Protein AF-A0A7C9UXH8-F1 (afdb_monomer_lite)

Sequence (625 aa):
MRMGLMAAALTMLAAPGMAAPLCDGRYDGAAQMVDAAIGKYGTLYSGGNHWHSLDNVAATLDLLRLWRGKDDVGFRMAERPVTVDMPLFGPLSYAEVVGEALDTVEADTPAPEALAQTALVLDLATALGDTPDWWRQDTPRPDSNSAALVALAAQRPLLDWLQVVLAASDAPWAMGWHLPDLQEGDRTEAFDRLRADALDRARAGHGLEWAVAAQILGRPGAAEDAELRAQAAEWRDKVQDCSASPAEYAAFAVASTASAAERVDPALLPTRTALWVNRNIAMTMVAKGEPGGLAALGHADHRFAPWLAVARTYAASSLTEIEELHRNRPVNNKSLRALNVLPAAGLQRLALSDAFRGNDRVALLRAAFTRQMALGNTKDAKRLLNALRRVDPQAYIPALEHRLPEEVAMALAAARLPGLTTLVSSTNPEDFEYDTGISLYENRYRLELPAEFASGAAVQGDLETWLLLPQRWYRFRAMHGMTWDALDRLNGRGRYSWRVTIAPTPALFAEDSPFGLARLADFAELKRLRGDNGVVRRISETLLPWAEAESSNAVKRLFLHPDLTAEALYRVVRLARHADPEMDDVTPLARRAFVLLHRRFPHSEWTRRARTWRGPLETDCGCRN

Structure (mmCIF, N/CA/C/O backbone):
data_AF-A0A7C9UXH8-F1
#
_entry.id   AF-A0A7C9UXH8-F1
#
loop_
_atom_site.group_PDB
_atom_site.id
_atom_site.type_symbol
_atom_site.label_atom_id
_atom_site.label_alt_id
_atom_site.label_comp_id
_atom_site.label_asym_id
_atom_site.label_entity_id
_atom_site.label_seq_id
_atom_site.pdbx_PDB_ins_code
_atom_site.Cartn_x
_atom_site.Cartn_y
_atom_site.Cartn_z
_atom_site.occupancy
_atom_site.B_iso_or_equiv
_atom_site.auth_seq_id
_atom_site.auth_comp_id
_atom_site.auth_asym_id
_atom_site.auth_atom_id
_atom_site.pdbx_PDB_model_num
ATOM 1 N N . MET A 1 1 ? -49.161 -11.342 -36.536 1.00 34.81 1 MET A N 1
ATOM 2 C CA . MET A 1 1 ? -48.124 -12.313 -36.124 1.00 34.81 1 MET A CA 1
ATOM 3 C C . MET A 1 1 ? -47.187 -11.612 -35.157 1.00 34.81 1 MET A C 1
ATOM 5 O O . MET A 1 1 ? -46.756 -10.508 -35.451 1.00 34.81 1 MET A O 1
ATOM 9 N N . ARG A 1 2 ? -47.016 -12.196 -33.968 1.00 31.72 2 ARG A N 1
ATOM 10 C CA . ARG A 1 2 ? -46.199 -11.706 -32.846 1.00 31.72 2 ARG A CA 1
ATOM 11 C C . ARG A 1 2 ? -44.714 -12.080 -33.023 1.00 31.72 2 ARG A C 1
ATOM 13 O O . ARG A 1 2 ? -44.431 -13.020 -33.754 1.00 31.72 2 ARG A O 1
ATOM 20 N N . MET A 1 3 ? -43.879 -11.432 -32.193 1.00 27.03 3 MET A N 1
ATOM 21 C CA . MET A 1 3 ? -42.480 -11.720 -31.790 1.00 27.03 3 MET A CA 1
ATOM 22 C C . MET A 1 3 ? -41.382 -11.101 -32.683 1.00 27.03 3 MET A C 1
ATOM 24 O O . MET A 1 3 ? -41.373 -11.335 -33.879 1.00 27.03 3 MET A O 1
ATOM 28 N N . GLY A 1 4 ? -40.426 -10.309 -32.176 1.00 24.97 4 GLY A N 1
ATOM 29 C CA . GLY A 1 4 ? -40.125 -9.951 -30.785 1.00 24.97 4 GLY A CA 1
ATOM 30 C C . GLY A 1 4 ? -39.176 -8.746 -30.658 1.00 24.97 4 GLY A C 1
ATOM 31 O O . GLY A 1 4 ? -38.196 -8.628 -31.387 1.00 24.97 4 GLY A O 1
ATOM 32 N N . LEU A 1 5 ? -39.512 -7.865 -29.708 1.00 28.88 5 LEU A N 1
ATOM 33 C CA . LEU A 1 5 ? -38.616 -6.927 -29.026 1.00 28.88 5 LEU A CA 1
ATOM 34 C C . LEU A 1 5 ? -37.777 -7.693 -27.991 1.00 28.88 5 LEU A C 1
ATOM 36 O O . LEU A 1 5 ? -38.348 -8.520 -27.286 1.00 28.88 5 LEU A O 1
ATOM 40 N N . MET A 1 6 ? -36.503 -7.325 -27.818 1.00 27.81 6 MET A N 1
ATOM 41 C CA . MET A 1 6 ? -35.892 -6.926 -26.530 1.00 27.81 6 MET A CA 1
ATOM 42 C C . MET A 1 6 ? -34.361 -6.950 -26.627 1.00 27.81 6 MET A C 1
ATOM 44 O O . MET A 1 6 ? -33.777 -8.022 -26.705 1.00 27.81 6 MET A O 1
ATOM 48 N N . ALA A 1 7 ? -33.729 -5.773 -26.569 1.00 25.11 7 ALA A N 1
ATOM 49 C CA . ALA A 1 7 ? -32.411 -5.546 -25.954 1.00 25.11 7 ALA A CA 1
ATOM 50 C C . ALA A 1 7 ? -32.066 -4.047 -26.035 1.00 25.11 7 ALA A C 1
ATOM 52 O O . ALA A 1 7 ? -31.223 -3.624 -26.819 1.00 25.11 7 ALA A O 1
ATOM 53 N N . ALA A 1 8 ? -32.770 -3.224 -25.261 1.00 31.67 8 ALA A N 1
ATOM 54 C CA . ALA A 1 8 ? -32.397 -1.829 -25.036 1.00 31.67 8 ALA A CA 1
ATOM 55 C C . ALA A 1 8 ? -32.945 -1.374 -23.677 1.00 31.67 8 ALA A C 1
ATOM 57 O O . ALA A 1 8 ? -33.981 -0.722 -23.610 1.00 31.67 8 ALA A O 1
ATOM 58 N N . ALA A 1 9 ? -32.290 -1.779 -22.588 1.00 29.14 9 ALA A N 1
ATOM 59 C CA . ALA A 1 9 ? -32.428 -1.153 -21.273 1.00 29.14 9 ALA A CA 1
ATOM 60 C C . ALA A 1 9 ? -31.276 -1.605 -20.359 1.00 29.14 9 ALA A C 1
ATOM 62 O O . ALA A 1 9 ? -30.913 -2.776 -20.394 1.00 29.14 9 ALA A O 1
ATOM 63 N N . LEU A 1 10 ? -30.781 -0.677 -19.529 1.00 27.66 10 LEU A N 1
ATOM 64 C CA . LEU A 1 10 ? -29.727 -0.781 -18.499 1.00 27.66 10 LEU A CA 1
ATOM 65 C C . LEU A 1 10 ? -28.319 -0.281 -18.860 1.00 27.66 10 LEU A C 1
ATOM 67 O O . LEU A 1 10 ? -27.308 -0.921 -18.598 1.00 27.66 10 LEU A O 1
ATOM 71 N N . THR A 1 11 ? -28.242 0.971 -19.301 1.00 29.84 11 THR A N 1
ATOM 72 C CA . THR A 1 11 ? -27.206 1.896 -18.816 1.00 29.84 11 THR A CA 1
ATOM 73 C C . THR A 1 11 ? -27.778 2.673 -17.629 1.00 29.84 11 THR A C 1
ATOM 75 O O . THR A 1 11 ? -28.340 3.755 -17.788 1.00 29.84 11 THR A O 1
ATOM 78 N N . MET A 1 12 ? -27.680 2.109 -16.421 1.00 27.02 12 MET A N 1
ATOM 79 C CA . MET A 1 12 ? -27.828 2.909 -15.204 1.00 27.02 12 MET A CA 1
ATOM 80 C C . MET A 1 12 ? -26.581 3.782 -15.062 1.00 27.02 12 MET A C 1
ATOM 82 O O . MET A 1 12 ? -25.491 3.305 -14.755 1.00 27.02 12 MET A O 1
ATOM 86 N N . LEU A 1 13 ? -26.759 5.075 -15.323 1.00 32.00 13 LEU A N 1
ATOM 87 C CA . LEU A 1 13 ? -25.875 6.130 -14.852 1.00 32.00 13 LEU A CA 1
ATOM 88 C C . LEU A 1 13 ? -25.867 6.072 -13.320 1.00 32.00 13 LEU A C 1
ATOM 90 O O . LEU A 1 13 ? -26.836 6.469 -12.676 1.00 32.00 13 LEU A O 1
ATOM 94 N N . ALA A 1 14 ? -24.787 5.549 -12.743 1.00 31.42 14 ALA A N 1
ATOM 95 C CA . ALA A 1 14 ? -24.506 5.672 -11.323 1.00 31.42 14 ALA A CA 1
ATOM 96 C C . ALA A 1 14 ? -24.202 7.146 -11.021 1.00 31.42 14 ALA A C 1
ATOM 98 O O . ALA A 1 14 ? -23.063 7.601 -11.113 1.00 31.42 14 ALA A O 1
ATOM 99 N N . ALA A 1 15 ? -25.239 7.914 -10.693 1.00 28.20 15 ALA A N 1
ATOM 100 C CA . ALA A 1 15 ? -25.051 9.057 -9.816 1.00 28.20 15 ALA A CA 1
ATOM 101 C C . ALA A 1 15 ? -24.457 8.532 -8.493 1.00 28.20 15 ALA A C 1
ATOM 103 O O . ALA A 1 15 ? -24.815 7.420 -8.090 1.00 28.20 15 ALA A O 1
ATOM 104 N N . PRO A 1 16 ? -23.591 9.283 -7.790 1.00 34.34 16 PRO A N 1
ATOM 105 C CA . PRO A 1 16 ? -23.330 9.010 -6.386 1.00 34.34 16 PRO A CA 1
ATOM 106 C C . PRO A 1 16 ? -24.635 9.308 -5.643 1.00 34.34 16 PRO A C 1
ATOM 108 O O . PRO A 1 16 ? -24.874 10.419 -5.178 1.00 34.34 16 PRO A O 1
ATOM 111 N N . GLY A 1 17 ? -25.544 8.333 -5.633 1.00 32.84 17 GLY A N 1
ATOM 112 C CA . GLY A 1 17 ? -26.685 8.351 -4.746 1.00 32.84 17 GLY A CA 1
ATOM 113 C C . GLY A 1 17 ? -26.107 8.395 -3.348 1.00 32.84 17 GLY A C 1
ATOM 114 O O . GLY A 1 17 ? -25.370 7.487 -2.968 1.00 32.84 17 GLY A O 1
ATOM 115 N N . MET A 1 18 ? -26.385 9.474 -2.617 1.00 38.84 18 MET A N 1
ATOM 116 C CA . MET A 1 18 ? -26.268 9.453 -1.168 1.00 38.84 18 MET A CA 1
ATOM 117 C C . MET A 1 18 ? -27.065 8.229 -0.726 1.00 38.84 18 MET A C 1
ATOM 119 O O . MET A 1 18 ? -28.288 8.209 -0.881 1.00 38.84 18 MET A O 1
ATOM 123 N N . ALA A 1 19 ? -26.365 7.163 -0.337 1.00 52.44 19 ALA A N 1
ATOM 124 C CA . ALA A 1 19 ? -27.012 5.976 0.186 1.00 52.44 19 ALA A CA 1
ATOM 125 C C . ALA A 1 19 ? -27.920 6.447 1.324 1.00 52.44 19 ALA A C 1
ATOM 127 O O . ALA A 1 19 ? -27.503 7.289 2.125 1.00 52.44 19 ALA A O 1
ATOM 128 N N . ALA A 1 20 ? -29.172 5.985 1.340 1.00 57.56 20 ALA A N 1
ATOM 129 C CA . ALA A 1 20 ? -30.063 6.298 2.446 1.00 57.56 20 ALA A CA 1
ATOM 130 C C . ALA A 1 20 ? -29.340 5.936 3.756 1.00 57.56 20 ALA A C 1
ATOM 132 O O . ALA A 1 20 ? -28.704 4.876 3.804 1.00 57.56 20 ALA A O 1
ATOM 133 N N . PRO A 1 21 ? -29.364 6.813 4.773 1.00 75.44 21 PRO A N 1
ATOM 134 C CA . PRO A 1 21 ? -28.667 6.545 6.019 1.00 75.44 21 PRO A CA 1
ATOM 135 C C . PRO A 1 21 ? -29.193 5.239 6.622 1.00 75.44 21 PRO A C 1
ATOM 137 O O . PRO A 1 21 ? -30.401 4.986 6.631 1.00 75.44 21 PRO A O 1
ATOM 140 N N . LEU A 1 22 ? -28.274 4.387 7.082 1.00 84.25 22 LEU A N 1
ATOM 141 C CA . LEU A 1 22 ? -28.599 3.075 7.635 1.00 84.25 22 LEU A CA 1
ATOM 142 C C . LEU A 1 22 ? -29.581 3.236 8.803 1.00 84.25 22 LEU A C 1
ATOM 144 O O . LEU A 1 22 ? -29.329 4.020 9.720 1.00 84.25 22 LEU A O 1
ATOM 148 N N . CYS A 1 23 ? -30.692 2.493 8.766 1.00 90.31 23 CYS A N 1
ATOM 149 C CA . CYS A 1 23 ? -31.728 2.523 9.803 1.00 90.31 23 CYS A CA 1
ATOM 150 C C . CYS A 1 23 ? -32.199 3.950 10.152 1.00 90.31 23 CYS A C 1
ATOM 152 O O . CYS A 1 23 ? -32.268 4.318 11.327 1.00 90.31 23 CYS A O 1
ATOM 154 N N . ASP A 1 24 ? -32.471 4.761 9.123 1.00 89.50 24 ASP A N 1
ATOM 155 C CA . ASP A 1 24 ? -32.935 6.152 9.227 1.00 89.50 24 ASP A CA 1
ATOM 156 C C . ASP A 1 24 ? -31.982 7.076 10.012 1.00 89.50 24 ASP A C 1
ATOM 158 O O . ASP A 1 24 ? -32.409 8.032 10.659 1.00 89.50 24 ASP A O 1
ATOM 162 N N . GLY A 1 25 ? -30.675 6.790 9.981 1.00 90.94 25 GLY A N 1
ATOM 163 C CA . GLY A 1 25 ? -29.642 7.604 10.637 1.00 90.94 25 GLY A CA 1
ATOM 164 C C . GLY A 1 25 ? -29.511 7.368 12.141 1.00 90.94 25 GLY A C 1
ATOM 165 O O . GLY A 1 25 ? -28.759 8.068 12.820 1.00 90.94 25 GLY A O 1
ATOM 166 N N . ARG A 1 26 ? -30.192 6.349 12.690 1.00 94.38 26 ARG A N 1
ATOM 167 C CA . ARG A 1 26 ? -30.123 5.988 14.120 1.00 94.38 26 ARG A CA 1
ATOM 168 C C . ARG A 1 26 ? -28.687 5.821 14.632 1.00 94.38 26 ARG A C 1
ATOM 170 O O . ARG A 1 26 ? -28.427 6.044 15.814 1.00 94.38 26 ARG A O 1
ATOM 177 N N . TYR A 1 27 ? -27.774 5.401 13.763 1.00 95.81 27 TYR A N 1
ATOM 178 C CA . TYR A 1 27 ? -26.408 5.037 14.123 1.00 95.81 27 TYR A CA 1
ATOM 179 C C . TYR A 1 27 ? -25.361 6.104 13.797 1.00 95.81 27 TYR A C 1
ATOM 181 O O . TYR A 1 27 ? -24.182 5.877 14.060 1.00 95.81 27 TYR A O 1
ATOM 189 N N . ASP A 1 28 ? -25.753 7.273 13.284 1.00 94.50 28 ASP A N 1
ATOM 190 C CA . ASP A 1 28 ? -24.812 8.263 12.743 1.00 94.50 28 ASP A CA 1
ATOM 191 C C . ASP A 1 28 ? -23.784 8.748 13.778 1.00 94.50 28 ASP A C 1
ATOM 193 O O . ASP A 1 28 ? -22.591 8.822 13.480 1.00 94.50 28 ASP A O 1
ATOM 197 N N . GLY A 1 29 ? -24.216 9.020 15.015 1.00 94.44 29 GLY A N 1
ATOM 198 C CA . GLY A 1 29 ? -23.313 9.442 16.094 1.00 94.44 29 GLY A CA 1
ATOM 199 C C . GLY A 1 29 ? -22.279 8.369 16.450 1.00 94.44 29 GLY A C 1
ATOM 200 O O . GLY A 1 29 ? -21.080 8.644 16.495 1.00 94.44 29 GLY A O 1
ATOM 201 N N . ALA A 1 30 ? -22.727 7.122 16.613 1.00 96.50 30 ALA A N 1
ATOM 202 C CA . ALA A 1 30 ? -21.844 5.988 16.875 1.00 96.50 30 ALA A CA 1
ATOM 203 C C . ALA A 1 30 ? -20.903 5.716 15.687 1.00 96.50 30 ALA A C 1
ATOM 205 O O . ALA A 1 30 ? -19.716 5.465 15.882 1.00 96.50 30 ALA A O 1
ATOM 206 N N . ALA A 1 31 ? -21.394 5.837 14.450 1.00 95.50 31 ALA A N 1
ATOM 207 C CA . ALA A 1 31 ? -20.588 5.671 13.245 1.00 95.50 31 ALA A CA 1
ATOM 208 C C . ALA A 1 31 ? -19.442 6.688 13.174 1.00 95.50 31 ALA A C 1
ATOM 210 O O . ALA A 1 31 ? -18.318 6.315 12.842 1.00 95.50 31 ALA A O 1
ATOM 211 N N . GLN A 1 32 ? -19.700 7.948 13.540 1.00 94.75 32 GLN A N 1
ATOM 212 C CA . GLN A 1 32 ? -18.669 8.986 13.609 1.00 94.75 32 GLN A CA 1
ATOM 213 C C . GLN A 1 32 ? -17.609 8.684 14.673 1.00 94.75 32 GLN A C 1
ATOM 215 O O . GLN A 1 32 ? -16.424 8.881 14.411 1.00 94.75 32 GLN A O 1
ATOM 220 N N . MET A 1 33 ? -18.005 8.187 15.851 1.00 96.12 33 MET A N 1
ATOM 221 C CA . MET A 1 33 ? -17.053 7.784 16.896 1.00 96.12 33 MET A CA 1
ATOM 222 C C . MET A 1 33 ? -16.165 6.625 16.437 1.00 96.12 33 MET A C 1
ATOM 224 O O . MET A 1 33 ? -14.945 6.678 16.598 1.00 96.12 33 MET A O 1
ATOM 228 N N . VAL A 1 34 ? -16.762 5.599 15.822 1.00 95.75 34 VAL A N 1
ATOM 229 C CA . VAL A 1 34 ? -16.029 4.440 15.296 1.00 95.75 34 VAL A CA 1
ATOM 230 C C . VAL A 1 34 ? -15.051 4.869 14.202 1.00 95.75 34 VAL A C 1
ATOM 232 O O . VAL A 1 34 ? -13.870 4.527 14.268 1.00 95.75 34 VAL A O 1
ATOM 235 N N . ASP A 1 35 ? -15.498 5.663 13.227 1.00 92.81 35 ASP A N 1
ATOM 236 C CA . ASP A 1 35 ? -14.625 6.160 12.160 1.00 92.81 35 ASP A CA 1
ATOM 237 C C . ASP A 1 35 ? -13.512 7.076 12.696 1.00 92.81 35 ASP A C 1
ATOM 239 O O . ASP A 1 35 ? -12.412 7.064 12.143 1.00 92.81 35 ASP A O 1
ATOM 243 N N . ALA A 1 36 ? -13.752 7.829 13.775 1.00 92.75 36 ALA A N 1
ATOM 244 C CA . ALA A 1 36 ? -12.724 8.634 14.433 1.00 92.75 36 ALA A CA 1
ATOM 245 C C . ALA A 1 36 ? -11.675 7.769 15.155 1.00 92.75 36 ALA A C 1
ATOM 247 O O . ALA A 1 36 ? -10.485 8.076 15.083 1.00 92.75 36 ALA A O 1
ATOM 248 N N . ALA A 1 37 ? -12.087 6.678 15.808 1.00 92.81 37 ALA A N 1
ATOM 249 C CA . ALA A 1 37 ? -11.169 5.783 16.510 1.00 92.81 37 ALA A CA 1
ATOM 250 C C . ALA A 1 37 ? -10.331 4.933 15.540 1.00 92.81 37 ALA A C 1
ATOM 252 O O . ALA A 1 37 ? -9.104 4.898 15.621 1.00 92.81 37 ALA A O 1
ATOM 253 N N . ILE A 1 38 ? -10.993 4.304 14.567 1.00 88.56 38 ILE A N 1
ATOM 254 C CA . ILE A 1 38 ? -10.383 3.361 13.619 1.00 88.56 38 ILE A CA 1
ATOM 255 C C . ILE A 1 38 ? -9.676 4.093 12.475 1.00 88.56 38 ILE A C 1
ATOM 257 O O . ILE A 1 38 ? -8.711 3.585 11.899 1.00 88.56 38 ILE A O 1
ATOM 261 N N . GLY A 1 39 ? -10.138 5.293 12.120 1.00 83.38 39 GLY A N 1
ATOM 262 C CA . GLY A 1 39 ? -9.767 5.972 10.882 1.00 83.38 39 GLY A CA 1
ATOM 263 C C . GLY A 1 39 ? -8.270 6.202 10.694 1.00 83.38 39 GLY A C 1
ATOM 264 O O . GLY A 1 39 ? -7.829 6.202 9.547 1.00 83.38 39 GLY A O 1
ATOM 265 N N . LYS A 1 40 ? -7.497 6.366 11.777 1.00 82.81 40 LYS A N 1
ATOM 266 C CA . LYS A 1 40 ? -6.049 6.620 11.701 1.00 82.81 40 LYS A CA 1
ATOM 267 C C . LYS A 1 40 ? -5.196 5.354 11.685 1.00 82.81 40 LYS A C 1
ATOM 269 O O . LYS A 1 40 ? -4.277 5.283 10.888 1.00 82.81 40 LYS A O 1
ATOM 274 N N . TYR A 1 41 ? -5.485 4.369 12.533 1.00 83.56 41 TYR A N 1
ATOM 275 C CA . TYR A 1 41 ? -4.600 3.207 12.720 1.00 83.56 41 TYR A CA 1
ATOM 276 C C . TYR A 1 41 ? -5.228 1.863 12.338 1.00 83.56 41 TYR A C 1
ATOM 278 O O . TYR A 1 41 ? -4.555 0.840 12.389 1.00 83.56 41 TYR A O 1
ATOM 286 N N . GLY A 1 42 ? -6.520 1.833 12.003 1.00 83.88 42 GLY A N 1
ATOM 287 C CA . GLY A 1 42 ? -7.255 0.586 11.765 1.00 83.88 42 GLY A CA 1
ATOM 288 C C . GLY A 1 42 ? -7.567 -0.208 13.028 1.00 83.88 42 GLY A C 1
ATOM 289 O O . GLY A 1 42 ? -8.028 -1.339 12.937 1.00 83.88 42 GLY A O 1
ATOM 290 N N . THR A 1 43 ? -7.336 0.373 14.204 1.00 88.69 43 THR A N 1
ATOM 291 C CA . THR A 1 43 ? -7.526 -0.269 15.507 1.00 88.69 43 THR A CA 1
ATOM 292 C C . THR A 1 43 ? -8.416 0.591 16.389 1.00 88.69 43 THR A C 1
ATOM 294 O O . THR A 1 43 ? -8.430 1.806 16.222 1.00 88.69 43 THR A O 1
ATOM 297 N N . LEU A 1 44 ? -9.083 -0.010 17.377 1.00 93.19 44 LEU A N 1
ATOM 298 C CA . LEU A 1 44 ? -9.860 0.734 18.375 1.00 93.19 44 LEU A CA 1
ATOM 299 C C . LEU A 1 44 ? -9.006 1.773 19.126 1.00 93.19 44 LEU A C 1
ATOM 301 O O . LEU A 1 44 ? -9.488 2.864 19.404 1.00 93.19 44 LEU A O 1
ATOM 305 N N . TYR A 1 45 ? -7.741 1.455 19.421 1.00 93.25 45 TYR A N 1
ATOM 306 C CA . TYR A 1 45 ? -6.822 2.394 20.061 1.00 93.25 45 TYR A CA 1
ATOM 307 C C . TYR A 1 45 ? -6.419 3.520 19.097 1.00 93.25 45 TYR A C 1
ATOM 309 O O . TYR A 1 45 ? -5.710 3.276 18.115 1.00 93.25 45 TYR A O 1
ATOM 317 N N . SER A 1 46 ? -6.844 4.750 19.390 1.00 91.50 46 SER A N 1
ATOM 318 C CA . SER A 1 46 ? -6.678 5.920 18.515 1.00 91.50 46 SER A CA 1
ATOM 319 C C . SER A 1 46 ? -5.464 6.804 18.829 1.00 91.50 46 SER A C 1
ATOM 321 O O . SER A 1 46 ? -5.280 7.813 18.152 1.00 91.50 46 SER A O 1
ATOM 323 N N . GLY A 1 47 ? -4.658 6.460 19.841 1.00 88.12 47 GLY A N 1
ATOM 324 C CA . GLY A 1 47 ? -3.484 7.231 20.273 1.00 88.12 47 GLY A CA 1
ATOM 325 C C . GLY A 1 47 ? -2.139 6.624 19.861 1.00 88.12 47 GLY A C 1
ATOM 326 O O . GLY A 1 47 ? -2.084 5.540 19.271 1.00 88.12 47 GLY A O 1
ATOM 327 N N . GLY A 1 48 ? -1.042 7.302 20.211 1.00 80.12 48 GLY A N 1
ATOM 328 C CA . GLY A 1 48 ? 0.272 6.669 20.319 1.00 80.12 48 GLY A CA 1
ATOM 329 C C . GLY A 1 48 ? 1.349 6.978 19.276 1.00 80.12 48 GLY A C 1
ATOM 330 O O . GLY A 1 48 ? 2.466 6.492 19.460 1.00 80.12 48 GLY A O 1
ATOM 331 N N . ASN A 1 49 ? 1.097 7.732 18.198 1.00 74.62 49 ASN A N 1
ATOM 332 C CA . ASN A 1 49 ? 2.220 8.290 17.430 1.00 74.62 49 ASN A CA 1
ATOM 333 C C . ASN A 1 49 ? 2.662 9.582 18.127 1.00 74.62 49 ASN A C 1
ATOM 335 O O . ASN A 1 49 ? 1.910 10.549 18.151 1.00 74.62 49 ASN A O 1
ATOM 339 N N . HIS A 1 50 ? 3.859 9.561 18.722 1.00 75.38 50 HIS A N 1
ATOM 340 C CA . HIS A 1 50 ? 4.492 10.706 19.395 1.00 75.38 50 HIS A CA 1
ATOM 341 C C . HIS A 1 50 ? 5.812 11.121 18.732 1.00 75.38 50 HIS A C 1
ATOM 343 O O . HIS A 1 50 ? 6.562 11.929 19.275 1.00 75.38 50 HIS A O 1
ATOM 349 N N . TRP A 1 51 ? 6.120 10.548 17.565 1.00 65.19 51 TRP A N 1
ATOM 350 C CA . TRP A 1 51 ? 7.384 10.769 16.867 1.00 65.19 51 TRP A CA 1
ATOM 351 C C . TRP A 1 51 ? 7.390 12.091 16.077 1.00 65.19 51 TRP A C 1
ATOM 353 O O . TRP A 1 51 ? 8.410 12.778 16.025 1.00 65.19 51 TRP A O 1
ATOM 363 N N . HIS A 1 52 ? 6.246 12.487 15.505 1.00 60.59 52 HIS A N 1
ATOM 364 C CA . HIS A 1 52 ? 6.100 13.725 14.716 1.00 60.59 52 HIS A CA 1
ATOM 365 C C . HIS A 1 52 ? 5.000 14.678 15.213 1.00 60.59 52 HIS A C 1
ATOM 367 O O . HIS A 1 52 ? 5.053 15.877 14.945 1.00 60.59 52 HIS A O 1
ATOM 373 N N . SER A 1 53 ? 4.015 14.167 15.947 1.00 69.06 53 SER A N 1
ATOM 374 C CA . SER A 1 53 ? 2.904 14.922 16.535 1.00 69.06 53 SER A CA 1
ATOM 375 C C . SER A 1 53 ? 2.512 14.275 17.857 1.00 69.06 53 SER A C 1
ATOM 377 O O . SER A 1 53 ? 2.702 13.080 17.988 1.00 69.06 53 SER A O 1
ATOM 379 N N . LEU A 1 54 ? 1.948 15.004 18.822 1.00 76.75 54 LEU A N 1
ATOM 380 C CA . LEU A 1 54 ? 1.403 14.384 20.039 1.00 76.75 54 LEU A CA 1
ATOM 381 C C . LEU A 1 54 ? -0.021 13.877 19.788 1.00 76.75 54 LEU A C 1
ATOM 383 O O . LEU A 1 54 ? -0.952 14.675 19.834 1.00 76.75 54 LEU A O 1
ATOM 387 N N . ASP A 1 55 ? -0.198 12.589 19.491 1.00 84.88 55 ASP A N 1
ATOM 388 C CA . ASP A 1 55 ? -1.534 11.980 19.411 1.00 84.88 55 ASP A CA 1
ATOM 389 C C . ASP A 1 55 ? -2.188 11.720 20.776 1.00 84.88 55 ASP A C 1
ATOM 391 O O . ASP A 1 55 ? -1.616 12.056 21.811 1.00 84.88 55 ASP A O 1
ATOM 395 N N . ASN A 1 56 ? -3.444 11.254 20.764 1.00 90.38 56 ASN A N 1
ATOM 396 C CA . ASN A 1 56 ? -4.223 10.991 21.973 1.00 90.38 56 ASN A CA 1
ATOM 397 C C . ASN A 1 56 ? -5.302 9.907 21.762 1.00 90.38 56 ASN A C 1
ATOM 399 O O . ASN A 1 56 ? -5.653 9.557 20.634 1.00 90.38 56 ASN A O 1
ATOM 403 N N . VAL A 1 57 ? -5.878 9.402 22.856 1.00 94.38 57 VAL A N 1
ATOM 404 C CA . VAL A 1 57 ? -6.899 8.331 22.835 1.00 94.38 57 VAL A CA 1
ATOM 405 C C . VAL A 1 57 ? -8.347 8.844 22.791 1.00 94.38 57 VAL A C 1
ATOM 407 O O . VAL A 1 57 ? -9.275 8.103 23.096 1.00 94.38 57 VAL A O 1
ATOM 410 N N . ALA A 1 58 ? -8.581 10.100 22.408 1.00 95.19 58 ALA A N 1
ATOM 411 C CA . ALA A 1 58 ? -9.870 10.778 22.580 1.00 95.19 58 ALA A CA 1
ATOM 412 C C . ALA A 1 58 ? -11.087 10.013 22.019 1.00 95.19 58 ALA A C 1
ATOM 414 O O . ALA A 1 58 ? -12.053 9.767 22.737 1.00 95.19 58 ALA A O 1
ATOM 415 N N . ALA A 1 59 ? -11.026 9.566 20.761 1.00 95.19 59 ALA A N 1
ATOM 416 C CA . ALA A 1 59 ? -12.117 8.805 20.145 1.00 95.19 59 ALA A CA 1
ATOM 417 C C . ALA A 1 59 ? -12.302 7.407 20.770 1.00 95.19 59 ALA A C 1
ATOM 419 O O . ALA A 1 59 ? -13.414 6.886 20.808 1.00 95.19 59 ALA A O 1
ATOM 420 N N . THR A 1 60 ? -11.225 6.822 21.308 1.00 97.25 60 THR A N 1
ATOM 421 C CA . THR A 1 60 ? -11.289 5.565 22.076 1.00 97.25 60 THR A CA 1
ATOM 422 C C . THR A 1 60 ? -12.105 5.761 23.360 1.00 97.25 60 THR A C 1
ATOM 424 O O . THR A 1 60 ? -12.895 4.893 23.731 1.00 97.25 60 THR A O 1
ATOM 427 N N . LEU A 1 61 ? -11.948 6.913 24.023 1.00 97.56 61 LEU A N 1
ATOM 428 C CA . LEU A 1 61 ? -12.666 7.252 25.256 1.00 97.56 61 LEU A CA 1
ATOM 429 C C . LEU A 1 61 ? -14.155 7.536 25.007 1.00 97.56 61 LEU A C 1
ATOM 431 O O . LEU A 1 61 ? -14.984 7.092 25.799 1.00 97.56 61 LEU A O 1
ATOM 435 N N . ASP A 1 62 ? -14.506 8.208 23.904 1.00 97.31 62 ASP A N 1
ATOM 436 C CA . ASP A 1 62 ? -15.913 8.408 23.512 1.00 97.31 62 ASP A CA 1
ATOM 437 C C . ASP A 1 62 ? -16.634 7.057 23.316 1.00 97.31 62 ASP A C 1
ATOM 439 O O . ASP A 1 62 ? -17.739 6.862 23.825 1.00 97.31 62 ASP A O 1
ATOM 443 N N . LEU A 1 63 ? -15.988 6.085 22.655 1.00 97.69 63 LEU A N 1
ATOM 444 C CA . LEU A 1 63 ? -16.543 4.735 22.478 1.00 97.69 63 LEU A CA 1
ATOM 445 C C . LEU A 1 63 ? -16.683 3.973 23.799 1.00 97.69 63 LEU A C 1
ATOM 447 O O . LEU A 1 63 ? -17.709 3.335 24.035 1.00 97.69 63 LEU A O 1
ATOM 451 N N . LEU A 1 64 ? -15.688 4.069 24.685 1.00 97.62 64 LEU A N 1
ATOM 452 C CA . LEU A 1 64 ? -15.778 3.479 26.020 1.00 97.62 64 LEU A CA 1
ATOM 453 C C . LEU A 1 64 ? -16.980 4.033 26.796 1.00 97.62 64 LEU A C 1
ATOM 455 O O . LEU A 1 64 ? -17.731 3.271 27.407 1.00 97.62 64 LEU A O 1
ATOM 459 N N . ARG A 1 65 ? -17.176 5.357 26.772 1.00 96.94 65 ARG A N 1
ATOM 460 C CA . ARG A 1 65 ? -18.322 6.005 27.422 1.00 96.94 65 ARG A CA 1
ATOM 461 C C . ARG A 1 65 ? -19.642 5.521 26.835 1.00 96.94 65 ARG A C 1
ATOM 463 O O . ARG A 1 65 ? -20.527 5.153 27.606 1.00 96.94 65 ARG A O 1
ATOM 470 N N . LEU A 1 66 ? -19.739 5.435 25.507 1.00 97.38 66 LEU A N 1
ATOM 471 C CA . LEU A 1 66 ? -20.916 4.908 24.818 1.00 97.38 66 LEU A CA 1
ATOM 472 C C . LEU A 1 66 ? -21.260 3.482 25.282 1.00 97.38 66 LEU A C 1
ATOM 474 O O . LEU A 1 66 ? -22.414 3.201 25.601 1.00 97.38 66 LEU A O 1
ATOM 478 N N . TRP A 1 67 ? -20.273 2.586 25.375 1.00 97.50 67 TRP A N 1
ATOM 479 C CA . TRP A 1 67 ? -20.485 1.206 25.838 1.00 97.50 67 TRP A CA 1
ATOM 480 C C . TRP A 1 67 ? -20.857 1.093 27.316 1.00 97.50 67 TRP A C 1
ATOM 482 O O . TRP A 1 67 ? -21.552 0.153 27.700 1.00 97.50 67 TRP A O 1
ATOM 492 N N . ARG A 1 68 ? -20.471 2.083 28.123 1.00 95.69 68 ARG A N 1
ATOM 493 C CA . ARG A 1 68 ? -20.880 2.222 29.527 1.00 95.69 68 ARG A CA 1
ATOM 494 C C . ARG A 1 68 ? -22.202 2.974 29.712 1.00 95.69 68 ARG A C 1
ATOM 496 O O . ARG A 1 68 ? -22.578 3.256 30.847 1.00 95.69 68 ARG A O 1
ATOM 503 N N . GLY A 1 69 ? -22.900 3.313 28.625 1.00 94.94 69 GLY A N 1
ATOM 504 C CA . GLY A 1 69 ? -24.180 4.024 28.668 1.00 94.94 69 GLY A CA 1
ATOM 505 C C . GLY A 1 69 ? -24.071 5.486 29.112 1.00 94.94 69 GLY A C 1
ATOM 506 O O . GLY A 1 69 ? -25.046 6.035 29.618 1.00 94.94 69 GLY A O 1
ATOM 507 N N . LYS A 1 70 ? -22.894 6.103 28.960 1.00 95.19 70 LYS A N 1
ATOM 508 C CA . LYS A 1 70 ? -22.657 7.523 29.250 1.00 95.19 70 LYS A CA 1
ATOM 509 C C . LYS A 1 70 ? -22.810 8.375 27.992 1.00 95.19 70 LYS A C 1
ATOM 511 O O . LYS A 1 70 ? -22.600 7.900 26.877 1.00 95.19 70 LYS A O 1
ATOM 516 N N . ASP A 1 71 ? -23.112 9.653 28.201 1.00 93.12 71 ASP A N 1
ATOM 517 C CA . ASP A 1 71 ? -23.286 10.620 27.119 1.00 93.12 71 ASP A CA 1
ATOM 518 C C . ASP A 1 71 ? -21.983 10.885 26.348 1.00 93.12 71 ASP A C 1
ATOM 520 O O . ASP A 1 71 ? -20.875 10.853 26.910 1.00 93.12 71 ASP A O 1
ATOM 524 N N . ASP A 1 72 ? -22.149 11.202 25.060 1.00 94.31 72 ASP A N 1
ATOM 525 C CA . ASP A 1 72 ? -21.101 11.729 24.188 1.00 94.31 72 ASP A CA 1
ATOM 526 C C . ASP A 1 72 ? -20.725 13.149 24.620 1.00 94.31 72 ASP A C 1
ATOM 528 O O . ASP A 1 72 ? -21.451 14.109 24.366 1.00 94.31 72 ASP A O 1
ATOM 532 N N . VAL A 1 73 ? -19.574 13.276 25.271 1.00 94.06 73 VAL A N 1
ATOM 533 C CA . VAL A 1 73 ? -19.028 14.563 25.728 1.00 94.06 73 VAL A CA 1
ATOM 534 C C . VAL A 1 73 ? -18.058 15.168 24.713 1.00 94.06 73 VAL A C 1
ATOM 536 O O . VAL A 1 73 ? -17.554 16.268 24.926 1.00 94.06 73 VAL A O 1
ATOM 539 N N . GLY A 1 74 ? -17.801 14.468 23.603 1.00 93.81 74 GLY A N 1
ATOM 540 C CA . GLY A 1 74 ? -17.000 14.965 22.498 1.00 93.81 74 GLY A CA 1
ATOM 541 C C . GLY A 1 74 ? -15.502 15.026 22.778 1.00 93.81 74 GLY A C 1
ATOM 542 O O . GLY A 1 74 ? -14.866 15.984 22.333 1.00 93.81 74 GLY A O 1
ATOM 543 N N . PHE A 1 75 ? -14.902 14.019 23.436 1.00 94.94 75 PHE A N 1
ATOM 544 C CA . PHE A 1 75 ? -13.439 13.968 23.596 1.00 94.94 75 PHE A CA 1
ATOM 545 C C . PHE A 1 75 ? -12.739 14.145 22.245 1.00 94.94 75 PHE A C 1
ATOM 547 O O . PHE A 1 75 ? -11.775 14.903 22.140 1.00 94.94 75 PHE A O 1
ATOM 554 N N . ARG A 1 76 ? -13.243 13.488 21.189 1.00 93.19 76 ARG A N 1
ATOM 555 C CA . ARG A 1 76 ? -12.681 13.569 19.827 1.00 93.19 76 ARG A CA 1
ATOM 556 C C . ARG A 1 76 ? -12.713 14.970 19.203 1.00 93.19 76 ARG A C 1
ATOM 558 O O . ARG A 1 76 ? -11.970 15.218 18.259 1.00 93.19 76 ARG A O 1
ATOM 565 N N . MET A 1 77 ? -13.584 15.853 19.694 1.00 91.31 77 MET A N 1
ATOM 566 C CA . MET A 1 77 ? -13.770 17.219 19.191 1.00 91.31 77 MET A CA 1
ATOM 567 C C . MET A 1 77 ? -13.014 18.259 20.024 1.00 91.31 77 MET A C 1
ATOM 569 O O . MET A 1 77 ? -12.970 19.425 19.636 1.00 91.31 77 MET A O 1
ATOM 573 N N . ALA A 1 78 ? -12.440 17.862 21.162 1.00 89.00 78 ALA A N 1
ATOM 574 C CA . ALA A 1 78 ? -11.757 18.776 22.060 1.00 89.00 78 ALA A CA 1
ATOM 575 C C . ALA A 1 78 ? -10.477 19.328 21.410 1.00 89.00 78 ALA A C 1
ATOM 577 O O . ALA A 1 78 ? -9.606 18.578 20.955 1.00 89.00 78 ALA A O 1
ATOM 578 N N . GLU A 1 79 ? -10.358 20.655 21.369 1.00 79.69 79 GLU A N 1
ATOM 579 C CA . GLU A 1 79 ? -9.183 21.320 20.811 1.00 79.69 79 GLU A CA 1
ATOM 580 C C . GLU A 1 79 ? -7.957 21.079 21.693 1.00 79.69 79 GLU A C 1
ATOM 582 O O . GLU A 1 79 ? -8.009 21.172 22.921 1.00 79.69 79 GLU A O 1
ATOM 587 N N . ARG A 1 80 ? -6.822 20.769 21.059 1.00 70.00 80 ARG A N 1
ATOM 588 C CA . ARG A 1 80 ? -5.565 20.581 21.785 1.00 70.00 80 ARG A CA 1
ATOM 589 C C . ARG A 1 80 ? -5.099 21.923 22.363 1.00 70.00 80 ARG A C 1
ATOM 591 O O . ARG A 1 80 ? -5.105 22.915 21.632 1.00 70.00 80 ARG A O 1
ATOM 598 N N . PRO A 1 81 ? -4.615 21.960 23.617 1.00 62.66 81 PRO A N 1
ATOM 599 C CA . PRO A 1 81 ? -3.959 23.146 24.150 1.00 62.66 81 PRO A CA 1
ATOM 600 C C . PRO A 1 81 ? -2.789 23.556 23.244 1.00 62.66 81 PRO A C 1
ATOM 602 O O . PRO A 1 81 ? -1.973 22.719 22.858 1.00 62.66 81 PRO A O 1
ATOM 605 N N . VAL A 1 82 ? -2.694 24.847 22.910 1.00 53.62 82 VAL A N 1
ATOM 606 C CA . VAL A 1 82 ? -1.627 25.407 22.049 1.00 53.62 82 VAL A CA 1
ATOM 607 C C . VAL A 1 82 ? -0.236 25.242 22.686 1.00 53.62 82 VAL A C 1
ATOM 609 O O . VAL A 1 82 ? 0.774 25.202 21.986 1.00 53.62 82 VAL A O 1
ATOM 612 N N . THR A 1 83 ? -0.183 25.093 24.010 1.00 55.91 83 THR A N 1
ATOM 613 C CA . THR A 1 83 ? 1.027 24.862 24.802 1.00 55.91 83 THR A CA 1
ATOM 614 C C . THR A 1 83 ? 0.867 23.583 25.617 1.00 55.91 83 THR A C 1
ATOM 616 O O . THR A 1 83 ? 0.086 23.548 26.566 1.00 55.91 83 THR A O 1
ATOM 619 N N . VAL A 1 84 ? 1.608 22.537 25.253 1.00 55.53 84 VAL A N 1
ATOM 620 C CA . VAL A 1 84 ? 1.799 21.358 26.106 1.00 55.53 84 VAL A CA 1
ATOM 621 C C . VAL A 1 84 ? 3.168 21.512 26.758 1.00 55.53 84 VAL A C 1
ATOM 623 O O . VAL A 1 84 ? 4.188 21.284 26.108 1.00 55.53 84 VAL A O 1
ATOM 626 N N . ASP A 1 85 ? 3.205 21.932 28.021 1.00 50.75 85 ASP A N 1
ATOM 627 C CA . ASP A 1 85 ? 4.447 21.913 28.793 1.00 50.75 85 ASP A CA 1
ATOM 628 C C . ASP A 1 85 ? 4.823 20.446 29.074 1.00 50.75 85 ASP A C 1
ATOM 630 O O . ASP A 1 85 ? 4.135 19.725 29.795 1.00 50.75 85 ASP A O 1
ATOM 634 N N . MET A 1 86 ? 5.907 19.977 28.451 1.00 52.94 86 MET A N 1
ATOM 635 C CA . MET A 1 86 ? 6.521 18.671 28.723 1.00 52.94 86 MET A CA 1
ATOM 636 C C . MET A 1 86 ? 7.604 18.863 29.798 1.00 52.94 86 MET A C 1
ATOM 638 O O . MET A 1 86 ? 8.471 19.718 29.600 1.00 52.94 86 MET A O 1
ATOM 642 N N . PRO A 1 87 ? 7.616 18.094 30.907 1.00 53.66 87 PRO A N 1
ATOM 643 C CA . PRO A 1 87 ? 7.113 16.726 31.037 1.00 53.66 87 PRO A CA 1
ATOM 644 C C . PRO A 1 87 ? 5.829 16.602 31.882 1.00 53.66 87 PRO A C 1
ATOM 646 O O . PRO A 1 87 ? 5.770 17.069 33.015 1.00 53.66 87 PRO A O 1
ATOM 649 N N . LEU A 1 88 ? 4.836 15.876 31.355 1.00 60.28 88 LEU A N 1
ATOM 650 C CA . LEU A 1 88 ? 3.525 15.650 31.992 1.00 60.28 88 LEU A CA 1
ATOM 651 C C . LEU A 1 88 ? 3.569 14.792 33.268 1.00 60.28 88 LEU A C 1
ATOM 653 O O . LEU A 1 88 ? 2.648 14.843 34.080 1.00 60.28 88 LEU A O 1
ATOM 657 N N . PHE A 1 89 ? 4.638 14.018 33.463 1.00 68.75 89 PHE A N 1
ATOM 658 C CA . PHE A 1 89 ? 4.803 13.145 34.621 1.00 68.75 89 PHE A CA 1
ATOM 659 C C . PHE A 1 89 ? 6.144 13.429 35.295 1.00 68.75 89 PHE A C 1
ATOM 661 O O . PHE A 1 89 ? 7.204 13.067 34.780 1.00 68.75 89 PHE A O 1
ATOM 668 N N . GLY A 1 90 ? 6.105 14.075 36.460 1.00 63.81 90 GLY A N 1
ATOM 669 C CA . GLY A 1 90 ? 7.233 14.047 37.38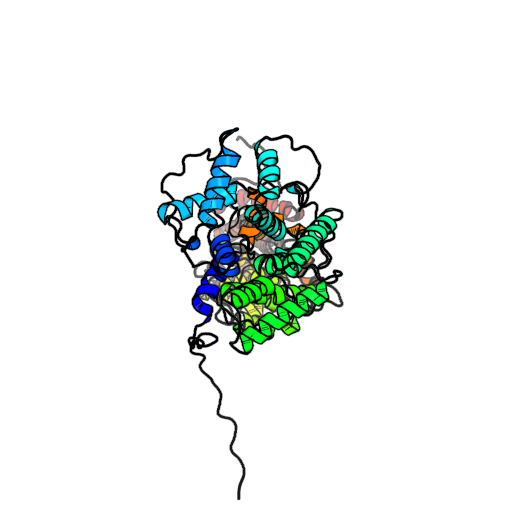3 1.00 63.81 90 GLY A CA 1
ATOM 670 C C . GLY A 1 90 ? 7.352 12.658 38.033 1.00 63.81 90 GLY A C 1
ATOM 671 O O . GLY A 1 90 ? 6.377 11.905 38.033 1.00 63.81 90 GLY A O 1
ATOM 672 N N . PRO A 1 91 ? 8.497 12.313 38.654 1.00 57.78 91 PRO A N 1
ATOM 673 C CA . PRO A 1 91 ? 8.727 10.988 39.251 1.00 57.78 91 PRO A CA 1
ATOM 674 C C . PRO A 1 91 ? 7.698 10.552 40.310 1.00 57.78 91 PRO A C 1
ATOM 676 O O . PRO A 1 91 ? 7.633 9.373 40.641 1.00 57.78 91 PRO A O 1
ATOM 679 N N . LEU A 1 92 ? 6.924 11.495 40.863 1.00 66.38 92 LEU A N 1
ATOM 680 C CA . LEU A 1 92 ? 5.970 11.265 41.953 1.00 66.38 92 LEU A CA 1
ATOM 681 C C . LEU A 1 92 ? 4.517 11.631 41.607 1.00 66.38 92 LEU A C 1
ATOM 683 O O . LEU A 1 92 ? 3.630 11.298 42.382 1.00 66.38 92 LEU A O 1
ATOM 687 N N . SER A 1 93 ? 4.254 12.293 40.473 1.00 82.62 93 SER A N 1
ATOM 688 C CA . SER A 1 93 ? 2.913 12.811 40.144 1.00 82.62 93 SER A CA 1
ATOM 689 C C . SER A 1 93 ? 2.111 11.904 39.211 1.00 82.62 93 SER A C 1
ATOM 691 O O . SER A 1 93 ? 0.937 12.167 38.974 1.00 82.62 93 SER A O 1
ATOM 693 N N . TYR A 1 94 ? 2.715 10.835 38.676 1.00 86.38 94 TYR A N 1
ATOM 694 C CA . TYR A 1 94 ? 2.062 9.963 37.695 1.00 86.38 94 TYR A CA 1
ATOM 695 C C . TYR A 1 94 ? 0.719 9.426 38.204 1.00 86.38 94 TYR A C 1
ATOM 697 O O . TYR A 1 94 ? -0.291 9.554 37.520 1.00 86.38 94 TYR A O 1
ATOM 705 N N . ALA A 1 95 ? 0.691 8.854 39.413 1.00 87.69 95 ALA A N 1
ATOM 706 C CA . ALA A 1 95 ? -0.514 8.203 39.919 1.00 87.69 95 ALA A CA 1
ATOM 707 C C . ALA A 1 95 ? -1.674 9.187 40.149 1.00 87.69 95 ALA A C 1
ATOM 709 O O . ALA A 1 95 ? -2.823 8.859 39.871 1.00 87.69 95 ALA A O 1
ATOM 710 N N . GLU A 1 96 ? -1.353 10.390 40.624 1.00 90.06 96 GLU A N 1
ATOM 711 C CA . GLU A 1 96 ? -2.305 11.478 40.856 1.00 90.06 96 GLU A CA 1
ATOM 712 C C . GLU A 1 96 ? -2.873 11.996 39.531 1.00 90.06 96 GLU A C 1
ATOM 714 O O . GLU A 1 96 ? -4.077 11.920 39.310 1.00 90.06 96 GLU A O 1
ATOM 719 N N . VAL A 1 97 ? -2.003 12.401 38.601 1.00 90.69 97 VAL A N 1
ATOM 720 C CA . VAL A 1 97 ? -2.398 12.969 37.300 1.00 90.69 97 VAL A CA 1
ATOM 721 C C . VAL A 1 97 ? -3.202 11.968 36.467 1.00 90.69 97 VAL A C 1
ATOM 723 O O . VAL A 1 97 ? -4.199 12.323 35.840 1.00 90.69 97 VAL A O 1
ATOM 726 N N . VAL A 1 98 ? -2.792 10.695 36.459 1.00 92.00 98 VAL A N 1
ATOM 727 C CA . VAL A 1 98 ? -3.547 9.642 35.770 1.00 92.00 98 VAL A CA 1
ATOM 728 C C . VAL A 1 98 ? -4.864 9.369 36.493 1.00 92.00 98 VAL A C 1
ATOM 730 O O . VAL A 1 98 ? -5.885 9.232 35.827 1.00 92.00 98 VAL A O 1
ATOM 733 N N . GLY A 1 99 ? -4.878 9.341 37.828 1.00 93.19 99 GLY A N 1
ATOM 734 C CA . GLY A 1 99 ? -6.098 9.193 38.625 1.00 93.19 99 GLY A CA 1
ATOM 735 C C . GLY A 1 99 ? -7.153 10.255 38.302 1.00 93.19 99 GLY A C 1
ATOM 736 O O . GLY A 1 99 ? -8.285 9.901 37.980 1.00 93.19 99 GLY A O 1
ATOM 737 N N . GLU A 1 100 ? -6.765 11.532 38.284 1.00 92.88 100 GLU A N 1
ATOM 738 C CA . GLU A 1 100 ? -7.643 12.657 37.927 1.00 92.88 100 GLU A CA 1
ATOM 739 C C . GLU A 1 100 ? -8.172 12.555 36.489 1.00 92.88 100 GLU A C 1
ATOM 741 O O . GLU A 1 100 ? -9.345 12.827 36.210 1.00 92.88 100 GLU A O 1
ATOM 746 N N . ALA A 1 101 ? -7.319 12.126 35.555 1.00 94.44 101 ALA A N 1
ATOM 747 C CA . ALA A 1 101 ? -7.724 11.902 34.174 1.00 94.44 101 ALA A CA 1
ATOM 748 C C . ALA A 1 101 ? -8.768 10.776 34.069 1.00 94.44 101 ALA A C 1
ATOM 750 O O . ALA A 1 101 ? -9.759 10.928 33.356 1.00 94.44 101 ALA A O 1
ATOM 751 N N . LEU A 1 102 ? -8.591 9.674 34.806 1.00 96.44 102 LEU A N 1
ATOM 752 C CA . LEU A 1 102 ? -9.572 8.586 34.872 1.00 96.44 102 LEU A CA 1
ATOM 753 C C . LEU A 1 102 ? -10.902 9.065 35.470 1.00 96.44 102 LEU A C 1
ATOM 755 O O . LEU A 1 102 ? -11.957 8.782 34.902 1.00 96.44 102 LEU A O 1
ATOM 759 N N . ASP A 1 103 ? -10.856 9.841 36.555 1.00 96.38 103 ASP A N 1
ATOM 760 C CA . ASP A 1 103 ? -12.046 10.414 37.197 1.00 96.38 103 ASP A CA 1
ATOM 761 C C . ASP A 1 103 ? -12.804 11.344 36.239 1.00 96.38 103 ASP A C 1
ATOM 763 O O . ASP A 1 103 ? -14.033 11.310 36.171 1.00 96.38 103 ASP A O 1
ATOM 767 N N . THR A 1 104 ? -12.077 12.110 35.421 1.00 95.81 104 THR A N 1
ATOM 768 C CA . THR A 1 104 ? -12.665 12.959 34.376 1.00 95.81 104 THR A CA 1
ATOM 769 C C . THR A 1 104 ? -13.402 12.130 33.323 1.00 95.81 104 THR A C 1
ATOM 771 O O . THR A 1 104 ? -14.518 12.476 32.941 1.00 95.81 104 THR A O 1
ATOM 774 N N . VAL A 1 105 ? -12.836 11.008 32.860 1.00 96.31 105 VAL A N 1
ATOM 775 C CA . VAL A 1 105 ? -13.535 10.133 31.898 1.00 96.31 105 VAL A CA 1
ATOM 776 C C . VAL A 1 105 ? -14.774 9.485 32.518 1.00 96.31 105 VAL A C 1
ATOM 778 O O . VAL A 1 105 ? -15.755 9.248 31.810 1.00 96.31 105 VAL A O 1
ATOM 781 N N . GLU A 1 106 ? -14.757 9.200 33.820 1.00 95.06 106 GLU A N 1
ATOM 782 C CA . GLU A 1 106 ? -15.867 8.555 34.529 1.00 95.06 106 GLU A CA 1
ATOM 783 C C . GLU A 1 106 ? -16.955 9.536 34.996 1.00 95.06 106 GLU A C 1
ATOM 785 O O . GLU A 1 106 ? -18.090 9.107 35.215 1.00 95.06 106 GLU A O 1
ATOM 790 N N . ALA A 1 107 ? -16.672 10.838 35.070 1.00 96.00 107 ALA A N 1
ATOM 791 C CA . ALA A 1 107 ? -17.656 11.865 35.405 1.00 96.00 107 ALA A CA 1
ATOM 792 C C . ALA A 1 107 ? -18.842 11.865 34.424 1.00 96.00 107 ALA A C 1
ATOM 794 O O . ALA A 1 107 ? -18.676 11.659 33.220 1.00 96.00 107 ALA A O 1
ATOM 795 N N . ASP A 1 108 ? -20.058 12.113 34.913 1.00 94.31 108 ASP A N 1
ATOM 796 C CA . ASP A 1 108 ? -21.234 12.199 34.034 1.00 94.31 108 ASP A CA 1
ATOM 797 C C . ASP A 1 108 ? -21.134 13.419 33.111 1.00 94.31 108 ASP A C 1
ATOM 799 O O . ASP A 1 108 ? -21.304 13.292 31.899 1.00 94.31 108 ASP A O 1
ATOM 803 N N . THR A 1 109 ? -20.722 14.561 33.668 1.00 93.12 109 THR A N 1
ATOM 804 C CA . THR A 1 109 ? -20.523 15.833 32.959 1.00 93.12 109 THR A CA 1
ATOM 805 C C . THR A 1 109 ? -19.103 16.374 33.194 1.00 93.12 109 THR A C 1
ATOM 807 O O . THR A 1 109 ? -18.917 17.254 34.041 1.00 93.12 109 THR A O 1
ATOM 810 N N . PRO A 1 110 ? -18.078 15.838 32.509 1.00 93.94 110 PRO A N 1
ATOM 811 C CA . PRO A 1 110 ? -16.717 16.356 32.599 1.00 93.94 110 PRO A CA 1
ATOM 812 C C . PRO A 1 110 ? -16.618 17.788 32.065 1.00 93.94 110 PRO A C 1
ATOM 814 O O . PRO A 1 110 ? -17.354 18.182 31.159 1.00 93.94 110 PRO A O 1
ATOM 817 N N . ALA A 1 111 ? -15.679 18.557 32.615 1.00 91.31 111 ALA A N 1
ATOM 818 C CA . ALA A 1 111 ? -15.398 19.912 32.157 1.00 91.31 111 ALA A CA 1
ATOM 819 C C . ALA A 1 111 ? -14.835 19.885 30.716 1.00 91.31 111 ALA A C 1
ATOM 821 O O . ALA A 1 111 ? -13.834 19.196 30.485 1.00 91.31 111 ALA A O 1
ATOM 822 N N . PRO A 1 112 ? -15.431 20.607 29.744 1.00 90.38 112 PRO A N 1
ATOM 823 C CA . PRO A 1 112 ? -14.994 20.584 28.344 1.00 90.38 112 PRO A CA 1
ATOM 824 C C . PRO A 1 112 ? -13.509 20.920 28.143 1.00 90.38 112 PRO A C 1
ATOM 826 O O . PRO A 1 112 ? -12.837 20.312 27.311 1.00 90.38 112 PRO A O 1
ATOM 829 N N . GLU A 1 113 ? -12.977 21.849 28.935 1.00 88.06 113 GLU A N 1
ATOM 830 C CA . GLU A 1 113 ? -11.577 22.276 28.907 1.00 88.06 113 GLU A CA 1
ATOM 831 C C . GLU A 1 113 ? -10.587 21.186 29.350 1.00 88.06 113 GLU A C 1
ATOM 833 O O . GLU A 1 113 ? -9.417 21.232 28.972 1.00 88.06 113 GLU A O 1
ATOM 838 N N . ALA A 1 114 ? -11.041 20.186 30.113 1.00 90.19 114 ALA A N 1
ATOM 839 C CA . ALA A 1 114 ? -10.197 19.092 30.589 1.00 90.19 114 ALA A CA 1
ATOM 840 C C . ALA A 1 114 ? -10.060 17.958 29.558 1.00 90.19 114 ALA A C 1
ATOM 842 O O . ALA A 1 114 ? -9.073 17.225 29.577 1.00 90.19 114 ALA A O 1
ATOM 843 N N . LEU A 1 115 ? -11.008 17.823 28.622 1.00 93.00 115 LEU A N 1
ATOM 844 C CA . LEU A 1 115 ? -11.138 16.647 27.751 1.00 93.00 115 LEU A CA 1
ATOM 845 C C . LEU A 1 115 ? -9.883 16.358 26.915 1.00 93.00 115 LEU A C 1
ATOM 847 O O . LEU A 1 115 ? -9.396 15.224 26.891 1.00 93.00 115 LEU A O 1
ATOM 851 N N . ALA A 1 116 ? -9.335 17.376 26.243 1.00 90.00 116 ALA A N 1
ATOM 852 C CA . ALA A 1 116 ? -8.164 17.209 25.381 1.00 90.00 116 ALA A CA 1
ATOM 853 C C . ALA A 1 116 ? -6.920 16.790 26.179 1.00 90.00 116 ALA A C 1
ATOM 855 O O . ALA A 1 116 ? -6.167 15.913 25.746 1.00 90.00 116 ALA A O 1
ATOM 856 N N . GLN A 1 117 ? -6.731 17.391 27.357 1.00 88.94 117 GLN A N 1
ATOM 857 C CA . GLN A 1 117 ? -5.622 17.080 28.250 1.00 88.94 117 GLN A CA 1
ATOM 858 C C . GLN A 1 117 ? -5.770 15.676 28.843 1.00 88.94 117 GLN A C 1
ATOM 860 O O . GLN A 1 117 ? -4.813 14.908 28.819 1.00 88.94 117 GLN A O 1
ATOM 865 N N . THR A 1 118 ? -6.967 15.301 29.296 1.00 92.69 118 THR A N 1
ATOM 866 C CA . THR A 1 118 ? -7.284 13.952 29.781 1.00 92.69 118 THR A CA 1
ATOM 867 C C . THR A 1 118 ? -6.975 12.889 28.727 1.00 92.69 118 THR A C 1
ATOM 869 O O . THR A 1 118 ? -6.296 11.907 29.024 1.00 92.69 118 THR A O 1
ATOM 872 N N . ALA A 1 119 ? -7.408 13.093 27.479 1.00 93.62 119 ALA A N 1
ATOM 873 C CA . ALA A 1 119 ? -7.130 12.154 26.395 1.00 93.62 119 ALA A CA 1
ATOM 874 C C . ALA A 1 119 ? -5.627 12.008 26.107 1.00 93.62 119 ALA A C 1
ATOM 876 O O . ALA A 1 119 ? -5.167 10.911 25.792 1.00 93.62 119 ALA A O 1
ATOM 877 N N . LEU A 1 120 ? -4.860 13.098 26.199 1.00 90.12 120 LEU A N 1
ATOM 878 C CA . LEU A 1 120 ? -3.407 13.078 26.016 1.00 90.12 120 LEU A CA 1
ATOM 879 C C . LEU A 1 120 ? -2.698 12.381 27.187 1.00 90.12 120 LEU A C 1
ATOM 881 O O . LEU A 1 120 ? -1.834 11.535 26.964 1.00 90.12 120 LEU A O 1
ATOM 885 N N . VAL A 1 121 ? -3.086 12.704 28.425 1.00 91.06 121 VAL A N 1
ATOM 886 C CA . VAL A 1 121 ? -2.545 12.087 29.644 1.00 91.06 121 VAL A CA 1
ATOM 887 C C . VAL A 1 121 ? -2.738 10.579 29.604 1.00 91.06 121 VAL A C 1
ATOM 889 O O . VAL A 1 121 ? -1.780 9.853 29.839 1.00 91.06 121 VAL A O 1
ATOM 892 N N . LEU A 1 122 ? -3.933 10.090 29.262 1.00 93.56 122 LEU A N 1
ATOM 893 C CA . LEU A 1 122 ? -4.205 8.651 29.238 1.00 93.56 122 LEU A CA 1
ATOM 894 C C . LEU A 1 122 ? -3.465 7.914 28.109 1.00 93.56 122 LEU A C 1
ATOM 896 O O . LEU A 1 122 ? -3.019 6.787 28.319 1.00 93.56 122 LEU A O 1
ATOM 900 N N . ASP A 1 123 ? -3.262 8.543 26.946 1.00 91.88 123 ASP A N 1
ATOM 901 C CA . ASP A 1 123 ? -2.441 7.967 25.865 1.00 91.88 123 ASP A CA 1
ATOM 902 C C . ASP A 1 123 ? -0.986 7.782 26.319 1.00 91.88 123 ASP A C 1
ATOM 904 O O . ASP A 1 123 ? -0.414 6.693 26.196 1.00 91.88 123 ASP A O 1
ATOM 908 N N . LEU A 1 124 ? -0.412 8.828 26.924 1.00 87.62 124 LEU A N 1
ATOM 909 C CA . LEU A 1 124 ? 0.965 8.833 27.421 1.00 87.62 124 LEU A CA 1
ATOM 910 C C . LEU A 1 124 ? 1.153 8.012 28.700 1.00 87.62 124 LEU A C 1
ATOM 912 O O . LEU A 1 124 ? 2.266 7.570 28.981 1.00 87.62 124 LEU A O 1
ATOM 916 N N . ALA A 1 125 ? 0.087 7.815 29.475 1.00 87.88 125 ALA A N 1
ATOM 917 C CA . ALA A 1 125 ? 0.109 6.977 30.661 1.00 87.88 125 ALA A CA 1
ATOM 918 C C . ALA A 1 125 ? 0.321 5.512 30.280 1.00 87.88 125 ALA A C 1
ATOM 920 O O . ALA A 1 125 ? 1.100 4.831 30.935 1.00 87.88 125 ALA A O 1
ATOM 921 N N . THR A 1 126 ? -0.336 5.030 29.225 1.00 89.06 126 THR A N 1
ATOM 922 C CA . THR A 1 126 ? -0.236 3.627 28.791 1.00 89.06 126 THR A CA 1
ATOM 923 C C . THR A 1 126 ? 1.062 3.309 28.045 1.00 89.06 126 THR A C 1
ATOM 925 O O . THR A 1 126 ? 1.602 4.139 27.307 1.00 89.06 126 THR A O 1
ATOM 928 N N . ALA A 1 127 ? 1.551 2.072 28.184 1.00 86.81 127 ALA A N 1
ATOM 929 C CA . ALA A 1 127 ? 2.828 1.650 27.606 1.00 86.81 127 ALA A CA 1
ATOM 930 C C . ALA A 1 127 ? 2.801 0.217 27.057 1.00 86.81 127 ALA A C 1
ATOM 932 O O . ALA A 1 127 ? 2.125 -0.670 27.576 1.00 86.81 127 ALA A O 1
ATOM 933 N N . LEU A 1 128 ? 3.581 -0.029 26.004 1.00 84.62 128 LEU A N 1
ATOM 934 C CA . LEU A 1 128 ? 3.839 -1.375 25.498 1.00 84.62 128 LEU A CA 1
ATOM 935 C C . LEU A 1 128 ? 5.082 -1.937 26.205 1.00 84.62 128 LEU A C 1
ATOM 937 O O . LEU A 1 128 ? 6.138 -1.314 26.162 1.00 84.62 128 LEU A O 1
ATOM 941 N N . GLY A 1 129 ? 4.963 -3.102 26.843 1.00 81.38 129 GLY A N 1
ATOM 942 C CA . GLY A 1 129 ? 6.063 -3.805 27.524 1.00 81.38 129 GLY A CA 1
ATOM 943 C C . GLY A 1 129 ? 6.354 -5.158 26.880 1.00 81.38 129 GLY A C 1
ATOM 944 O O . GLY A 1 129 ? 5.609 -5.586 26.010 1.00 81.38 129 GLY A O 1
ATOM 945 N N . ASP A 1 130 ? 7.437 -5.840 27.252 1.00 80.12 130 ASP A N 1
ATOM 946 C CA . ASP A 1 130 ? 8.004 -6.987 26.506 1.00 80.12 130 ASP A CA 1
ATOM 947 C C . ASP A 1 130 ? 7.006 -8.084 26.098 1.00 80.12 130 ASP A C 1
ATOM 949 O O . ASP A 1 130 ? 7.114 -8.629 25.000 1.00 80.12 130 ASP A O 1
ATOM 953 N N . THR A 1 131 ? 5.984 -8.342 26.917 1.00 85.31 131 THR A N 1
ATOM 954 C CA . THR A 1 131 ? 4.836 -9.181 26.552 1.00 85.31 131 THR A CA 1
ATOM 955 C C . THR A 1 131 ? 3.551 -8.352 26.426 1.00 85.31 131 THR A C 1
ATOM 957 O O . THR A 1 131 ? 3.414 -7.309 27.072 1.00 85.31 131 THR A O 1
ATOM 960 N N . PRO A 1 132 ? 2.567 -8.809 25.629 1.00 87.38 132 PRO A N 1
ATOM 961 C CA . PRO A 1 132 ? 1.267 -8.150 25.511 1.00 87.38 132 PRO A CA 1
ATOM 962 C C . PRO A 1 132 ? 0.536 -7.909 26.829 1.00 87.38 132 PRO A C 1
ATOM 964 O O . PRO A 1 132 ? -0.230 -6.967 26.897 1.00 87.38 132 PRO A O 1
ATOM 967 N N . ASP A 1 133 ? 0.766 -8.729 27.853 1.00 91.38 133 ASP A N 1
ATOM 968 C CA . ASP A 1 133 ? 0.090 -8.698 29.155 1.00 91.38 133 ASP A CA 1
ATOM 969 C C . ASP A 1 133 ? 1.015 -8.265 30.305 1.00 91.38 133 ASP A C 1
ATOM 971 O O . ASP A 1 133 ? 0.759 -8.570 31.469 1.00 91.38 133 ASP A O 1
ATOM 975 N N . TRP A 1 134 ? 2.121 -7.583 29.993 1.00 89.88 134 TRP A N 1
ATOM 976 C CA . TRP A 1 134 ? 3.217 -7.324 30.931 1.00 89.88 134 TRP A CA 1
ATOM 977 C C . TRP A 1 134 ? 2.769 -6.710 32.271 1.00 89.88 134 TRP A C 1
ATOM 979 O O . TRP A 1 134 ? 3.305 -7.066 33.320 1.00 89.88 134 TRP A O 1
ATOM 989 N N . TRP A 1 135 ? 1.779 -5.814 32.284 1.00 92.38 135 TRP A N 1
ATOM 990 C CA . TRP A 1 135 ? 1.340 -5.139 33.514 1.00 92.38 135 TRP A CA 1
ATOM 991 C C . TRP A 1 135 ? 0.582 -6.065 34.476 1.00 92.38 135 TRP A C 1
ATOM 993 O O . TRP A 1 135 ? 0.338 -5.690 35.618 1.00 92.38 135 TRP A O 1
ATOM 1003 N N . ARG A 1 136 ? 0.224 -7.272 34.022 1.00 90.69 136 ARG A N 1
ATOM 1004 C CA . ARG A 1 136 ? -0.476 -8.303 34.800 1.00 90.69 136 ARG A CA 1
ATOM 1005 C C . ARG A 1 136 ? 0.459 -9.380 35.348 1.00 90.69 136 ARG A C 1
ATOM 1007 O O . ARG A 1 136 ? -0.001 -10.323 35.979 1.00 90.69 136 ARG A O 1
ATOM 1014 N N . GLN A 1 137 ? 1.756 -9.274 35.076 1.00 85.19 137 GLN A N 1
ATOM 1015 C CA . GLN A 1 137 ? 2.750 -10.241 35.530 1.00 85.19 137 GLN A CA 1
ATOM 1016 C C . GLN A 1 137 ? 3.360 -9.813 36.865 1.00 85.19 137 GLN A C 1
ATOM 1018 O O . GLN A 1 137 ? 3.701 -8.643 37.041 1.00 85.19 137 GLN A O 1
ATOM 1023 N N . ASP A 1 138 ? 3.639 -10.781 37.741 1.00 75.19 138 ASP A N 1
ATOM 1024 C CA . ASP A 1 138 ? 4.248 -10.578 39.070 1.00 75.19 138 ASP A CA 1
ATOM 1025 C C . ASP A 1 138 ? 5.751 -10.216 39.031 1.00 75.19 138 ASP A C 1
ATOM 1027 O O . ASP A 1 138 ? 6.502 -10.449 39.979 1.00 75.19 138 ASP A O 1
ATOM 1031 N N . THR A 1 139 ? 6.234 -9.656 37.920 1.00 77.62 139 THR A N 1
ATOM 1032 C CA . THR A 1 139 ? 7.650 -9.305 37.757 1.00 77.62 139 THR A CA 1
ATOM 1033 C C . THR A 1 139 ? 7.912 -7.876 38.244 1.00 77.62 139 THR A C 1
ATOM 1035 O O . THR A 1 139 ? 7.250 -6.949 37.766 1.00 77.62 139 THR A O 1
ATOM 1038 N N . PRO A 1 140 ? 8.899 -7.655 39.139 1.00 72.44 140 PRO A N 1
ATOM 1039 C CA . PRO A 1 140 ? 9.275 -6.317 39.592 1.00 72.44 140 PRO A CA 1
ATOM 1040 C C . PRO A 1 140 ? 9.625 -5.395 38.419 1.00 72.44 140 PRO A C 1
ATOM 1042 O O . PRO A 1 140 ? 10.411 -5.766 37.543 1.00 72.44 140 PRO A O 1
ATOM 1045 N N . ARG A 1 141 ? 9.057 -4.182 38.403 1.00 79.62 141 ARG A N 1
ATOM 1046 C CA . ARG A 1 141 ? 9.301 -3.192 37.347 1.00 79.62 141 ARG A CA 1
ATOM 1047 C C . ARG A 1 141 ? 10.426 -2.231 37.747 1.00 79.62 141 ARG A C 1
ATOM 1049 O O . ARG A 1 141 ? 10.437 -1.766 38.886 1.00 79.62 141 ARG A O 1
ATOM 1056 N N . PRO A 1 142 ? 11.382 -1.952 36.843 1.00 70.25 142 PRO A N 1
ATOM 1057 C CA . PRO A 1 142 ? 12.580 -1.188 37.180 1.00 70.25 142 PRO A CA 1
ATOM 1058 C C . PRO A 1 142 ? 12.341 0.325 37.281 1.00 70.25 142 PRO A C 1
ATOM 1060 O O . PRO A 1 142 ? 13.117 1.003 37.951 1.00 70.25 142 PRO A O 1
ATOM 1063 N N . ASP A 1 143 ? 11.299 0.864 36.640 1.00 82.00 143 ASP A N 1
ATOM 1064 C CA . ASP A 1 143 ? 10.967 2.291 36.669 1.00 82.00 143 ASP A CA 1
ATOM 1065 C C . ASP A 1 143 ? 9.677 2.588 37.460 1.00 82.00 143 ASP A C 1
ATOM 1067 O O . ASP A 1 143 ? 8.743 1.781 37.511 1.00 82.00 143 ASP A O 1
ATOM 1071 N N . SER A 1 144 ? 9.633 3.766 38.096 1.00 78.19 144 SER A N 1
ATOM 1072 C CA . SER A 1 144 ? 8.545 4.177 38.996 1.00 78.19 144 SER A CA 1
ATOM 1073 C C . SER A 1 144 ? 7.201 4.365 38.288 1.00 78.19 144 SER A C 1
ATOM 1075 O O . SER A 1 144 ? 6.162 4.133 38.903 1.00 78.19 144 SER A O 1
ATOM 1077 N N . ASN A 1 145 ? 7.201 4.742 37.007 1.00 84.38 145 ASN A N 1
ATOM 1078 C CA . ASN A 1 145 ? 5.970 4.971 36.249 1.00 84.38 145 ASN A CA 1
ATOM 1079 C C . ASN A 1 145 ? 5.312 3.646 35.856 1.00 84.38 145 ASN A C 1
ATOM 1081 O O . ASN A 1 145 ? 4.108 3.495 36.039 1.00 84.38 145 ASN A O 1
ATOM 1085 N N . SER A 1 146 ? 6.086 2.655 35.411 1.00 86.25 146 SER A N 1
ATOM 1086 C CA . SER A 1 146 ? 5.585 1.300 35.159 1.00 86.25 146 SER A CA 1
ATOM 1087 C C . SER A 1 146 ? 5.017 0.665 36.427 1.00 86.25 146 SER A C 1
ATOM 1089 O O . SER A 1 146 ? 3.963 0.037 36.378 1.00 86.25 146 SER A O 1
ATOM 1091 N N . ALA A 1 147 ? 5.675 0.848 37.578 1.00 87.94 147 ALA A N 1
ATOM 1092 C CA . ALA A 1 147 ? 5.151 0.367 38.856 1.00 87.94 147 ALA A CA 1
ATOM 1093 C C . ALA A 1 147 ? 3.823 1.055 39.233 1.00 87.94 147 ALA A C 1
ATOM 1095 O O . ALA A 1 147 ? 2.880 0.386 39.658 1.00 87.94 147 ALA A O 1
ATOM 1096 N N . ALA A 1 148 ? 3.728 2.374 39.035 1.00 88.56 148 ALA A N 1
ATOM 1097 C CA . ALA A 1 148 ? 2.504 3.133 39.280 1.00 88.56 148 ALA A CA 1
ATOM 1098 C C . ALA A 1 148 ? 1.364 2.734 38.326 1.00 88.56 148 ALA A C 1
ATOM 1100 O O . ALA A 1 148 ? 0.230 2.583 38.778 1.00 88.56 148 ALA A O 1
ATOM 1101 N N . LEU A 1 149 ? 1.657 2.499 37.041 1.00 90.38 149 LEU A N 1
ATOM 1102 C CA . LEU A 1 149 ? 0.694 1.988 36.063 1.00 90.38 149 LEU A CA 1
ATOM 1103 C C . LEU A 1 149 ? 0.120 0.647 36.507 1.00 90.38 149 LEU A C 1
ATOM 1105 O O . LEU A 1 149 ? -1.096 0.499 36.534 1.00 90.38 149 LEU A O 1
ATOM 1109 N N . VAL A 1 150 ? 0.975 -0.313 36.876 1.00 92.06 150 VAL A N 1
ATOM 1110 C CA . VAL A 1 150 ? 0.542 -1.645 37.335 1.00 92.06 150 VAL A CA 1
ATOM 1111 C C . VAL A 1 150 ? -0.377 -1.514 38.551 1.00 92.06 150 VAL A C 1
ATOM 1113 O O . VAL A 1 150 ? -1.478 -2.067 38.560 1.00 92.06 150 VAL A O 1
ATOM 1116 N N . ALA A 1 151 ? 0.036 -0.727 39.549 1.00 91.06 151 ALA A N 1
ATOM 1117 C CA . ALA A 1 151 ? -0.750 -0.510 40.758 1.00 91.06 151 ALA A CA 1
ATOM 1118 C C . ALA A 1 151 ? -2.110 0.151 40.471 1.00 91.06 151 ALA A C 1
ATOM 1120 O O . ALA A 1 151 ? -3.120 -0.264 41.041 1.00 91.06 151 ALA A O 1
ATOM 1121 N N . LEU A 1 152 ? -2.148 1.153 39.586 1.00 92.31 152 LEU A N 1
ATOM 1122 C CA . LEU A 1 152 ? -3.383 1.830 39.192 1.00 92.31 152 LEU A CA 1
ATOM 1123 C C . LEU A 1 152 ? -4.289 0.941 38.341 1.00 92.31 152 LEU A C 1
ATOM 1125 O O . LEU A 1 152 ? -5.487 0.900 38.599 1.00 92.31 152 LEU A O 1
ATOM 1129 N N . ALA A 1 153 ? -3.755 0.216 37.357 1.00 93.88 153 ALA A N 1
ATOM 1130 C CA . ALA A 1 153 ? -4.539 -0.655 36.482 1.00 93.88 153 ALA A CA 1
ATOM 1131 C C . ALA A 1 153 ? -5.233 -1.772 37.276 1.00 93.88 153 ALA A C 1
ATOM 1133 O O . ALA A 1 153 ? -6.388 -2.092 37.006 1.00 93.88 153 ALA A O 1
ATOM 1134 N N . ALA A 1 154 ? -4.584 -2.294 38.322 1.00 92.19 154 ALA A N 1
ATOM 1135 C CA . ALA A 1 154 ? -5.196 -3.257 39.237 1.00 92.19 154 ALA A CA 1
ATOM 1136 C C . ALA A 1 154 ? -6.401 -2.685 40.016 1.00 92.19 154 ALA A C 1
ATOM 1138 O O . ALA A 1 154 ? -7.283 -3.436 40.426 1.00 92.19 154 ALA A O 1
ATOM 1139 N N . GLN A 1 155 ? -6.447 -1.366 40.227 1.00 93.69 155 GLN A N 1
ATOM 1140 C CA . GLN A 1 155 ? -7.487 -0.682 41.008 1.00 93.69 155 GLN A CA 1
ATOM 1141 C C . GLN A 1 155 ? -8.546 0.003 40.135 1.00 93.69 155 GLN A C 1
ATOM 1143 O O . GLN A 1 155 ? -9.662 0.246 40.590 1.00 93.69 155 GLN A O 1
ATOM 1148 N N . ARG A 1 156 ? -8.202 0.349 38.891 1.00 94.56 156 ARG A N 1
ATOM 1149 C CA . ARG A 1 156 ? -9.014 1.168 37.986 1.00 94.56 156 ARG A CA 1
ATOM 1150 C C . ARG A 1 156 ? -9.304 0.388 36.696 1.00 94.56 156 ARG A C 1
ATOM 1152 O O . ARG A 1 156 ? -8.478 0.405 35.781 1.00 94.56 156 ARG A O 1
ATOM 1159 N N . PRO A 1 157 ? -10.496 -0.234 36.562 1.00 93.31 157 PRO A N 1
ATOM 1160 C CA . PRO A 1 157 ? -10.848 -1.055 35.399 1.00 93.31 157 PRO A CA 1
ATOM 1161 C C . PRO A 1 157 ? -10.743 -0.335 34.052 1.00 93.31 157 PRO A C 1
ATOM 1163 O O . PRO A 1 157 ? -10.489 -0.976 33.039 1.00 93.31 157 PRO A O 1
ATOM 1166 N N . LEU A 1 158 ? -10.932 0.990 34.027 1.00 95.50 158 LEU A N 1
ATOM 1167 C CA . LEU A 1 158 ? -10.766 1.796 32.818 1.00 95.50 158 LEU A CA 1
ATOM 1168 C C . LEU A 1 158 ? -9.330 1.757 32.287 1.00 95.50 158 LEU A C 1
ATOM 1170 O O . LEU A 1 158 ? -9.131 1.593 31.085 1.00 95.50 158 LEU A O 1
ATOM 1174 N N . LEU A 1 159 ? -8.337 1.907 33.169 1.00 96.25 159 LEU A N 1
ATOM 1175 C CA . LEU A 1 159 ? -6.930 1.910 32.770 1.00 96.25 159 LEU A CA 1
ATOM 1176 C C . LEU A 1 159 ? -6.492 0.517 32.313 1.00 96.25 159 LEU A C 1
ATOM 1178 O O . LEU A 1 159 ? -5.807 0.403 31.301 1.00 96.25 159 LEU A O 1
ATOM 1182 N N . ASP A 1 160 ? -6.935 -0.532 33.014 1.00 96.00 160 ASP A N 1
ATOM 1183 C CA . ASP A 1 160 ? -6.712 -1.920 32.592 1.00 96.00 160 ASP A CA 1
ATOM 1184 C C . ASP A 1 160 ? -7.311 -2.169 31.201 1.00 96.00 160 ASP A C 1
ATOM 1186 O O . ASP A 1 160 ? -6.611 -2.631 30.305 1.00 96.00 160 ASP A O 1
ATOM 1190 N N . TRP A 1 161 ? -8.565 -1.767 30.971 1.00 97.00 161 TRP A N 1
ATOM 1191 C CA . TRP A 1 161 ? -9.205 -1.883 29.659 1.00 97.00 161 TRP A CA 1
ATOM 1192 C C . TRP A 1 161 ? -8.447 -1.118 28.565 1.00 97.00 161 TRP A C 1
ATOM 1194 O O . TRP A 1 161 ? -8.191 -1.664 27.492 1.00 97.00 161 TRP A O 1
ATOM 1204 N N . LEU A 1 162 ? -8.028 0.123 28.829 1.00 96.69 162 LEU A N 1
ATOM 1205 C CA . LEU A 1 162 ? -7.280 0.924 27.856 1.00 96.69 162 LEU A CA 1
ATOM 1206 C C . LEU A 1 162 ? -5.937 0.268 27.501 1.00 96.69 162 LEU A C 1
ATOM 1208 O O . LEU A 1 162 ? -5.531 0.263 26.338 1.00 96.69 162 LEU A O 1
ATOM 1212 N N . GLN A 1 163 ? -5.276 -0.330 28.489 1.00 94.94 163 GLN A N 1
ATOM 1213 C CA . GLN A 1 163 ? -4.023 -1.052 28.323 1.00 94.94 163 GLN A CA 1
ATOM 1214 C C . GLN A 1 163 ? -4.216 -2.375 27.547 1.00 94.94 163 GLN A C 1
ATOM 1216 O O . GLN A 1 163 ? -3.375 -2.717 26.711 1.00 94.94 163 GLN A O 1
ATOM 1221 N N . VAL A 1 164 ? -5.353 -3.062 27.728 1.00 95.94 164 VAL A N 1
ATOM 1222 C CA . VAL A 1 164 ? -5.774 -4.212 26.903 1.00 95.94 164 VAL A CA 1
ATOM 1223 C C . VAL A 1 164 ? -5.999 -3.801 25.447 1.00 95.94 164 VAL A C 1
ATOM 1225 O O . VAL A 1 164 ? -5.495 -4.454 24.535 1.00 95.94 164 VAL A O 1
ATOM 1228 N N . VAL A 1 165 ? -6.717 -2.704 25.206 1.00 95.31 165 VAL A N 1
ATOM 1229 C CA . VAL A 1 165 ? -6.999 -2.207 23.850 1.00 95.31 165 VAL A CA 1
ATOM 1230 C C . VAL A 1 165 ? -5.723 -1.722 23.152 1.00 95.31 165 V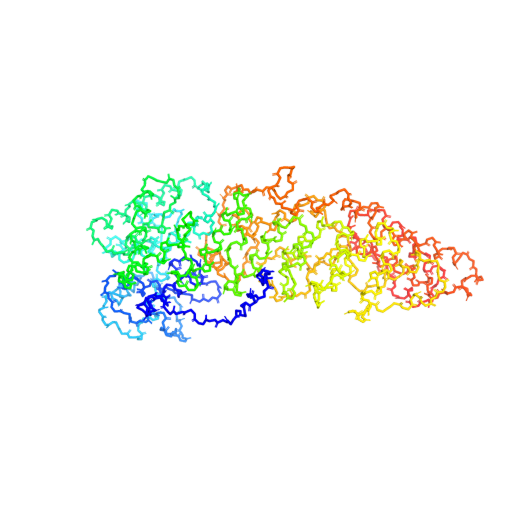AL A C 1
ATOM 1232 O O . VAL A 1 165 ? -5.542 -1.981 21.959 1.00 95.31 165 VAL A O 1
ATOM 1235 N N . LEU A 1 166 ? -4.800 -1.087 23.885 1.00 93.00 166 LEU A N 1
ATOM 1236 C CA . LEU A 1 166 ? -3.460 -0.771 23.384 1.00 93.00 166 LEU A CA 1
ATOM 1237 C C . LEU A 1 166 ? -2.711 -2.048 22.983 1.00 93.00 166 LEU A C 1
ATOM 1239 O O . LEU A 1 166 ? -2.165 -2.103 21.881 1.00 93.00 166 LEU A O 1
ATOM 1243 N N . ALA A 1 167 ? -2.708 -3.076 23.836 1.00 90.75 167 ALA A N 1
ATOM 1244 C CA . ALA A 1 167 ? -2.062 -4.350 23.532 1.00 90.75 167 ALA A CA 1
ATOM 1245 C C . ALA A 1 167 ? -2.675 -5.011 22.287 1.00 90.75 167 ALA A C 1
ATOM 1247 O O . ALA A 1 167 ? -1.939 -5.414 21.391 1.00 90.75 167 ALA A O 1
ATOM 1248 N N . ALA A 1 168 ? -4.005 -5.045 22.165 1.00 89.69 168 ALA A N 1
ATOM 1249 C CA . ALA A 1 168 ? -4.688 -5.560 20.976 1.00 89.69 168 ALA A CA 1
ATOM 1250 C C . ALA A 1 168 ? -4.268 -4.818 19.693 1.00 89.69 168 ALA A C 1
ATOM 1252 O O . ALA A 1 168 ? -4.141 -5.421 18.631 1.00 89.69 168 ALA A O 1
ATOM 1253 N N . SER A 1 169 ? -3.987 -3.515 19.791 1.00 87.50 169 SER A N 1
ATOM 1254 C CA . SER A 1 169 ? -3.512 -2.698 18.669 1.00 87.50 169 SER A CA 1
ATOM 1255 C C . SER A 1 169 ? -2.060 -2.984 18.233 1.00 87.50 169 SER A C 1
ATOM 1257 O O . SER A 1 169 ? -1.655 -2.554 17.151 1.00 87.50 169 SER A O 1
ATOM 1259 N N . ASP A 1 170 ? -1.296 -3.698 19.069 1.00 83.00 170 ASP A N 1
ATOM 1260 C CA . ASP A 1 170 ? 0.070 -4.204 18.837 1.00 83.00 170 ASP A CA 1
ATOM 1261 C C . ASP A 1 170 ? 0.063 -5.656 18.318 1.00 83.00 170 ASP A C 1
ATOM 1263 O O . ASP A 1 170 ? 1.117 -6.217 18.015 1.00 83.00 170 ASP A O 1
ATOM 1267 N N . ALA A 1 171 ? -1.114 -6.289 18.221 1.00 80.69 171 ALA A N 1
ATOM 1268 C CA . ALA A 1 171 ? -1.220 -7.667 17.770 1.00 80.69 171 ALA A CA 1
ATOM 1269 C C . ALA A 1 171 ? -0.876 -7.794 16.274 1.00 80.69 171 ALA A C 1
ATOM 1271 O O . ALA A 1 171 ? -1.335 -6.985 15.461 1.00 80.69 171 ALA A O 1
ATOM 1272 N N . PRO A 1 172 ? -0.137 -8.836 15.851 1.00 74.44 172 PRO A N 1
ATOM 1273 C CA . PRO A 1 172 ? 0.229 -8.998 14.446 1.00 74.44 172 PRO A CA 1
ATOM 1274 C C . PRO A 1 172 ? -0.984 -9.119 13.521 1.00 74.44 172 PRO A C 1
ATOM 1276 O O . PRO A 1 172 ? -0.981 -8.557 12.425 1.00 74.44 172 PRO A O 1
ATOM 1279 N N . TRP A 1 173 ? -2.052 -9.784 13.973 1.00 74.38 173 TRP A N 1
ATOM 1280 C CA . TRP A 1 173 ? -3.299 -9.880 13.213 1.00 74.38 173 TRP A CA 1
ATOM 1281 C C . TRP A 1 173 ? -4.025 -8.539 13.099 1.00 74.38 173 TRP A C 1
ATOM 1283 O O . TRP A 1 173 ? -4.681 -8.331 12.090 1.00 74.38 173 TRP A O 1
ATOM 1293 N N . ALA A 1 174 ? -3.848 -7.584 14.021 1.00 77.12 174 ALA A N 1
ATOM 1294 C CA . ALA A 1 174 ? -4.434 -6.246 13.882 1.00 77.12 174 ALA A CA 1
ATOM 1295 C C . ALA A 1 174 ? -3.907 -5.499 12.639 1.00 77.12 174 ALA A C 1
ATOM 1297 O O . ALA A 1 174 ? -4.628 -4.701 12.045 1.00 77.12 174 ALA A O 1
ATOM 1298 N N . MET A 1 175 ? -2.677 -5.799 12.202 1.00 72.88 175 MET A N 1
ATOM 1299 C CA . MET A 1 175 ? -2.083 -5.260 10.968 1.00 72.88 175 MET A CA 1
ATOM 1300 C C . MET A 1 175 ? -2.151 -6.237 9.786 1.00 72.88 175 MET A C 1
ATOM 1302 O O . MET A 1 175 ? -2.237 -5.816 8.634 1.00 72.88 175 MET A O 1
ATOM 1306 N N . GLY A 1 176 ? -2.108 -7.539 10.064 1.00 71.88 176 GLY A N 1
ATOM 1307 C CA . GLY A 1 176 ? -1.991 -8.622 9.092 1.00 71.88 176 GLY A CA 1
ATOM 1308 C C . GLY A 1 176 ? -3.075 -9.680 9.267 1.00 71.88 176 GLY A C 1
ATOM 1309 O O . GLY A 1 176 ? -2.765 -10.856 9.386 1.00 71.88 176 GLY A O 1
ATOM 1310 N N . TRP A 1 177 ? -4.348 -9.278 9.269 1.00 71.38 177 TRP A N 1
ATOM 1311 C CA . TRP A 1 177 ? -5.515 -10.156 9.487 1.00 71.38 177 TRP A CA 1
ATOM 1312 C C . TRP A 1 177 ? -5.558 -11.417 8.610 1.00 71.38 177 TRP A C 1
ATOM 1314 O O . TRP A 1 177 ? -6.097 -12.452 8.987 1.00 71.38 177 TRP A O 1
ATOM 1324 N N . HIS A 1 178 ? -4.979 -11.322 7.419 1.00 75.38 178 HIS A N 1
ATOM 1325 C CA . HIS A 1 178 ? -4.887 -12.394 6.435 1.00 75.38 178 HIS A CA 1
ATOM 1326 C C . HIS A 1 178 ? -3.727 -13.372 6.702 1.00 75.38 178 HIS A C 1
ATOM 1328 O O . HIS A 1 178 ? -3.478 -14.256 5.883 1.00 75.38 178 HIS A O 1
ATOM 1334 N N . LEU A 1 179 ? -3.016 -13.211 7.822 1.00 71.38 179 LEU A N 1
ATOM 1335 C CA . LEU A 1 179 ? -1.854 -13.996 8.236 1.00 71.38 179 LEU A CA 1
ATOM 1336 C C . LEU A 1 179 ? -2.189 -14.768 9.527 1.00 71.38 179 LEU A C 1
ATOM 1338 O O . LEU A 1 179 ? -1.686 -14.427 10.598 1.00 71.38 179 LEU A O 1
ATOM 1342 N N . PRO A 1 180 ? -3.059 -15.794 9.453 1.00 54.53 180 PRO A N 1
ATOM 1343 C CA . PRO A 1 180 ? -3.565 -16.500 10.634 1.00 54.53 180 PRO A CA 1
ATOM 1344 C C . PRO A 1 180 ? -2.467 -17.231 11.426 1.00 54.53 180 PRO A C 1
ATOM 1346 O O . PRO A 1 180 ? -2.621 -17.440 12.625 1.00 54.53 180 PRO A O 1
ATOM 1349 N N . ASP A 1 181 ? -1.345 -17.555 10.776 1.00 55.41 181 ASP A N 1
ATOM 1350 C CA . ASP A 1 181 ? -0.245 -18.347 11.337 1.00 55.41 181 ASP A CA 1
ATOM 1351 C C . ASP A 1 181 ? 0.981 -17.508 11.725 1.00 55.41 181 ASP A C 1
ATOM 1353 O O . ASP A 1 181 ? 2.108 -18.012 11.709 1.00 55.41 181 ASP A O 1
ATOM 1357 N N . LEU A 1 182 ? 0.811 -16.224 12.066 1.00 61.50 182 LEU A N 1
ATOM 1358 C CA . LEU A 1 182 ? 1.893 -15.456 12.694 1.00 61.50 182 LEU A CA 1
ATOM 1359 C C . LEU A 1 182 ? 2.169 -16.026 14.092 1.00 61.50 182 LEU A C 1
ATOM 1361 O O . LEU A 1 182 ? 1.695 -15.518 15.103 1.00 61.50 182 LEU A O 1
ATOM 1365 N N . GLN A 1 183 ? 2.922 -17.126 14.141 1.00 51.41 183 GLN A N 1
ATOM 1366 C CA . GLN A 1 183 ? 3.369 -17.742 15.378 1.00 51.41 183 GLN A CA 1
ATOM 1367 C C . GLN A 1 183 ? 4.408 -16.831 16.030 1.00 51.41 183 GLN A C 1
ATOM 1369 O O . GLN A 1 183 ? 5.556 -16.757 15.586 1.00 51.41 183 GLN A O 1
ATOM 1374 N N . GLU A 1 184 ? 3.999 -16.149 17.098 1.00 58.00 184 GLU A N 1
ATOM 1375 C CA . GLU A 1 184 ? 4.877 -15.331 17.941 1.00 58.00 184 GLU A CA 1
ATOM 1376 C C . GLU A 1 184 ? 5.222 -16.015 19.278 1.00 58.00 184 GLU A C 1
ATOM 1378 O O . GLU A 1 184 ? 5.385 -15.335 20.291 1.00 58.00 184 GLU A O 1
ATOM 1383 N N . GLY A 1 185 ? 5.309 -17.352 19.321 1.00 58.16 185 GLY A N 1
ATOM 1384 C CA . GLY A 1 185 ? 5.659 -18.088 20.549 1.00 58.16 185 GLY A CA 1
ATOM 1385 C C . GLY A 1 185 ? 4.878 -17.590 21.779 1.00 58.16 185 GLY A C 1
ATOM 1386 O O . GLY A 1 185 ? 3.660 -17.404 21.695 1.00 58.16 185 GLY A O 1
ATOM 1387 N N . ASP A 1 186 ? 5.594 -17.282 22.869 1.00 55.62 186 ASP A N 1
ATOM 1388 C CA . ASP A 1 186 ? 5.088 -16.787 24.165 1.00 55.62 186 ASP A CA 1
ATOM 1389 C C . ASP A 1 186 ? 4.142 -15.565 24.084 1.00 55.62 186 ASP A C 1
ATOM 1391 O O . ASP A 1 186 ? 3.312 -15.360 24.975 1.00 55.62 186 ASP A O 1
ATOM 1395 N N . ARG A 1 187 ? 4.210 -14.739 23.025 1.00 72.56 187 ARG A N 1
ATOM 1396 C CA . ARG A 1 187 ? 3.300 -13.582 22.871 1.00 72.56 187 ARG A CA 1
ATOM 1397 C C . ARG A 1 187 ? 1.876 -14.008 22.534 1.00 72.56 187 ARG A C 1
ATOM 1399 O O . ARG A 1 187 ? 0.934 -13.349 22.966 1.00 72.56 187 ARG A O 1
ATOM 1406 N N . THR A 1 188 ? 1.709 -15.109 21.801 1.00 75.69 188 THR A N 1
ATOM 1407 C CA . THR A 1 188 ? 0.378 -15.616 21.426 1.00 75.69 188 THR A CA 1
ATOM 1408 C C . THR A 1 188 ? -0.403 -16.026 22.673 1.00 75.69 188 THR A C 1
ATOM 1410 O O . THR A 1 188 ? -1.561 -15.647 22.827 1.00 75.69 188 THR A O 1
ATOM 1413 N N . GLU A 1 189 ? 0.259 -16.710 23.610 1.00 83.50 189 GLU A N 1
ATOM 1414 C CA . GLU A 1 189 ? -0.349 -17.107 24.883 1.00 83.50 189 GLU A CA 1
ATOM 1415 C C . GLU A 1 189 ? -0.746 -15.899 25.738 1.00 83.50 189 GLU A C 1
ATOM 1417 O O . GLU A 1 189 ? -1.802 -15.903 26.365 1.00 83.50 189 GLU A O 1
ATOM 1422 N N . ALA A 1 190 ? 0.075 -14.843 25.755 1.00 86.94 190 ALA A N 1
ATOM 1423 C CA . ALA A 1 190 ? -0.256 -13.601 26.449 1.00 86.94 190 ALA A CA 1
ATOM 1424 C C . ALA A 1 190 ? -1.521 -12.942 25.880 1.00 86.94 190 ALA A C 1
ATOM 1426 O O . ALA A 1 190 ? -2.394 -12.531 26.642 1.00 86.94 190 ALA A O 1
ATOM 1427 N N . PHE A 1 191 ? -1.662 -12.887 24.553 1.00 87.44 191 PHE A N 1
ATOM 1428 C CA . PHE A 1 191 ? -2.889 -12.394 23.926 1.00 87.44 191 PHE A CA 1
ATOM 1429 C C . PHE A 1 191 ? -4.105 -13.272 24.239 1.00 87.44 191 PHE A C 1
ATOM 1431 O O . PHE A 1 191 ? -5.177 -12.735 24.514 1.00 87.44 191 PHE A O 1
ATOM 1438 N N . ASP A 1 192 ? -3.955 -14.600 24.256 1.00 86.50 192 ASP A N 1
ATOM 1439 C CA . ASP A 1 192 ? -5.046 -15.501 24.647 1.00 86.50 192 ASP A CA 1
ATOM 1440 C C . ASP A 1 192 ? -5.468 -15.300 26.106 1.00 86.50 192 ASP A C 1
ATOM 1442 O O . ASP A 1 192 ? -6.664 -15.287 26.387 1.00 86.50 192 ASP A O 1
ATOM 1446 N N . ARG A 1 193 ? -4.518 -15.080 27.029 1.00 90.50 193 ARG A N 1
ATOM 1447 C CA . ARG A 1 193 ? -4.828 -14.738 28.428 1.00 90.50 193 ARG A CA 1
ATOM 1448 C C . ARG A 1 193 ? -5.618 -13.437 28.531 1.00 90.50 193 ARG A C 1
ATOM 1450 O O . ARG A 1 193 ? -6.603 -13.386 29.264 1.00 90.50 193 ARG A O 1
ATOM 1457 N N . LEU A 1 194 ? -5.215 -12.400 27.792 1.00 93.00 194 LEU A N 1
ATOM 1458 C CA . LEU A 1 194 ? -5.967 -11.142 27.740 1.00 93.00 194 LEU A CA 1
ATOM 1459 C C . LEU A 1 194 ? -7.373 -11.350 27.169 1.00 93.00 194 LEU A C 1
ATOM 1461 O O . LEU A 1 194 ? -8.329 -10.788 27.699 1.00 93.00 194 LEU A O 1
ATOM 1465 N N . ARG A 1 195 ? -7.513 -12.171 26.119 1.00 92.25 195 ARG A N 1
ATOM 1466 C CA . ARG A 1 195 ? -8.815 -12.481 25.515 1.00 92.25 195 ARG A CA 1
ATOM 1467 C C . ARG A 1 195 ? -9.724 -13.207 26.500 1.00 92.25 195 ARG A C 1
ATOM 1469 O O . ARG A 1 195 ? -10.882 -12.823 26.633 1.00 92.25 195 ARG A O 1
ATOM 1476 N N . ALA A 1 196 ? -9.209 -14.236 27.169 1.00 91.81 196 ALA A N 1
ATOM 1477 C CA . ALA A 1 196 ? -9.961 -15.019 28.143 1.00 91.81 196 ALA A CA 1
ATOM 1478 C C . ALA A 1 196 ? -10.456 -14.140 29.301 1.00 91.81 196 ALA A C 1
ATOM 1480 O O . ALA A 1 196 ? -11.646 -14.151 29.596 1.00 91.81 196 ALA A O 1
ATOM 1481 N N . ASP A 1 197 ? -9.589 -13.298 29.876 1.00 93.62 197 ASP A N 1
ATOM 1482 C CA . ASP A 1 197 ? -9.990 -12.352 30.928 1.00 93.62 197 ASP A CA 1
ATOM 1483 C C . ASP A 1 197 ? -11.038 -11.340 30.436 1.00 93.62 197 ASP A C 1
ATOM 1485 O O . ASP A 1 197 ? -12.025 -11.090 31.127 1.00 93.62 197 ASP A O 1
ATOM 1489 N N . ALA A 1 198 ? -10.874 -10.785 29.231 1.00 95.31 198 ALA A N 1
ATOM 1490 C CA . ALA A 1 198 ? -11.861 -9.871 28.663 1.00 95.31 198 ALA A CA 1
ATOM 1491 C C . ALA A 1 198 ? -13.226 -10.555 28.466 1.00 95.31 198 ALA A C 1
ATOM 1493 O O . ALA A 1 198 ? -14.267 -9.971 28.778 1.00 95.31 198 ALA A O 1
ATOM 1494 N N . LEU A 1 199 ? -13.231 -11.808 28.005 1.00 93.31 199 LEU A N 1
ATOM 1495 C CA . LEU A 1 199 ? -14.450 -12.588 27.829 1.00 93.31 199 LEU A CA 1
ATOM 1496 C C . LEU A 1 199 ? -15.102 -12.946 29.170 1.00 93.31 199 LEU A C 1
ATOM 1498 O O . LEU A 1 199 ? -16.316 -12.809 29.314 1.00 93.31 199 LEU A O 1
ATOM 1502 N N . ASP A 1 200 ? -14.320 -13.344 30.171 1.00 94.44 200 ASP A N 1
ATOM 1503 C CA . ASP A 1 200 ? -14.830 -13.638 31.512 1.00 94.44 200 ASP A CA 1
ATOM 1504 C C . ASP A 1 200 ? -15.452 -12.397 32.156 1.00 94.44 200 ASP A C 1
ATOM 1506 O O . ASP A 1 200 ? -16.529 -12.474 32.753 1.00 94.44 200 ASP A O 1
ATOM 1510 N N . ARG A 1 201 ? -14.851 -11.221 31.949 1.00 94.75 201 ARG A N 1
ATOM 1511 C CA . ARG A 1 201 ? -15.431 -9.948 32.391 1.00 94.75 201 ARG A CA 1
ATOM 1512 C C . ARG A 1 201 ? -16.730 -9.616 31.666 1.00 94.75 201 ARG A C 1
ATOM 1514 O O . ARG A 1 201 ? -17.690 -9.186 32.306 1.00 94.75 201 ARG A O 1
ATOM 1521 N N . ALA A 1 202 ? -16.785 -9.846 30.355 1.00 92.69 202 ALA A N 1
ATOM 1522 C CA . ALA A 1 202 ? -18.006 -9.667 29.575 1.00 92.69 202 ALA A CA 1
ATOM 1523 C C . ALA A 1 202 ? -19.136 -10.579 30.088 1.00 92.69 202 ALA A C 1
ATOM 1525 O O . ALA A 1 202 ? -20.251 -10.110 30.318 1.00 92.69 202 ALA A O 1
ATOM 1526 N N . ARG A 1 203 ? -18.837 -11.857 30.357 1.00 93.06 203 ARG A N 1
ATOM 1527 C CA . ARG A 1 203 ? -19.788 -12.838 30.916 1.00 93.06 203 ARG A CA 1
ATOM 1528 C C . ARG A 1 203 ? -20.253 -12.477 32.324 1.00 93.06 203 ARG A C 1
ATOM 1530 O O . ARG A 1 203 ? -21.417 -12.687 32.654 1.00 93.06 203 ARG A O 1
ATOM 1537 N N . ALA A 1 204 ? -19.370 -11.908 33.141 1.00 93.00 204 ALA A N 1
ATOM 1538 C CA . ALA A 1 204 ? -19.705 -11.400 34.469 1.00 93.00 204 ALA A CA 1
ATOM 1539 C C . ALA A 1 204 ? -20.528 -10.094 34.437 1.00 93.00 204 ALA A C 1
ATOM 1541 O O . ALA A 1 204 ? -20.905 -9.581 35.489 1.00 93.00 204 ALA A O 1
ATOM 1542 N N . GLY A 1 205 ? -20.841 -9.563 33.249 1.00 87.31 205 GLY A N 1
ATOM 1543 C CA . GLY A 1 205 ? -21.687 -8.384 33.086 1.00 87.31 205 GLY A CA 1
ATOM 1544 C C . GLY A 1 205 ? -20.954 -7.061 33.300 1.00 87.31 205 GLY A C 1
ATOM 1545 O O . GLY A 1 205 ? -21.602 -6.050 33.557 1.00 87.31 205 GLY A O 1
ATOM 1546 N N . HIS A 1 206 ? -19.623 -7.027 33.166 1.00 83.94 206 HIS A N 1
ATOM 1547 C CA . HIS A 1 206 ? -18.827 -5.800 33.320 1.00 83.94 206 HIS A CA 1
ATOM 1548 C C . HIS A 1 206 ? -18.934 -4.813 32.143 1.00 83.94 206 HIS A C 1
ATOM 1550 O O . HIS A 1 206 ? -18.123 -3.897 32.057 1.00 83.94 206 HIS A O 1
ATOM 1556 N N . GLY A 1 207 ? -19.928 -4.972 31.267 1.00 88.25 207 GLY A N 1
ATOM 1557 C CA . GLY A 1 207 ? -20.233 -4.038 30.184 1.00 88.25 207 GLY A CA 1
ATOM 1558 C C . GLY A 1 207 ? -19.794 -4.506 28.796 1.00 88.25 207 GLY A C 1
ATOM 1559 O O . GLY A 1 207 ? -19.062 -5.486 28.624 1.00 88.25 207 GLY A O 1
ATOM 1560 N N . LEU A 1 208 ? -20.302 -3.801 27.782 1.00 95.12 208 LEU A N 1
ATOM 1561 C CA . LEU A 1 208 ? -20.094 -4.118 26.368 1.00 95.12 208 LEU A CA 1
ATOM 1562 C C . LEU A 1 208 ? -18.641 -3.863 25.930 1.00 95.12 208 LEU A C 1
ATOM 1564 O O . LEU A 1 208 ? -18.156 -4.507 25.003 1.00 95.12 208 LEU A O 1
ATOM 1568 N N . GLU A 1 209 ? -17.911 -2.990 26.629 1.00 96.44 209 GLU A N 1
ATOM 1569 C CA . GLU A 1 209 ? -16.519 -2.666 26.321 1.00 96.44 209 GLU A CA 1
ATOM 1570 C C . GLU A 1 209 ? -15.584 -3.878 26.449 1.00 96.44 209 GLU A C 1
ATOM 1572 O O . GLU A 1 209 ? -14.629 -4.009 25.680 1.00 96.44 209 GLU A O 1
ATOM 1577 N N . TRP A 1 210 ? -15.863 -4.792 27.383 1.00 96.75 210 TRP A N 1
ATOM 1578 C CA . TRP A 1 210 ? -15.064 -6.003 27.582 1.00 96.75 210 TRP A CA 1
ATOM 1579 C C . TRP A 1 210 ? -15.385 -7.071 26.541 1.00 96.75 210 TRP A C 1
ATOM 1581 O O . TRP A 1 210 ? -14.475 -7.753 26.071 1.00 96.75 210 TRP A O 1
ATOM 1591 N N . ALA A 1 211 ? -16.645 -7.151 26.101 1.00 94.75 211 ALA A N 1
ATOM 1592 C CA . ALA A 1 211 ? -17.014 -7.979 24.958 1.00 94.75 211 ALA A CA 1
ATOM 1593 C C . ALA A 1 211 ? -16.268 -7.512 23.700 1.00 94.75 211 ALA A C 1
ATOM 1595 O O . ALA A 1 211 ? -15.650 -8.319 23.012 1.00 94.75 211 ALA A O 1
ATOM 1596 N N . VAL A 1 212 ? -16.228 -6.201 23.442 1.00 95.56 212 VAL A N 1
ATOM 1597 C CA . VAL A 1 212 ? -15.470 -5.640 22.313 1.00 95.56 212 VAL A CA 1
ATOM 1598 C C . VAL A 1 212 ? -13.966 -5.892 22.451 1.00 95.56 212 VAL A C 1
ATOM 1600 O O . VAL A 1 212 ? -13.330 -6.273 21.470 1.00 95.56 212 VAL A O 1
ATOM 1603 N N . ALA A 1 213 ? -13.392 -5.739 23.650 1.00 95.44 213 ALA A N 1
ATOM 1604 C CA . ALA A 1 213 ? -11.984 -6.059 23.896 1.00 95.44 213 ALA A CA 1
ATOM 1605 C C . ALA A 1 213 ? -11.664 -7.531 23.570 1.00 95.44 213 ALA A C 1
ATOM 1607 O O . ALA A 1 213 ? -10.658 -7.811 22.916 1.00 95.44 213 ALA A O 1
ATOM 1608 N N . ALA A 1 214 ? -12.541 -8.464 23.953 1.00 93.31 214 ALA A N 1
ATOM 1609 C CA . ALA A 1 214 ? -12.393 -9.879 23.617 1.00 93.31 214 ALA A CA 1
ATOM 1610 C C . ALA A 1 214 ? -12.459 -10.127 22.097 1.00 93.31 214 ALA A C 1
ATOM 1612 O O . ALA A 1 214 ? -11.670 -10.915 21.576 1.00 93.31 214 ALA A O 1
ATOM 1613 N N . GLN A 1 215 ? -13.339 -9.418 21.379 1.00 90.94 215 GLN A N 1
ATOM 1614 C CA . GLN A 1 215 ? -13.473 -9.514 19.919 1.00 90.94 215 GLN A CA 1
ATOM 1615 C C . GLN A 1 215 ? -12.211 -9.039 19.188 1.00 90.94 215 GLN A C 1
ATOM 1617 O O . GLN A 1 215 ? -11.707 -9.742 18.317 1.00 90.94 215 GLN A O 1
ATOM 1622 N N . ILE A 1 216 ? -11.643 -7.887 19.563 1.00 90.00 216 ILE A N 1
ATOM 1623 C CA . ILE A 1 216 ? -10.438 -7.352 18.894 1.00 90.00 216 ILE A CA 1
ATOM 1624 C C . ILE A 1 216 ? -9.158 -8.143 19.215 1.00 90.00 216 ILE A C 1
ATOM 1626 O O . ILE A 1 216 ? -8.186 -8.087 18.463 1.00 90.00 216 ILE A O 1
ATOM 1630 N N . LEU A 1 217 ? -9.162 -8.904 20.313 1.00 88.50 217 LEU A N 1
ATOM 1631 C CA . LEU A 1 217 ? -8.138 -9.900 20.645 1.00 88.50 217 LEU A CA 1
ATOM 1632 C C . LEU A 1 217 ? -8.406 -11.271 20.001 1.00 88.50 217 LEU A C 1
ATOM 1634 O O . LEU A 1 217 ? -7.608 -12.199 20.160 1.00 88.50 217 LEU A O 1
ATOM 1638 N N . GLY A 1 218 ? -9.532 -11.422 19.301 1.00 78.75 218 GLY A N 1
ATOM 1639 C CA . GLY A 1 218 ? -9.915 -12.640 18.607 1.00 78.75 218 GLY A CA 1
ATOM 1640 C C . GLY A 1 218 ? -8.902 -13.016 17.528 1.00 78.75 218 GLY A C 1
ATOM 1641 O O . GLY A 1 218 ? -8.490 -12.183 16.722 1.00 78.75 218 GLY A O 1
ATOM 1642 N N . ARG A 1 219 ? -8.518 -14.297 17.505 1.00 75.12 219 ARG A N 1
ATOM 1643 C CA . ARG A 1 219 ? -7.729 -14.898 16.425 1.00 75.12 219 ARG A CA 1
ATOM 1644 C C . ARG A 1 219 ? -8.468 -16.127 15.890 1.00 75.12 219 ARG A C 1
ATOM 1646 O O . ARG A 1 219 ? -8.977 -16.905 16.704 1.00 75.12 219 ARG A O 1
ATOM 1653 N N . PRO A 1 220 ? -8.506 -16.343 14.563 1.00 66.06 220 PRO A N 1
ATOM 1654 C CA . PRO A 1 220 ? -9.135 -17.528 13.994 1.00 66.06 220 PRO A CA 1
ATOM 1655 C C . PRO A 1 220 ? -8.574 -18.827 14.593 1.00 66.06 220 PRO A C 1
ATOM 1657 O O . PRO A 1 220 ? -7.362 -18.977 14.743 1.00 66.06 220 PRO A O 1
ATOM 1660 N N . GLY A 1 221 ? -9.456 -19.779 14.913 1.00 66.12 221 GLY A N 1
ATOM 1661 C CA . GLY A 1 221 ? -9.071 -21.121 15.374 1.00 66.12 221 GLY A CA 1
ATOM 1662 C C . GLY A 1 221 ? -8.743 -21.256 16.866 1.00 66.12 221 GLY A C 1
ATOM 1663 O O . GLY A 1 221 ? -8.348 -22.340 17.294 1.00 66.12 221 GLY A O 1
ATOM 1664 N N . ALA A 1 222 ? -8.906 -20.202 17.668 1.00 71.25 222 ALA A N 1
ATOM 1665 C CA . ALA A 1 222 ? -8.774 -20.303 19.119 1.00 71.25 222 ALA A CA 1
ATOM 1666 C C . ALA A 1 222 ? -10.021 -20.917 19.793 1.00 71.25 222 ALA A C 1
ATOM 1668 O O . ALA A 1 222 ? -11.088 -20.998 19.185 1.00 71.25 222 ALA A O 1
ATOM 1669 N N . ALA A 1 223 ? -9.897 -21.359 21.051 1.00 72.00 223 ALA A N 1
ATOM 1670 C CA . ALA A 1 223 ? -10.939 -22.130 21.742 1.00 72.00 223 ALA A CA 1
ATOM 1671 C C . ALA A 1 223 ? -12.280 -21.379 21.873 1.00 72.00 223 ALA A C 1
ATOM 1673 O O . ALA A 1 223 ? -13.341 -21.975 21.695 1.00 72.00 223 ALA A O 1
ATOM 1674 N N . GLU A 1 224 ? -12.236 -20.070 22.126 1.00 80.44 224 GLU A N 1
ATOM 1675 C CA . GLU A 1 224 ? -13.418 -19.221 22.332 1.00 80.44 224 GLU A CA 1
ATOM 1676 C C . GLU A 1 224 ? -13.976 -18.608 21.031 1.00 80.44 224 GLU A C 1
ATOM 1678 O O . GLU A 1 224 ? -14.957 -17.866 21.059 1.00 80.44 224 GLU A O 1
ATOM 1683 N N . ASP A 1 225 ? -13.385 -18.920 19.873 1.00 77.69 225 ASP A N 1
ATOM 1684 C CA . ASP A 1 225 ? -13.723 -18.306 18.579 1.00 77.69 225 ASP A CA 1
ATOM 1685 C C . ASP A 1 225 ? -15.198 -18.506 18.182 1.00 77.69 225 ASP A C 1
ATOM 1687 O O . ASP A 1 225 ? -15.830 -17.615 17.618 1.00 77.69 225 ASP A O 1
ATOM 1691 N N . ALA A 1 226 ? -15.788 -19.658 18.516 1.00 83.06 226 ALA A N 1
ATOM 1692 C CA . ALA A 1 226 ? -17.193 -19.932 18.216 1.00 83.06 226 ALA A CA 1
ATOM 1693 C C . ALA A 1 226 ? -18.162 -19.020 18.990 1.00 83.06 226 ALA A C 1
ATOM 1695 O O . ALA A 1 226 ? -19.172 -18.595 18.432 1.00 83.06 226 ALA A O 1
ATOM 1696 N N . GLU A 1 227 ? -17.854 -18.714 20.252 1.00 87.06 227 GLU A N 1
ATOM 1697 C CA . GLU A 1 227 ? -18.676 -17.836 21.092 1.00 87.06 227 GLU A CA 1
ATOM 1698 C C . GLU A 1 227 ? -18.576 -16.384 20.632 1.00 87.06 227 GLU A C 1
ATOM 1700 O O . GLU A 1 227 ? -19.598 -15.718 20.468 1.00 87.06 227 GLU A O 1
ATOM 1705 N N . LEU A 1 228 ? -17.361 -15.918 20.332 1.00 86.44 228 LEU A N 1
ATOM 1706 C CA . LEU A 1 228 ? -17.148 -14.573 19.804 1.00 86.44 228 LEU A CA 1
ATOM 1707 C C . LEU A 1 228 ? -17.851 -14.381 18.454 1.00 86.44 228 LEU A C 1
ATOM 1709 O O . LEU A 1 228 ? -18.524 -13.368 18.261 1.00 86.44 228 LEU A O 1
ATOM 1713 N N . ARG A 1 229 ? -17.802 -15.377 17.558 1.00 85.56 229 ARG A N 1
ATOM 1714 C CA . ARG A 1 229 ? -18.560 -15.349 16.295 1.00 85.56 229 ARG A CA 1
ATOM 1715 C C . ARG A 1 229 ? -20.070 -15.316 16.511 1.00 85.56 229 ARG A C 1
ATOM 1717 O O . ARG A 1 229 ? -20.756 -14.557 15.834 1.00 85.56 229 ARG A O 1
ATOM 1724 N N . ALA A 1 230 ? -20.597 -16.093 17.459 1.00 88.31 230 ALA A N 1
ATOM 1725 C CA . ALA A 1 230 ? -22.024 -16.065 17.781 1.00 88.31 230 ALA A CA 1
ATOM 1726 C C . ALA A 1 230 ? -22.465 -14.683 18.295 1.00 88.31 230 ALA A C 1
ATOM 1728 O O . ALA A 1 230 ? -23.487 -14.164 17.852 1.00 88.31 230 ALA A O 1
ATOM 1729 N N . GLN A 1 231 ? -21.666 -14.055 19.162 1.00 90.19 231 GLN A N 1
ATOM 1730 C CA . GLN A 1 231 ? -21.936 -12.708 19.665 1.00 90.19 231 GLN A CA 1
ATOM 1731 C C . GLN A 1 231 ? -21.853 -11.640 18.560 1.00 90.19 231 GLN A C 1
ATOM 1733 O O . GLN A 1 231 ? -22.722 -10.774 18.469 1.00 90.19 231 GLN A O 1
ATOM 1738 N N . ALA A 1 232 ? -20.842 -11.705 17.688 1.00 89.25 232 ALA A N 1
ATOM 1739 C CA . ALA A 1 232 ? -20.718 -10.782 16.560 1.00 89.25 232 ALA A CA 1
ATOM 1740 C C . ALA A 1 232 ? -21.885 -10.932 15.565 1.00 89.25 232 ALA A C 1
ATOM 1742 O O . ALA A 1 232 ? -22.399 -9.931 15.060 1.00 89.25 232 ALA A O 1
ATOM 1743 N N . ALA A 1 233 ? -22.337 -12.168 15.322 1.00 89.81 233 ALA A N 1
ATOM 1744 C CA . ALA A 1 233 ? -23.521 -12.455 14.519 1.00 89.81 233 ALA A CA 1
ATOM 1745 C C . ALA A 1 233 ? -24.795 -11.876 15.152 1.00 89.81 233 ALA A C 1
ATOM 1747 O O . ALA A 1 233 ? -25.575 -11.247 14.447 1.00 89.81 233 ALA A O 1
ATOM 1748 N N . GLU A 1 234 ? -24.972 -11.999 16.470 1.00 93.38 234 GLU A N 1
ATOM 1749 C CA . GLU A 1 234 ? -26.106 -11.388 17.174 1.00 93.38 234 GLU A CA 1
ATOM 1750 C C . GLU A 1 234 ? -26.146 -9.865 16.973 1.00 93.38 234 GLU A C 1
ATOM 1752 O O . GLU A 1 234 ? -27.197 -9.309 16.646 1.00 93.38 234 GLU A O 1
ATOM 1757 N N . TRP A 1 235 ? -25.011 -9.172 17.124 1.00 94.56 235 TRP A N 1
ATOM 1758 C CA . TRP A 1 235 ? -24.977 -7.726 16.893 1.00 94.56 235 TRP A CA 1
ATOM 1759 C C . TRP A 1 235 ? -25.248 -7.366 15.433 1.00 94.56 235 TRP A C 1
ATOM 1761 O O . TRP A 1 235 ? -25.985 -6.417 15.171 1.00 94.56 235 TRP A O 1
ATOM 1771 N N . ARG A 1 236 ? -24.697 -8.127 14.480 1.00 93.31 236 ARG A N 1
ATOM 1772 C CA . ARG A 1 236 ? -24.972 -7.939 13.050 1.00 93.31 236 ARG A CA 1
ATOM 1773 C C . ARG A 1 236 ? -26.464 -8.057 12.756 1.00 93.31 236 ARG A C 1
ATOM 1775 O O . ARG A 1 236 ? -27.015 -7.179 12.097 1.00 93.31 236 ARG A O 1
ATOM 1782 N N . ASP A 1 237 ? -27.102 -9.115 13.243 1.00 94.25 237 ASP A N 1
ATOM 1783 C CA . ASP A 1 237 ? -28.512 -9.396 12.982 1.00 94.25 237 ASP A CA 1
ATOM 1784 C C . ASP A 1 237 ? -29.388 -8.281 13.594 1.00 94.25 237 ASP A C 1
ATOM 1786 O O . ASP A 1 237 ? -30.261 -7.729 12.925 1.00 94.25 237 ASP A O 1
ATOM 1790 N N . LYS A 1 238 ? -29.056 -7.806 14.807 1.00 96.38 238 LYS A N 1
ATOM 1791 C CA . LYS A 1 238 ? -29.702 -6.626 15.410 1.00 96.38 238 LYS A CA 1
ATOM 1792 C C . LYS A 1 238 ? -29.532 -5.347 14.581 1.00 96.38 238 LYS A C 1
ATOM 1794 O O . LYS A 1 238 ? -30.465 -4.546 14.514 1.00 96.38 238 LYS A O 1
ATOM 1799 N N . VAL A 1 239 ? -28.363 -5.113 13.980 1.00 95.25 239 VAL A N 1
ATOM 1800 C CA . VAL A 1 239 ? -28.121 -3.950 13.104 1.00 95.25 239 VAL A CA 1
ATOM 1801 C C . VAL A 1 239 ? -28.933 -4.064 11.813 1.00 95.25 239 VAL A C 1
ATOM 1803 O O . VAL A 1 239 ? -29.541 -3.080 11.398 1.00 95.25 239 VAL A O 1
ATOM 1806 N N . GLN A 1 240 ? -28.993 -5.251 11.206 1.00 93.56 240 GLN A N 1
ATOM 1807 C CA . GLN A 1 240 ? -29.791 -5.513 10.001 1.00 93.56 240 GLN A CA 1
ATOM 1808 C C . GLN A 1 240 ? -31.290 -5.313 10.246 1.00 93.56 240 GLN A C 1
ATOM 1810 O O . GLN A 1 240 ? -31.971 -4.705 9.422 1.00 93.56 240 GLN A O 1
ATOM 1815 N N . ASP A 1 241 ? -31.776 -5.746 11.408 1.00 95.25 241 ASP A N 1
ATOM 1816 C CA . ASP A 1 241 ? -33.167 -5.570 11.831 1.00 95.25 241 ASP A CA 1
ATOM 1817 C C . ASP A 1 241 ? -33.453 -4.165 12.389 1.00 95.25 241 ASP A C 1
ATOM 1819 O O . ASP A 1 241 ? -34.556 -3.895 12.874 1.00 95.25 241 ASP A O 1
ATOM 1823 N N . CYS A 1 242 ? -32.466 -3.260 12.368 1.00 96.19 242 CYS A N 1
ATOM 1824 C CA . CYS A 1 242 ? -32.551 -1.927 12.958 1.00 96.19 242 CYS A CA 1
ATOM 1825 C C . CYS A 1 242 ? -33.059 -1.951 14.413 1.00 96.19 242 CYS A C 1
ATOM 1827 O O . CYS A 1 242 ? -33.800 -1.062 14.840 1.00 96.19 242 CYS A O 1
ATOM 1829 N N . SER A 1 243 ? -32.690 -2.978 15.181 1.00 97.06 243 SER A N 1
ATOM 1830 C CA . SER A 1 243 ? -33.053 -3.167 16.591 1.00 97.06 243 SER A CA 1
ATOM 1831 C C . SER A 1 243 ? -31.877 -2.947 17.544 1.00 97.06 243 SER A C 1
ATOM 1833 O O . SER A 1 243 ? -32.102 -2.734 18.734 1.00 97.06 243 SER A O 1
ATOM 1835 N N . ALA A 1 244 ? -30.642 -2.914 17.028 1.00 97.25 244 ALA A N 1
ATOM 1836 C CA . ALA A 1 244 ? -29.458 -2.584 17.814 1.00 97.25 244 ALA A CA 1
ATOM 1837 C C . ALA A 1 244 ? -29.567 -1.175 18.414 1.00 97.25 244 ALA A C 1
ATOM 1839 O O . ALA A 1 244 ? -30.044 -0.234 17.763 1.00 97.25 244 ALA A O 1
ATOM 1840 N N . SER A 1 245 ? -29.065 -1.023 19.635 1.00 97.12 245 SER A N 1
ATOM 1841 C CA . SER A 1 245 ? -28.711 0.271 20.217 1.00 97.12 245 SER A CA 1
ATOM 1842 C C . SER A 1 245 ? -27.472 0.873 19.526 1.00 97.12 245 SER A C 1
ATOM 1844 O O . SER A 1 245 ? -26.701 0.146 18.893 1.00 97.12 245 SER A O 1
ATOM 1846 N N . PRO A 1 246 ? -27.213 2.189 19.661 1.00 97.50 246 PRO A N 1
ATOM 1847 C CA . PRO A 1 246 ? -25.979 2.795 19.150 1.00 97.50 246 PRO A CA 1
ATOM 1848 C C . PRO A 1 246 ? -24.698 2.145 19.704 1.00 97.50 246 PRO A C 1
ATOM 1850 O O . PRO A 1 246 ? -23.712 2.018 18.981 1.00 97.50 246 PRO A O 1
ATOM 1853 N N . ALA A 1 247 ? -24.724 1.688 20.960 1.00 97.56 247 ALA A N 1
ATOM 1854 C CA . ALA A 1 247 ? -23.610 0.993 21.601 1.00 97.56 247 ALA A CA 1
ATOM 1855 C C . ALA A 1 247 ? -23.353 -0.393 20.977 1.00 97.56 247 ALA A C 1
ATOM 1857 O O . ALA A 1 247 ? -22.206 -0.722 20.668 1.00 97.56 247 ALA A O 1
ATOM 1858 N N . GLU A 1 248 ? -24.408 -1.178 20.727 1.00 97.31 248 GLU A N 1
ATOM 1859 C CA . GLU A 1 248 ? -24.311 -2.474 20.033 1.00 97.31 248 GLU A CA 1
ATOM 1860 C C . GLU A 1 248 ? -23.859 -2.312 18.578 1.00 97.31 248 GLU A C 1
ATOM 1862 O O . GLU A 1 248 ? -23.030 -3.086 18.106 1.00 97.31 248 GLU A O 1
ATOM 1867 N N . TYR A 1 249 ? -24.326 -1.271 17.881 1.00 97.56 249 TYR A N 1
ATOM 1868 C CA . TYR A 1 249 ? -23.825 -0.939 16.546 1.00 97.56 249 TYR A CA 1
ATOM 1869 C C . TYR A 1 249 ? -22.324 -0.613 16.564 1.00 97.56 249 TYR A C 1
ATOM 1871 O O . TYR A 1 249 ? -21.571 -1.127 15.737 1.00 97.56 249 TYR A O 1
ATOM 1879 N N . ALA A 1 250 ? -21.863 0.199 17.522 1.00 97.12 250 ALA A N 1
ATOM 1880 C CA . ALA A 1 250 ? -20.440 0.498 17.668 1.00 97.12 250 ALA A CA 1
ATOM 1881 C C . ALA A 1 250 ? -19.618 -0.766 17.973 1.00 97.12 250 ALA A C 1
ATOM 1883 O O . ALA A 1 250 ? -18.538 -0.943 17.410 1.00 97.12 250 ALA A O 1
ATOM 1884 N N . ALA A 1 251 ? -20.141 -1.665 18.814 1.00 96.00 251 ALA A N 1
ATOM 1885 C CA . ALA A 1 251 ? -19.506 -2.947 19.111 1.00 96.00 251 ALA A CA 1
ATOM 1886 C C . ALA A 1 251 ? -19.391 -3.832 17.860 1.00 96.00 251 ALA A C 1
ATOM 1888 O O . ALA A 1 251 ? -18.304 -4.325 17.566 1.00 96.00 251 ALA A O 1
ATOM 1889 N N . PHE A 1 252 ? -20.467 -3.954 17.074 1.00 94.88 252 PHE A N 1
ATOM 1890 C CA . PHE A 1 252 ? -20.463 -4.648 15.784 1.00 94.88 252 PHE A CA 1
ATOM 1891 C C . PHE A 1 252 ? -19.439 -4.065 14.807 1.00 94.88 252 PHE A C 1
ATOM 1893 O O . PHE A 1 252 ? -18.650 -4.808 14.219 1.00 94.88 252 PHE A O 1
ATOM 1900 N N . ALA A 1 253 ? -19.426 -2.742 14.637 1.00 94.25 253 ALA A N 1
ATOM 1901 C CA . ALA A 1 253 ? -18.542 -2.086 13.684 1.00 94.25 253 ALA A CA 1
ATOM 1902 C C . ALA A 1 253 ? -17.061 -2.256 14.066 1.00 94.25 253 ALA A C 1
ATOM 1904 O O . ALA A 1 253 ? -16.237 -2.569 13.207 1.00 94.25 253 ALA A O 1
ATOM 1905 N N . VAL A 1 254 ? -16.727 -2.123 15.355 1.00 93.31 254 VAL A N 1
ATOM 1906 C CA . VAL A 1 254 ? -15.365 -2.359 15.857 1.00 93.31 254 VAL A CA 1
ATOM 1907 C C . VAL A 1 254 ? -14.984 -3.836 15.744 1.00 93.31 254 VAL A C 1
ATOM 1909 O O . VAL A 1 254 ? -13.909 -4.138 15.240 1.00 93.31 254 VAL A O 1
ATOM 1912 N N . ALA A 1 255 ? -15.855 -4.765 16.140 1.00 89.94 255 ALA A N 1
ATOM 1913 C CA . ALA A 1 255 ? -15.583 -6.199 16.023 1.00 89.94 255 ALA A CA 1
ATOM 1914 C C . ALA A 1 255 ? -15.409 -6.647 14.562 1.00 89.94 255 ALA A C 1
ATOM 1916 O O . ALA A 1 255 ? -14.613 -7.535 14.277 1.00 89.94 255 ALA A O 1
ATOM 1917 N N . SER A 1 256 ? -16.087 -5.993 13.614 1.00 88.12 256 SER A N 1
ATOM 1918 C CA . SER A 1 256 ? -15.974 -6.306 12.185 1.00 88.12 256 SER A CA 1
ATOM 1919 C C . SER A 1 256 ? -14.582 -6.030 11.610 1.00 88.12 256 SER A C 1
ATOM 1921 O O . SER A 1 256 ? -14.166 -6.719 10.679 1.00 88.12 256 SER A O 1
ATOM 1923 N N . THR A 1 257 ? -13.814 -5.077 12.158 1.00 82.38 257 THR A N 1
ATOM 1924 C CA . THR A 1 257 ? -12.406 -4.904 11.737 1.00 82.38 257 THR A CA 1
ATOM 1925 C C . THR A 1 257 ? -11.528 -6.066 12.182 1.00 82.38 257 THR A C 1
ATOM 1927 O O . THR A 1 257 ? -10.521 -6.357 11.534 1.00 82.38 257 THR A O 1
ATOM 1930 N N . ALA A 1 258 ? -11.969 -6.754 13.236 1.00 74.88 258 ALA A N 1
ATOM 1931 C CA . ALA A 1 258 ? -11.390 -7.949 13.805 1.00 74.88 258 ALA A CA 1
ATOM 1932 C C . ALA A 1 258 ? -12.138 -9.240 13.405 1.00 74.88 258 ALA A C 1
ATOM 1934 O O . ALA A 1 258 ? -12.111 -10.213 14.146 1.00 74.88 258 ALA A O 1
ATOM 1935 N N . SER A 1 259 ? -12.816 -9.290 12.253 1.00 65.25 259 SER A N 1
ATOM 1936 C CA . SER A 1 259 ? -13.408 -10.532 11.732 1.00 65.25 259 SER A CA 1
ATOM 1937 C C . SER A 1 259 ? -13.410 -10.532 10.201 1.00 65.25 259 SER A C 1
ATOM 1939 O O . SER A 1 259 ? -14.425 -10.311 9.549 1.00 65.25 259 SER A O 1
ATOM 1941 N N . ALA A 1 260 ? -12.246 -10.751 9.578 1.00 54.91 260 ALA A N 1
ATOM 1942 C CA . ALA A 1 260 ? -12.131 -10.733 8.109 1.00 54.91 260 ALA A CA 1
ATOM 1943 C C . ALA A 1 260 ? -12.595 -12.035 7.419 1.00 54.91 260 ALA A C 1
ATOM 1945 O O . ALA A 1 260 ? -12.641 -12.099 6.189 1.00 54.91 260 ALA A O 1
ATOM 1946 N N . ALA A 1 261 ? -12.896 -13.092 8.184 1.00 48.31 261 ALA A N 1
ATOM 1947 C CA . ALA A 1 261 ? -13.324 -14.383 7.640 1.00 48.31 261 ALA A CA 1
ATOM 1948 C C . ALA A 1 261 ? -14.825 -14.424 7.306 1.00 48.31 261 ALA A C 1
ATOM 1950 O O . ALA A 1 261 ? -15.235 -15.177 6.419 1.00 48.31 261 ALA A O 1
ATOM 1951 N N . GLU A 1 262 ? -15.636 -13.601 7.970 1.00 59.56 262 GLU A N 1
ATOM 1952 C CA . GLU A 1 262 ? -17.054 -13.461 7.664 1.00 59.56 262 GLU A CA 1
ATOM 1953 C C . GLU A 1 262 ? -17.236 -12.325 6.655 1.00 59.56 262 GLU A C 1
ATOM 1955 O O . GLU A 1 262 ? -16.703 -11.230 6.821 1.00 59.56 262 GLU A O 1
ATOM 1960 N N . ARG A 1 263 ? -17.972 -12.576 5.565 1.00 65.00 263 ARG A N 1
ATOM 1961 C CA . ARG A 1 263 ? -18.345 -11.518 4.616 1.00 65.00 263 ARG A CA 1
ATOM 1962 C C . ARG A 1 263 ? -19.364 -10.602 5.292 1.00 65.00 263 ARG A C 1
ATOM 1964 O O . ARG A 1 263 ? -20.564 -10.765 5.096 1.00 65.00 263 ARG A O 1
ATOM 1971 N N . VAL A 1 264 ? -18.880 -9.672 6.109 1.00 78.62 264 VAL A N 1
ATOM 1972 C CA . VAL A 1 264 ? -19.678 -8.556 6.611 1.00 78.62 264 VAL A CA 1
ATOM 1973 C C . VAL A 1 264 ? -20.043 -7.686 5.416 1.00 78.62 264 VAL A C 1
ATOM 1975 O O . VAL A 1 264 ? -19.172 -7.347 4.614 1.00 78.62 264 VAL A O 1
ATOM 1978 N N . ASP A 1 265 ? -21.325 -7.353 5.275 1.00 84.00 265 ASP A N 1
ATOM 1979 C CA . ASP A 1 265 ? -21.768 -6.407 4.257 1.00 84.00 265 ASP A CA 1
ATOM 1980 C C . ASP A 1 265 ? -21.215 -5.011 4.601 1.00 84.00 265 ASP A C 1
ATOM 1982 O O . ASP A 1 265 ? -21.610 -4.441 5.623 1.00 84.00 265 ASP A O 1
ATOM 1986 N N . PRO A 1 266 ? -20.312 -4.432 3.782 1.00 84.31 266 PRO A N 1
ATOM 1987 C CA . PRO A 1 266 ? -19.739 -3.120 4.059 1.00 84.31 266 PRO A CA 1
ATOM 1988 C C . PRO A 1 266 ? -20.783 -2.000 4.113 1.00 84.31 266 PRO A C 1
ATOM 1990 O O . PRO A 1 266 ? -20.490 -0.945 4.669 1.00 84.31 266 PRO A O 1
ATOM 1993 N N . ALA A 1 267 ? -21.987 -2.208 3.565 1.00 85.00 267 ALA A N 1
ATOM 1994 C CA . ALA A 1 267 ? -23.089 -1.252 3.661 1.00 85.00 267 ALA A CA 1
ATOM 1995 C C . ALA A 1 267 ? -23.632 -1.087 5.093 1.00 85.00 267 ALA A C 1
ATOM 1997 O O . ALA A 1 267 ? -24.286 -0.089 5.384 1.00 85.00 267 ALA A O 1
ATOM 1998 N N . LEU A 1 268 ? -23.351 -2.041 5.987 1.00 90.19 268 LEU A N 1
ATOM 1999 C CA . LEU A 1 268 ? -23.731 -1.981 7.402 1.00 90.19 268 LEU A CA 1
ATOM 2000 C C . LEU A 1 268 ? -22.689 -1.268 8.273 1.00 90.19 268 LEU A C 1
ATOM 2002 O O . LEU A 1 268 ? -22.881 -1.161 9.482 1.00 90.19 268 LEU A O 1
ATOM 2006 N N . LEU A 1 269 ? -21.564 -0.841 7.694 1.00 90.56 269 LEU A N 1
ATOM 2007 C CA . LEU A 1 269 ? -20.422 -0.325 8.437 1.00 90.56 269 LEU A CA 1
ATOM 2008 C C . LEU A 1 269 ? -20.222 1.181 8.205 1.00 90.56 269 LEU A C 1
ATOM 2010 O O . LEU A 1 269 ? -20.500 1.689 7.115 1.00 90.56 269 LEU A O 1
ATOM 2014 N N . PRO A 1 270 ? -19.645 1.896 9.190 1.00 91.06 270 PRO A N 1
ATOM 2015 C CA . PRO A 1 270 ? -19.113 3.240 8.990 1.00 91.06 270 PRO A CA 1
ATOM 2016 C C . PRO A 1 270 ? -18.098 3.285 7.837 1.00 91.06 270 PRO A C 1
ATOM 2018 O O . PRO A 1 270 ? -17.466 2.279 7.513 1.00 91.06 270 PRO A O 1
ATOM 2021 N N . THR A 1 271 ? -17.890 4.449 7.221 1.00 87.12 271 THR A N 1
ATOM 2022 C CA . THR A 1 271 ? -17.153 4.536 5.948 1.00 87.12 271 THR A CA 1
ATOM 2023 C C . THR A 1 271 ? -15.694 4.086 6.081 1.00 87.12 271 THR A C 1
ATOM 2025 O O . THR A 1 271 ? -15.195 3.342 5.232 1.00 87.12 271 THR A O 1
ATOM 2028 N N . ARG A 1 272 ? -14.976 4.515 7.131 1.00 85.38 272 ARG A N 1
ATOM 2029 C CA . ARG A 1 272 ? -13.579 4.085 7.347 1.00 85.38 272 ARG A CA 1
ATOM 2030 C C . ARG A 1 272 ? -13.516 2.616 7.732 1.00 85.38 272 ARG A C 1
ATOM 2032 O O . ARG A 1 272 ? -12.618 1.911 7.283 1.00 85.38 272 ARG A O 1
ATOM 2039 N N . THR A 1 273 ? -14.478 2.147 8.511 1.00 87.19 273 THR A N 1
ATOM 2040 C CA . THR A 1 273 ? -14.576 0.737 8.911 1.00 87.19 273 THR A CA 1
ATOM 2041 C C . THR A 1 273 ? -14.816 -0.174 7.702 1.00 87.19 273 THR A C 1
ATOM 2043 O O . THR A 1 273 ? -14.091 -1.147 7.507 1.00 87.19 273 THR A O 1
ATOM 2046 N N . ALA A 1 274 ? -15.754 0.184 6.823 1.00 86.56 274 ALA A N 1
ATOM 2047 C CA . ALA A 1 274 ? -16.030 -0.513 5.568 1.00 86.56 274 ALA A CA 1
ATOM 2048 C C . ALA A 1 274 ? -14.791 -0.584 4.662 1.00 86.56 274 ALA A C 1
ATOM 2050 O O . ALA A 1 274 ? -14.513 -1.621 4.055 1.00 86.56 274 ALA A O 1
ATOM 2051 N N . LEU A 1 275 ? -14.020 0.507 4.584 1.00 84.19 275 LEU A N 1
ATOM 2052 C CA . LEU A 1 275 ? -12.756 0.556 3.851 1.00 84.19 275 LEU A CA 1
ATOM 2053 C C . LEU A 1 275 ? -11.744 -0.462 4.401 1.00 84.19 275 LEU A C 1
ATOM 2055 O O . LEU A 1 275 ? -11.138 -1.206 3.629 1.00 84.19 275 LEU A O 1
ATOM 2059 N N . TRP A 1 276 ? -11.592 -0.521 5.726 1.00 82.75 276 TRP A N 1
ATOM 2060 C CA . TRP A 1 276 ? -10.709 -1.472 6.402 1.00 82.75 276 TRP A CA 1
ATOM 2061 C C . TRP A 1 276 ? -11.130 -2.925 6.195 1.00 82.75 276 TRP A C 1
ATOM 2063 O O . TRP A 1 276 ? -10.298 -3.760 5.841 1.00 82.75 276 TRP A O 1
ATOM 2073 N N . VAL A 1 277 ? -12.421 -3.222 6.337 1.00 84.25 277 VAL A N 1
ATOM 2074 C CA . VAL A 1 277 ? -12.956 -4.572 6.131 1.00 84.25 277 VAL A CA 1
ATOM 2075 C C . VAL A 1 277 ? -12.773 -5.019 4.680 1.00 84.25 277 VAL A C 1
ATOM 2077 O O . VAL A 1 277 ? -12.217 -6.090 4.441 1.00 84.25 277 VAL A O 1
ATOM 2080 N N . ASN A 1 278 ? -13.124 -4.183 3.695 1.00 84.88 278 ASN A N 1
ATOM 2081 C CA . ASN A 1 278 ? -12.918 -4.501 2.275 1.00 84.88 278 ASN A CA 1
ATOM 2082 C C . ASN A 1 278 ? -11.448 -4.764 1.943 1.00 84.88 278 ASN A C 1
ATOM 2084 O O . ASN A 1 278 ? -11.124 -5.678 1.179 1.00 84.88 278 ASN A O 1
ATOM 2088 N N . ARG A 1 279 ? -10.549 -3.980 2.538 1.00 84.38 279 ARG A N 1
ATOM 2089 C CA . ARG A 1 279 ? -9.113 -4.185 2.404 1.00 84.38 279 ARG A CA 1
ATOM 2090 C C . ARG A 1 279 ? -8.673 -5.524 2.989 1.00 84.38 279 ARG A C 1
ATOM 2092 O O . ARG A 1 279 ? -7.971 -6.269 2.310 1.00 84.38 279 ARG A O 1
ATOM 2099 N N . ASN A 1 280 ? -9.107 -5.855 4.202 1.00 82.69 280 ASN A N 1
ATOM 2100 C CA . ASN A 1 280 ? -8.764 -7.118 4.853 1.00 82.69 280 ASN A CA 1
ATOM 2101 C C . ASN A 1 280 ? -9.301 -8.325 4.069 1.00 82.69 280 ASN A C 1
ATOM 2103 O O . ASN A 1 280 ? -8.575 -9.306 3.895 1.00 82.69 280 ASN A O 1
ATOM 2107 N N . ILE A 1 281 ? -10.515 -8.233 3.513 1.00 84.00 281 ILE A N 1
ATOM 2108 C CA . ILE A 1 281 ? -11.082 -9.264 2.632 1.00 84.00 281 ILE A CA 1
ATOM 2109 C C . ILE A 1 281 ? -10.224 -9.425 1.372 1.00 84.00 281 ILE A C 1
ATOM 2111 O O . ILE A 1 281 ? -9.848 -10.545 1.028 1.00 84.00 281 ILE A O 1
ATOM 2115 N N . ALA A 1 282 ? -9.862 -8.325 0.703 1.00 86.75 282 ALA A N 1
ATOM 2116 C CA . ALA A 1 282 ? -9.015 -8.367 -0.487 1.00 86.75 282 ALA A CA 1
ATOM 2117 C C . ALA A 1 282 ? -7.637 -8.987 -0.204 1.00 86.75 282 ALA A C 1
ATOM 2119 O O . ALA A 1 282 ? -7.192 -9.847 -0.963 1.00 86.75 282 ALA A O 1
ATOM 2120 N N . MET A 1 283 ? -6.974 -8.592 0.891 1.00 87.31 283 MET A N 1
ATOM 2121 C CA . MET A 1 283 ? -5.692 -9.189 1.290 1.00 87.31 283 MET A CA 1
ATOM 2122 C C . MET A 1 283 ? -5.844 -10.678 1.593 1.00 87.31 283 MET A C 1
ATOM 2124 O O . MET A 1 283 ? -5.015 -11.466 1.158 1.00 87.31 283 MET A O 1
ATOM 2128 N N . THR A 1 284 ? -6.926 -11.076 2.268 1.00 85.69 284 THR A N 1
ATOM 2129 C CA . THR A 1 284 ? -7.211 -12.485 2.580 1.00 85.69 284 THR A CA 1
ATOM 2130 C C . THR A 1 284 ? -7.414 -13.315 1.318 1.00 85.69 284 THR A C 1
ATOM 2132 O O . THR A 1 284 ? -6.824 -14.386 1.194 1.00 85.69 284 THR A O 1
ATOM 2135 N N . MET A 1 285 ? -8.194 -12.816 0.355 1.00 86.69 285 MET A N 1
ATOM 2136 C CA . MET A 1 285 ? -8.376 -13.467 -0.946 1.00 86.69 285 MET A CA 1
ATOM 2137 C C . MET A 1 285 ? -7.042 -13.650 -1.669 1.00 86.69 285 MET A C 1
ATOM 2139 O O . MET A 1 285 ? -6.736 -14.738 -2.146 1.00 86.69 285 MET A O 1
ATOM 2143 N N . VAL A 1 286 ? -6.224 -12.597 -1.726 1.00 89.75 286 VAL A N 1
ATOM 2144 C CA . VAL A 1 286 ? -4.916 -12.650 -2.386 1.00 89.75 286 VAL A CA 1
ATOM 2145 C C . VAL A 1 286 ? -3.971 -13.605 -1.661 1.00 89.75 286 VAL A C 1
ATOM 2147 O O . VAL A 1 286 ? -3.359 -14.432 -2.324 1.00 89.75 286 VAL A O 1
ATOM 2150 N N . ALA A 1 287 ? -3.886 -13.552 -0.331 1.00 87.69 287 ALA A N 1
ATOM 2151 C CA . ALA A 1 287 ? -3.024 -14.419 0.473 1.00 87.69 287 ALA A CA 1
ATOM 2152 C C . ALA A 1 287 ? -3.385 -15.908 0.341 1.00 87.69 287 ALA A C 1
ATOM 2154 O O . ALA A 1 287 ? -2.493 -16.752 0.321 1.00 87.69 287 ALA A O 1
ATOM 2155 N N . LYS A 1 288 ? -4.676 -16.227 0.179 1.00 86.62 288 LYS A N 1
ATOM 2156 C CA . LYS A 1 288 ? -5.163 -17.591 -0.093 1.00 86.62 288 LYS A CA 1
ATOM 2157 C C . LYS A 1 288 ? -4.984 -18.041 -1.546 1.00 86.62 288 LYS A C 1
ATOM 2159 O O . LYS A 1 288 ? -5.272 -19.190 -1.856 1.00 86.62 288 LYS A O 1
ATOM 2164 N N . GLY A 1 289 ? -4.526 -17.163 -2.442 1.00 88.19 289 GLY A N 1
ATOM 2165 C CA . GLY A 1 289 ? -4.434 -17.482 -3.866 1.00 88.19 289 GLY A CA 1
ATOM 2166 C C . GLY A 1 289 ? -5.798 -17.537 -4.563 1.00 88.19 289 GLY A C 1
ATOM 2167 O O . GLY A 1 289 ? -5.966 -18.259 -5.538 1.00 88.19 289 GLY A O 1
ATOM 2168 N N . GLU A 1 290 ? -6.778 -16.763 -4.097 1.00 89.12 290 GLU A N 1
ATOM 2169 C CA . GLU A 1 290 ? -8.145 -16.720 -4.631 1.00 89.12 290 GLU A CA 1
ATOM 2170 C C . GLU A 1 290 ? -8.491 -15.345 -5.253 1.00 89.12 290 GLU A C 1
ATOM 2172 O O . GLU A 1 290 ? -9.505 -14.727 -4.905 1.00 89.12 290 GLU A O 1
ATOM 2177 N N . PRO A 1 291 ? -7.690 -14.806 -6.198 1.00 85.38 291 PRO A N 1
ATOM 2178 C CA . PRO A 1 291 ? -7.878 -13.438 -6.684 1.00 85.38 291 PRO A CA 1
ATOM 2179 C C . PRO A 1 291 ? -9.172 -13.227 -7.495 1.00 85.38 291 PRO A C 1
ATOM 2181 O O . PRO A 1 291 ? -9.580 -12.085 -7.711 1.00 85.38 291 PRO A O 1
ATOM 2184 N N . GLY A 1 292 ? -9.855 -14.295 -7.927 1.00 83.31 292 GLY A N 1
ATOM 2185 C CA . GLY A 1 292 ? -11.094 -14.212 -8.714 1.00 83.31 292 GLY A CA 1
ATOM 2186 C C . GLY A 1 292 ? -12.249 -13.493 -8.001 1.00 83.31 292 GLY A C 1
ATOM 2187 O O . GLY A 1 292 ? -13.111 -12.909 -8.655 1.00 83.31 292 GLY A O 1
ATOM 2188 N N . GLY A 1 293 ? -12.246 -13.465 -6.664 1.00 83.75 293 GLY A N 1
ATOM 2189 C CA . GLY A 1 293 ? -13.255 -12.758 -5.872 1.00 83.75 293 GLY A CA 1
ATOM 2190 C C . GLY A 1 293 ? -13.087 -11.233 -5.831 1.00 83.75 293 GLY A C 1
ATOM 2191 O O . GLY A 1 293 ? -14.030 -10.527 -5.474 1.00 83.75 293 GLY A O 1
ATOM 2192 N N . LEU A 1 294 ? -11.933 -10.696 -6.250 1.00 86.44 294 LEU A N 1
ATOM 2193 C CA . LEU A 1 294 ? -11.628 -9.261 -6.163 1.00 86.44 294 LEU A CA 1
ATOM 2194 C C . LEU A 1 294 ? -12.564 -8.390 -7.012 1.00 86.44 294 LEU A C 1
ATOM 2196 O O . LEU A 1 294 ? -12.719 -7.198 -6.734 1.00 86.44 294 LEU A O 1
ATOM 2200 N N . ALA A 1 295 ? -13.188 -8.944 -8.055 1.00 80.88 295 ALA A N 1
ATOM 2201 C CA . ALA A 1 295 ? -14.168 -8.229 -8.874 1.00 80.88 295 ALA A CA 1
ATOM 2202 C C . ALA A 1 295 ? -15.434 -7.856 -8.078 1.00 80.88 295 ALA A C 1
ATOM 2204 O O . ALA A 1 295 ? -16.029 -6.812 -8.339 1.00 80.88 295 ALA A O 1
ATOM 2205 N N . ALA A 1 296 ? -15.801 -8.662 -7.074 1.00 79.81 296 ALA A N 1
ATOM 2206 C CA . ALA A 1 296 ? -17.000 -8.460 -6.266 1.00 79.81 296 ALA A CA 1
ATOM 2207 C C . ALA A 1 296 ? -16.864 -7.329 -5.230 1.00 79.81 296 ALA A C 1
ATOM 2209 O O . ALA A 1 296 ? -17.876 -6.790 -4.797 1.00 79.81 296 ALA A O 1
ATOM 2210 N N . LEU A 1 297 ? -15.641 -6.912 -4.873 1.00 77.00 297 LEU A N 1
ATOM 2211 C CA . LEU A 1 297 ? -15.378 -5.898 -3.833 1.00 77.00 297 LEU A CA 1
ATOM 2212 C C . LEU A 1 297 ? -15.708 -4.443 -4.240 1.00 77.00 297 LEU A C 1
ATOM 2214 O O . LEU A 1 297 ? -15.210 -3.495 -3.639 1.00 77.00 297 LEU A O 1
ATOM 2218 N N . GLY A 1 298 ? -16.568 -4.251 -5.246 1.00 62.69 298 GLY A N 1
ATOM 2219 C CA . GLY A 1 298 ? -17.085 -2.944 -5.653 1.00 62.69 298 GLY A CA 1
ATOM 2220 C C . GLY A 1 298 ? -16.012 -1.917 -6.043 1.00 62.69 298 GLY A C 1
ATOM 2221 O O . GLY A 1 298 ? -14.834 -2.229 -6.211 1.00 62.69 298 GLY A O 1
ATOM 2222 N N . HIS A 1 299 ? -16.447 -0.677 -6.274 1.00 55.59 299 HIS A N 1
ATOM 2223 C CA . HIS A 1 299 ? -15.604 0.518 -6.467 1.00 55.59 299 HIS A CA 1
ATOM 2224 C C . HIS A 1 299 ? -16.068 1.658 -5.536 1.00 55.59 299 HIS A C 1
ATOM 2226 O O . HIS A 1 299 ? -15.915 2.828 -5.870 1.00 55.59 299 HIS A O 1
ATOM 2232 N N . ALA A 1 300 ? -16.709 1.335 -4.407 1.00 54.06 300 ALA A N 1
ATOM 2233 C CA . ALA A 1 300 ? -17.529 2.304 -3.675 1.00 54.06 300 ALA A CA 1
ATOM 2234 C C . ALA A 1 300 ? -16.733 3.469 -3.048 1.00 54.06 300 ALA A C 1
ATOM 2236 O O . ALA A 1 300 ? -17.299 4.538 -2.848 1.00 54.06 300 ALA A O 1
ATOM 2237 N N . ASP A 1 301 ? -15.426 3.310 -2.804 1.00 68.69 301 ASP A N 1
ATOM 2238 C CA . ASP A 1 301 ? -14.574 4.366 -2.248 1.00 68.69 301 ASP A CA 1
ATOM 2239 C C . ASP A 1 301 ? -13.367 4.660 -3.158 1.00 68.69 301 ASP A C 1
ATOM 2241 O O . ASP A 1 301 ? -12.547 3.784 -3.455 1.00 68.69 301 ASP A O 1
ATOM 2245 N N . HIS A 1 302 ? -13.235 5.922 -3.574 1.00 72.81 302 HIS A N 1
ATOM 2246 C CA . HIS A 1 302 ? -12.118 6.429 -4.376 1.00 72.81 302 HIS A CA 1
ATOM 2247 C C . HIS A 1 302 ? -10.754 6.272 -3.683 1.00 72.81 302 HIS A C 1
ATOM 2249 O O . HIS A 1 302 ? -9.737 6.210 -4.365 1.00 72.81 302 HIS A O 1
ATOM 2255 N N . ARG A 1 303 ? -10.726 6.160 -2.348 1.00 73.06 303 ARG A N 1
ATOM 2256 C CA . ARG A 1 303 ? -9.522 5.904 -1.542 1.00 73.06 303 ARG A CA 1
ATOM 2257 C C . ARG A 1 303 ? -9.096 4.437 -1.583 1.00 73.06 303 ARG A C 1
ATOM 2259 O O . ARG A 1 303 ? -7.919 4.150 -1.411 1.00 73.06 303 ARG A O 1
ATOM 2266 N N . PHE A 1 304 ? -10.031 3.512 -1.816 1.00 78.44 304 PHE A N 1
ATOM 2267 C CA . PHE A 1 304 ? -9.738 2.077 -1.926 1.00 78.44 304 PHE A CA 1
ATOM 2268 C C . PHE A 1 304 ? -9.358 1.655 -3.341 1.00 78.44 304 PHE A C 1
ATOM 2270 O O . PHE A 1 304 ? -8.575 0.727 -3.539 1.00 78.44 304 PHE A O 1
ATOM 2277 N N . ALA A 1 305 ? -9.964 2.302 -4.338 1.00 81.19 305 ALA A N 1
ATOM 2278 C CA . ALA A 1 305 ? -9.894 1.855 -5.721 1.00 81.19 305 ALA A CA 1
ATOM 2279 C C . ALA A 1 305 ? -8.454 1.737 -6.272 1.00 81.19 305 ALA A C 1
ATOM 2281 O O . ALA A 1 305 ? -8.176 0.708 -6.896 1.00 81.19 305 ALA A O 1
ATOM 2282 N N . PRO A 1 306 ? -7.523 2.688 -6.031 1.00 80.25 306 PRO A N 1
ATOM 2283 C CA . PRO A 1 306 ? -6.131 2.554 -6.470 1.00 80.25 306 PRO A CA 1
ATOM 2284 C C . PRO A 1 306 ? -5.411 1.367 -5.816 1.00 80.25 306 PRO A C 1
ATOM 2286 O O . PRO A 1 306 ? -4.735 0.607 -6.510 1.00 80.25 306 PRO A O 1
ATOM 2289 N N . TRP A 1 307 ? -5.620 1.158 -4.512 1.00 83.00 307 TRP A N 1
ATOM 2290 C CA . TRP A 1 307 ? -5.040 0.040 -3.761 1.00 83.00 307 TRP A CA 1
ATOM 2291 C C . TRP A 1 307 ? -5.541 -1.314 -4.286 1.00 83.00 307 TRP A C 1
ATOM 2293 O O . TRP A 1 307 ? -4.759 -2.237 -4.522 1.00 83.00 307 TRP A O 1
ATOM 2303 N N . LEU A 1 308 ? -6.852 -1.433 -4.535 1.00 86.94 308 LEU A N 1
ATOM 2304 C CA . LEU A 1 308 ? -7.471 -2.648 -5.075 1.00 86.94 308 LEU A CA 1
ATOM 2305 C C . LEU A 1 308 ? -7.039 -2.921 -6.525 1.00 86.94 308 LEU A C 1
ATOM 2307 O O . LEU A 1 308 ? -6.929 -4.081 -6.936 1.00 86.94 308 LEU A O 1
ATOM 2311 N N . ALA A 1 309 ? -6.771 -1.872 -7.308 1.00 88.88 309 ALA A N 1
ATOM 2312 C CA . ALA A 1 309 ? -6.269 -2.005 -8.673 1.00 88.88 309 ALA A CA 1
ATOM 2313 C C . ALA A 1 309 ? -4.894 -2.694 -8.728 1.00 88.88 309 ALA A C 1
ATOM 2315 O O . ALA A 1 309 ? -4.618 -3.400 -9.697 1.00 88.88 309 ALA A O 1
ATOM 2316 N N . VAL A 1 310 ? -4.068 -2.584 -7.681 1.00 90.75 310 VAL A N 1
ATOM 2317 C CA . VAL A 1 310 ? -2.798 -3.327 -7.586 1.00 90.75 310 VAL A CA 1
ATOM 2318 C C . VAL A 1 310 ? -3.052 -4.834 -7.575 1.00 90.75 310 VAL A C 1
ATOM 2320 O O . VAL A 1 310 ? -2.549 -5.549 -8.442 1.00 90.75 310 VAL A O 1
ATOM 2323 N N . ALA A 1 311 ? -3.906 -5.324 -6.673 1.00 91.56 311 ALA A N 1
ATOM 2324 C CA . ALA A 1 311 ? -4.239 -6.747 -6.623 1.00 91.56 311 ALA A CA 1
ATOM 2325 C C . ALA A 1 311 ? -4.924 -7.244 -7.901 1.00 91.56 311 ALA A C 1
ATOM 2327 O O . ALA A 1 311 ? -4.608 -8.329 -8.388 1.00 91.56 311 ALA A O 1
ATOM 2328 N N . ARG A 1 312 ? -5.815 -6.439 -8.493 1.00 93.31 312 ARG A N 1
ATOM 2329 C CA . ARG A 1 312 ? -6.438 -6.777 -9.783 1.00 93.31 312 ARG A CA 1
ATOM 2330 C C . ARG A 1 312 ? -5.426 -6.809 -10.931 1.00 93.31 312 ARG A C 1
ATOM 2332 O O . ARG A 1 312 ? -5.578 -7.629 -11.826 1.00 93.31 312 ARG A O 1
ATOM 2339 N N . THR A 1 313 ? -4.372 -5.992 -10.886 1.00 94.75 313 THR A N 1
ATOM 2340 C CA . THR A 1 313 ? -3.272 -6.054 -11.863 1.00 94.75 313 THR A CA 1
ATOM 2341 C C . THR A 1 313 ? -2.506 -7.373 -11.744 1.00 94.75 313 THR A C 1
ATOM 2343 O O . THR A 1 313 ? -2.202 -7.985 -12.763 1.00 94.75 313 THR A O 1
ATOM 2346 N N . TYR A 1 314 ? -2.245 -7.862 -10.526 1.00 95.12 314 TYR A N 1
ATOM 2347 C CA . TYR A 1 314 ? -1.634 -9.185 -10.323 1.00 95.12 314 TYR A CA 1
ATOM 2348 C C . TYR A 1 314 ? -2.559 -10.331 -10.764 1.00 95.12 314 TYR A C 1
ATOM 2350 O O . TYR A 1 314 ? -2.105 -11.335 -11.313 1.00 95.12 314 TYR A O 1
ATOM 2358 N N . ALA A 1 315 ? -3.867 -10.175 -10.557 1.00 94.75 315 ALA A N 1
ATOM 2359 C CA . ALA A 1 315 ? -4.878 -11.148 -10.957 1.00 94.75 315 ALA A CA 1
ATOM 2360 C C . ALA A 1 315 ? -5.101 -11.224 -12.477 1.00 94.75 315 ALA A C 1
ATOM 2362 O O . ALA A 1 315 ? -5.532 -12.270 -12.965 1.00 94.75 315 ALA A O 1
ATOM 2363 N N . ALA A 1 316 ? -4.829 -10.137 -13.206 1.00 95.44 316 ALA A N 1
ATOM 2364 C CA . ALA A 1 316 ? -5.198 -9.985 -14.608 1.00 95.44 316 ALA A CA 1
ATOM 2365 C C . ALA A 1 316 ? -4.602 -11.090 -15.488 1.00 95.44 316 ALA A C 1
ATOM 2367 O O . ALA A 1 316 ? -3.394 -11.313 -15.514 1.00 95.44 316 ALA A O 1
ATOM 2368 N N . SER A 1 317 ? -5.460 -11.775 -16.236 1.00 94.06 317 SER A N 1
ATOM 2369 C CA . SER A 1 317 ? -5.105 -12.908 -17.091 1.00 94.06 317 SER A CA 1
ATOM 2370 C C . SER A 1 317 ? -4.851 -12.523 -18.547 1.00 94.06 317 SER A C 1
ATOM 2372 O O . SER A 1 317 ? -4.380 -13.343 -19.334 1.00 94.06 317 SER A O 1
ATOM 2374 N N . SER A 1 318 ? -5.147 -11.274 -18.913 1.00 96.44 318 SER A N 1
ATOM 2375 C CA . SER A 1 318 ? -4.971 -10.756 -20.265 1.00 96.44 318 SER A CA 1
ATOM 2376 C C . SER A 1 318 ? -4.565 -9.282 -20.272 1.00 96.44 318 SER A C 1
ATOM 2378 O O . SER A 1 318 ? -4.866 -8.520 -19.355 1.00 96.44 318 SER A O 1
ATOM 2380 N N . LEU A 1 319 ? -3.921 -8.846 -21.359 1.00 97.38 319 LEU A N 1
ATOM 2381 C CA . LEU A 1 319 ? -3.624 -7.424 -21.570 1.00 97.38 319 LEU A CA 1
ATOM 2382 C C . LEU A 1 319 ? -4.902 -6.580 -21.695 1.00 97.38 319 LEU A C 1
ATOM 2384 O O . LEU A 1 319 ? -4.886 -5.414 -21.322 1.00 97.38 319 LEU A O 1
ATOM 2388 N N . THR A 1 320 ? -6.005 -7.163 -22.177 1.00 96.88 320 THR A N 1
ATOM 2389 C CA . THR A 1 320 ? -7.306 -6.481 -22.256 1.00 96.88 320 THR A CA 1
ATOM 2390 C C . THR A 1 320 ? -7.841 -6.151 -20.863 1.00 96.88 320 THR A C 1
ATOM 2392 O O . THR A 1 320 ? -8.298 -5.036 -20.640 1.00 96.88 320 THR A O 1
ATOM 2395 N N . GLU A 1 321 ? -7.722 -7.075 -19.905 1.00 95.25 321 GLU A N 1
ATOM 2396 C CA . GLU A 1 321 ? -8.112 -6.817 -18.512 1.00 95.25 321 GLU A CA 1
ATOM 2397 C C . GLU A 1 321 ? -7.271 -5.695 -17.888 1.00 95.25 321 GLU A C 1
ATOM 2399 O O . GLU A 1 321 ? -7.817 -4.823 -17.217 1.00 95.25 321 GLU A O 1
ATOM 2404 N N . ILE A 1 322 ? -5.959 -5.662 -18.157 1.00 95.75 322 ILE A N 1
ATOM 2405 C CA . ILE A 1 322 ? -5.077 -4.570 -17.709 1.00 95.75 322 ILE A CA 1
ATOM 2406 C C . ILE A 1 322 ? -5.498 -3.233 -18.345 1.00 95.75 322 ILE A C 1
ATOM 2408 O O . ILE A 1 322 ? -5.573 -2.217 -17.653 1.00 95.75 322 ILE A O 1
ATOM 2412 N N . GLU A 1 323 ? -5.797 -3.220 -19.649 1.00 95.88 323 GLU A N 1
ATOM 2413 C CA . GLU A 1 323 ? -6.283 -2.031 -20.364 1.00 95.88 323 GLU A CA 1
ATOM 2414 C C . GLU A 1 323 ? -7.601 -1.516 -19.771 1.00 95.88 323 GLU A C 1
ATOM 2416 O O . GLU A 1 323 ? -7.767 -0.312 -19.604 1.00 95.88 323 GLU A O 1
ATOM 2421 N N . GLU A 1 324 ? -8.549 -2.399 -19.463 1.00 93.50 324 GLU A N 1
ATOM 2422 C CA . GLU A 1 324 ? -9.845 -2.031 -18.884 1.00 93.50 324 GLU A CA 1
ATOM 2423 C C . GLU A 1 324 ? -9.725 -1.541 -17.443 1.00 93.50 324 GLU A C 1
ATOM 2425 O O . GLU A 1 324 ? -10.370 -0.555 -17.080 1.00 93.50 324 GLU A O 1
ATOM 2430 N N . LEU A 1 325 ? -8.869 -2.182 -16.645 1.00 91.00 325 LEU A N 1
ATOM 2431 C CA . LEU A 1 325 ? -8.638 -1.836 -15.246 1.00 91.00 325 LEU A CA 1
ATOM 2432 C C . LEU A 1 325 ? -8.145 -0.395 -15.077 1.00 91.00 325 LEU A C 1
ATOM 2434 O O . LEU A 1 325 ? -8.612 0.309 -14.177 1.00 91.00 325 LEU A O 1
ATOM 2438 N N . HIS A 1 326 ? -7.232 0.030 -15.954 1.00 89.56 326 HIS A N 1
ATOM 2439 C CA . HIS A 1 326 ? -6.549 1.327 -15.880 1.00 89.56 326 HIS A CA 1
ATOM 2440 C C . HIS A 1 326 ? -7.138 2.389 -16.815 1.00 89.56 326 HIS A C 1
ATOM 2442 O O . HIS A 1 326 ? -6.730 3.549 -16.776 1.00 89.56 326 HIS A O 1
ATOM 2448 N N . ARG A 1 327 ? -8.139 2.037 -17.635 1.00 90.94 327 ARG A N 1
ATOM 2449 C CA . ARG A 1 327 ? -8.756 2.969 -18.586 1.00 90.94 327 ARG A CA 1
ATOM 2450 C C . ARG A 1 327 ? -9.309 4.198 -17.872 1.00 90.94 327 ARG A C 1
ATOM 2452 O O . ARG A 1 327 ? -10.262 4.107 -17.101 1.00 90.94 327 ARG A O 1
ATOM 2459 N N . ASN A 1 328 ? -8.771 5.364 -18.230 1.00 82.38 328 ASN A N 1
ATOM 2460 C CA . ASN A 1 328 ? -9.180 6.667 -17.693 1.00 82.38 328 ASN A CA 1
ATOM 2461 C C . ASN A 1 328 ? -9.004 6.796 -16.170 1.00 82.38 328 ASN A C 1
ATOM 2463 O O . ASN A 1 328 ? -9.728 7.568 -15.541 1.00 82.38 328 ASN A O 1
ATOM 2467 N N . ARG A 1 329 ? -8.072 6.045 -15.576 1.00 83.31 329 ARG A N 1
ATOM 2468 C CA . ARG A 1 329 ? -7.797 6.058 -14.136 1.00 83.31 329 ARG A CA 1
ATOM 2469 C C . ARG A 1 329 ? -6.302 6.293 -13.888 1.00 83.31 329 ARG A C 1
ATOM 2471 O O . ARG A 1 329 ? -5.499 5.868 -14.716 1.00 83.31 329 ARG A O 1
ATOM 2478 N N . PRO A 1 330 ? -5.922 6.963 -12.786 1.00 78.75 330 PRO A N 1
ATOM 2479 C CA . PRO A 1 330 ? -4.533 6.996 -12.337 1.00 78.75 330 PRO A CA 1
ATOM 2480 C C . PRO A 1 330 ? -4.016 5.579 -12.075 1.00 78.75 330 PRO A C 1
ATOM 2482 O O . PRO A 1 330 ? -4.754 4.740 -11.546 1.00 78.75 330 PRO A O 1
ATOM 2485 N N . VAL A 1 331 ? -2.765 5.312 -12.446 1.00 85.19 331 VAL A N 1
ATOM 2486 C CA . VAL A 1 331 ? -2.141 4.000 -12.265 1.00 85.19 331 VAL A CA 1
ATOM 2487 C C . VAL A 1 331 ? -1.215 4.051 -11.061 1.00 85.19 331 VAL A C 1
ATOM 2489 O O . VAL A 1 331 ? -0.198 4.729 -11.077 1.00 85.19 331 VAL A O 1
ATOM 2492 N N . ASN A 1 332 ? -1.532 3.274 -10.025 1.00 86.31 332 ASN A N 1
ATOM 2493 C CA . ASN A 1 332 ? -0.659 3.150 -8.858 1.00 86.31 332 ASN A CA 1
ATOM 2494 C C . ASN A 1 332 ? 0.736 2.623 -9.267 1.00 86.31 332 ASN A C 1
ATOM 2496 O O . ASN A 1 332 ? 0.840 1.681 -10.062 1.00 86.31 332 ASN A O 1
ATOM 2500 N N . ASN A 1 333 ? 1.803 3.166 -8.669 1.00 84.81 333 ASN A N 1
ATOM 2501 C CA . ASN A 1 333 ? 3.193 2.828 -9.006 1.00 84.81 333 ASN A CA 1
ATOM 2502 C C . ASN A 1 333 ? 3.497 1.319 -8.920 1.00 84.81 333 ASN A C 1
ATOM 2504 O O . ASN A 1 333 ? 4.275 0.811 -9.727 1.00 84.81 333 ASN A O 1
ATOM 2508 N N . LYS A 1 334 ? 2.867 0.563 -8.006 1.00 88.19 334 LYS A N 1
ATOM 2509 C CA . LYS A 1 334 ? 3.003 -0.907 -7.939 1.00 88.19 334 LYS A CA 1
ATOM 2510 C C . LYS A 1 334 ? 2.379 -1.595 -9.152 1.00 88.19 334 LYS A C 1
ATOM 2512 O O . LYS A 1 334 ? 2.999 -2.492 -9.717 1.00 88.19 334 LYS A O 1
ATOM 2517 N N . SER A 1 335 ? 1.202 -1.142 -9.595 1.00 91.19 335 SER A N 1
ATOM 2518 C CA . SER A 1 335 ? 0.570 -1.646 -10.825 1.00 91.19 335 SER A CA 1
ATOM 2519 C C . SER A 1 335 ? 1.449 -1.359 -12.040 1.00 91.19 335 SER A C 1
ATOM 2521 O O . SER A 1 335 ? 1.689 -2.249 -12.851 1.00 91.19 335 SER A O 1
ATOM 2523 N N . LEU A 1 336 ? 1.989 -0.140 -12.135 1.00 90.44 336 LEU A N 1
ATOM 2524 C CA . LEU A 1 336 ? 2.873 0.261 -13.227 1.00 90.44 336 LEU A CA 1
ATOM 2525 C C . LEU A 1 336 ? 4.179 -0.552 -13.228 1.00 90.44 336 LEU A C 1
ATOM 2527 O O . LEU A 1 336 ? 4.598 -1.055 -14.272 1.00 90.44 336 LEU A O 1
ATOM 2531 N N . ARG A 1 337 ? 4.791 -0.754 -12.053 1.00 90.06 337 ARG A N 1
ATOM 2532 C CA . ARG A 1 337 ? 5.984 -1.597 -11.890 1.00 90.06 337 ARG A CA 1
ATOM 2533 C C . ARG A 1 337 ? 5.721 -3.046 -12.262 1.00 90.06 337 ARG A C 1
ATOM 2535 O O . ARG A 1 337 ? 6.596 -3.652 -12.875 1.00 90.06 337 ARG A O 1
ATOM 2542 N N . ALA A 1 338 ? 4.541 -3.582 -11.950 1.00 93.81 338 ALA A N 1
ATOM 2543 C CA . ALA A 1 338 ? 4.157 -4.937 -12.328 1.00 93.81 338 ALA A CA 1
ATOM 2544 C C . ALA A 1 338 ? 4.223 -5.147 -13.847 1.00 93.81 338 ALA A C 1
ATOM 2546 O O . ALA A 1 338 ? 4.632 -6.213 -14.294 1.00 93.81 338 ALA A O 1
ATOM 2547 N N . LEU A 1 339 ? 3.940 -4.115 -14.653 1.00 95.50 339 LEU A N 1
ATOM 2548 C CA . LEU A 1 339 ? 4.019 -4.197 -16.117 1.00 95.50 339 LEU A CA 1
ATOM 2549 C C . LEU A 1 339 ? 5.442 -4.452 -16.634 1.00 95.50 339 LEU A C 1
ATOM 2551 O O . LEU A 1 339 ? 5.608 -4.881 -17.774 1.00 95.50 339 LEU A O 1
ATOM 2555 N N . ASN A 1 340 ? 6.482 -4.257 -15.816 1.00 95.25 340 ASN A N 1
ATOM 2556 C CA . ASN A 1 340 ? 7.854 -4.551 -16.224 1.00 95.25 340 ASN A CA 1
ATOM 2557 C C . ASN A 1 340 ? 8.108 -6.028 -16.531 1.00 95.25 340 ASN A C 1
ATOM 2559 O O . ASN A 1 340 ? 9.076 -6.302 -17.243 1.00 95.25 340 ASN A O 1
ATOM 2563 N N . VAL A 1 341 ? 7.272 -6.949 -16.038 1.00 95.75 341 VAL A N 1
ATOM 2564 C CA . VAL A 1 341 ? 7.412 -8.385 -16.336 1.00 95.75 341 VAL A CA 1
ATOM 2565 C C . VAL A 1 341 ? 6.837 -8.771 -17.699 1.00 95.75 341 VAL A C 1
ATOM 2567 O O . VAL A 1 341 ? 7.056 -9.882 -18.170 1.00 95.75 341 VAL A O 1
ATOM 2570 N N . LEU A 1 342 ? 6.109 -7.863 -18.351 1.00 96.62 342 LEU A N 1
ATOM 2571 C CA . LEU A 1 342 ? 5.523 -8.128 -19.657 1.00 96.62 342 LEU A CA 1
ATOM 2572 C C . LEU A 1 342 ? 6.600 -8.146 -20.755 1.00 96.62 342 LEU A C 1
ATOM 2574 O O . LEU A 1 342 ? 7.544 -7.344 -20.705 1.00 96.62 342 LEU A O 1
ATOM 2578 N N . PRO A 1 343 ? 6.435 -8.981 -21.796 1.00 95.69 343 PRO A N 1
ATOM 2579 C CA . PRO A 1 343 ? 7.283 -8.927 -22.978 1.00 95.69 343 PRO A CA 1
ATOM 2580 C C . PRO A 1 343 ? 7.142 -7.579 -23.698 1.00 95.69 343 PRO A C 1
ATOM 2582 O O . PRO A 1 343 ? 6.128 -6.878 -23.582 1.00 95.69 343 PRO A O 1
ATOM 2585 N N . ALA A 1 344 ? 8.135 -7.224 -24.509 1.00 95.44 344 ALA A N 1
ATOM 2586 C CA . ALA A 1 344 ? 8.203 -5.981 -25.268 1.00 95.44 344 ALA A CA 1
ATOM 2587 C C . ALA A 1 344 ? 6.975 -5.780 -26.169 1.00 95.44 344 ALA A C 1
ATOM 2589 O O . ALA A 1 344 ? 6.453 -4.668 -26.262 1.00 95.44 344 ALA A O 1
ATOM 2590 N N . ALA A 1 345 ? 6.462 -6.854 -26.779 1.00 96.38 345 ALA A N 1
ATOM 2591 C CA . ALA A 1 345 ? 5.230 -6.813 -27.567 1.00 96.38 345 ALA A CA 1
ATOM 2592 C C . ALA A 1 345 ? 3.994 -6.470 -26.712 1.00 96.38 345 ALA A C 1
ATOM 2594 O O . ALA A 1 345 ? 3.145 -5.684 -27.140 1.00 96.38 345 ALA A O 1
ATOM 2595 N N . GLY A 1 346 ? 3.914 -7.012 -25.493 1.00 96.81 346 GLY A N 1
ATOM 2596 C CA . GLY A 1 346 ? 2.841 -6.717 -24.545 1.00 96.81 346 GLY A CA 1
ATOM 2597 C C . GLY A 1 346 ? 2.881 -5.266 -24.075 1.00 96.81 346 GLY A C 1
ATOM 2598 O O . GLY A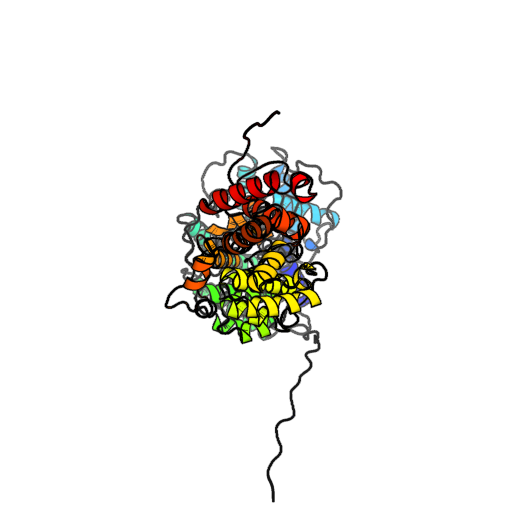 1 346 ? 1.881 -4.557 -24.175 1.00 96.81 346 GLY A O 1
ATOM 2599 N N . LEU A 1 347 ? 4.059 -4.781 -23.671 1.00 96.31 347 LEU A N 1
ATOM 2600 C CA . LEU A 1 347 ? 4.250 -3.375 -23.302 1.00 96.31 347 LEU A CA 1
ATOM 2601 C C . LEU A 1 347 ? 3.935 -2.419 -24.447 1.00 96.31 347 LEU A C 1
ATOM 2603 O O . LEU A 1 347 ? 3.286 -1.399 -24.237 1.00 96.31 347 LEU A O 1
ATOM 2607 N N . GLN A 1 348 ? 4.354 -2.750 -25.665 1.00 97.25 348 GLN A N 1
ATOM 2608 C CA . GLN A 1 348 ? 4.041 -1.962 -26.849 1.00 97.25 348 GLN A CA 1
ATOM 2609 C C . GLN A 1 348 ? 2.536 -1.860 -27.096 1.00 97.25 348 GLN A C 1
ATOM 2611 O O . GLN A 1 348 ? 2.054 -0.776 -27.425 1.00 97.25 348 GLN A O 1
ATOM 2616 N N . ARG A 1 349 ? 1.792 -2.962 -26.941 1.00 96.94 349 ARG A N 1
ATOM 2617 C CA . ARG A 1 349 ? 0.331 -2.940 -27.047 1.00 96.94 349 ARG A CA 1
ATOM 2618 C C . ARG A 1 349 ? -0.267 -1.978 -26.018 1.00 96.94 349 ARG A C 1
ATOM 2620 O O . ARG A 1 349 ? -1.020 -1.089 -26.409 1.00 96.94 349 ARG A O 1
ATOM 2627 N N . LEU A 1 350 ? 0.119 -2.104 -24.747 1.00 96.31 350 LEU A N 1
ATOM 2628 C CA . LEU A 1 350 ? -0.380 -1.232 -23.680 1.00 96.31 350 LEU A CA 1
ATOM 2629 C C . LEU A 1 350 ? -0.029 0.242 -23.934 1.00 96.31 350 LEU A C 1
ATOM 2631 O O . LEU A 1 350 ? -0.899 1.104 -23.839 1.00 96.31 350 LEU A O 1
ATOM 2635 N N . ALA A 1 351 ? 1.210 0.532 -24.336 1.00 95.00 351 ALA A N 1
ATOM 2636 C CA . ALA A 1 351 ? 1.697 1.886 -24.604 1.00 95.00 351 ALA A CA 1
ATOM 2637 C C . ALA A 1 351 ? 0.966 2.582 -25.770 1.00 95.00 351 ALA A C 1
ATOM 2639 O O . ALA A 1 351 ? 0.799 3.806 -25.776 1.00 95.00 351 ALA A O 1
ATOM 2640 N N . LEU A 1 352 ? 0.543 1.805 -26.773 1.00 95.19 352 LEU A N 1
ATOM 2641 C CA . LEU A 1 352 ? -0.207 2.296 -27.931 1.00 95.19 352 LEU A CA 1
ATOM 2642 C C . LEU A 1 352 ? -1.722 2.345 -27.696 1.00 95.19 352 LEU A C 1
ATOM 2644 O O . LEU A 1 352 ? -2.416 2.994 -28.475 1.00 95.19 352 LEU A O 1
ATOM 2648 N N . SER A 1 353 ? -2.224 1.701 -26.642 1.00 94.56 353 SER A N 1
ATOM 2649 C CA . SER A 1 353 ? -3.630 1.781 -26.251 1.00 94.56 353 SER A CA 1
ATOM 2650 C C . SER A 1 353 ? -4.003 3.179 -25.735 1.00 94.56 353 SER A C 1
ATOM 2652 O O . SER A 1 353 ? -3.141 3.995 -25.392 1.00 94.56 353 SER A O 1
ATOM 2654 N N . ASP A 1 354 ? -5.308 3.437 -25.633 1.00 91.62 354 ASP A N 1
ATOM 2655 C CA . ASP A 1 354 ? -5.851 4.642 -24.993 1.00 91.62 354 ASP A CA 1
ATOM 2656 C C . ASP A 1 354 ? -6.193 4.422 -23.506 1.00 91.62 354 ASP A C 1
ATOM 2658 O O . ASP A 1 354 ? -6.829 5.274 -22.879 1.00 91.62 354 ASP A O 1
ATOM 2662 N N . ALA A 1 355 ? -5.781 3.282 -22.932 1.00 91.12 355 ALA A N 1
ATOM 2663 C CA . ALA A 1 355 ? -5.997 2.979 -21.519 1.00 91.12 355 ALA A CA 1
ATOM 2664 C C . ALA A 1 355 ? -5.169 3.897 -20.607 1.00 91.12 355 ALA A C 1
ATOM 2666 O O . ALA A 1 355 ? -5.684 4.386 -19.605 1.00 91.12 355 ALA A O 1
ATOM 2667 N N . PHE A 1 356 ? -3.926 4.187 -21.001 1.00 91.25 356 PHE A N 1
ATOM 2668 C CA . PHE A 1 356 ? -2.973 4.990 -20.234 1.00 91.25 356 PHE A CA 1
ATOM 2669 C C . PHE A 1 356 ? -2.881 6.417 -20.781 1.00 91.25 356 PHE A C 1
ATOM 2671 O O . PHE A 1 356 ? -2.941 6.646 -21.994 1.00 91.25 356 PHE A O 1
ATOM 2678 N N . ARG A 1 357 ? -2.711 7.402 -19.894 1.00 88.38 357 ARG A N 1
ATOM 2679 C CA . ARG A 1 357 ? -2.674 8.833 -20.244 1.00 88.38 357 ARG A CA 1
ATOM 2680 C C . ARG A 1 357 ? -1.527 9.550 -19.535 1.00 88.38 357 ARG A C 1
ATOM 2682 O O . ARG A 1 357 ? -0.902 8.995 -18.642 1.00 88.38 357 ARG A O 1
ATOM 2689 N N . GLY A 1 358 ? -1.247 10.782 -19.964 1.00 88.94 358 GLY A N 1
ATOM 2690 C CA . GLY A 1 358 ? -0.256 11.648 -19.324 1.00 88.94 358 GLY A CA 1
ATOM 2691 C C . GLY A 1 358 ? 1.122 10.993 -19.195 1.00 88.94 358 GLY A C 1
ATOM 2692 O O . GLY A 1 358 ? 1.618 10.381 -20.145 1.00 88.94 358 GLY A O 1
ATOM 2693 N N . ASN A 1 359 ? 1.715 11.121 -18.009 1.00 87.69 359 ASN A N 1
ATOM 2694 C CA . ASN A 1 359 ? 3.061 10.633 -17.712 1.00 87.69 359 ASN A CA 1
ATOM 2695 C C . ASN A 1 359 ? 3.176 9.104 -17.797 1.00 87.69 359 ASN A C 1
ATOM 2697 O O . ASN A 1 359 ? 4.177 8.615 -18.316 1.00 87.69 359 ASN A O 1
ATOM 2701 N N . ASP A 1 360 ? 2.142 8.352 -17.407 1.00 89.06 360 ASP A N 1
ATOM 2702 C CA . ASP A 1 360 ? 2.152 6.882 -17.475 1.00 89.06 360 ASP A CA 1
ATOM 2703 C C . ASP A 1 360 ? 2.271 6.392 -18.919 1.00 89.06 360 ASP A C 1
ATOM 2705 O O . ASP A 1 360 ? 3.045 5.483 -19.228 1.00 89.06 360 ASP A O 1
ATOM 2709 N N . ARG A 1 361 ? 1.555 7.048 -19.845 1.00 91.81 361 ARG A N 1
ATOM 2710 C CA . ARG A 1 361 ? 1.661 6.744 -21.279 1.00 91.81 361 ARG A CA 1
ATOM 2711 C C . ARG A 1 361 ? 3.063 7.038 -21.807 1.00 91.81 361 ARG A C 1
ATOM 2713 O O . ARG A 1 361 ? 3.593 6.253 -22.592 1.00 91.81 361 ARG A O 1
ATOM 2720 N N . VAL A 1 362 ? 3.668 8.151 -21.389 1.00 91.12 362 VAL A N 1
ATOM 2721 C CA . VAL A 1 362 ? 5.042 8.510 -21.775 1.00 91.12 362 VAL A CA 1
ATOM 2722 C C . VAL A 1 362 ? 6.038 7.479 -21.239 1.00 91.12 362 VAL A C 1
ATOM 2724 O O . VAL A 1 362 ? 6.882 7.009 -22.004 1.00 91.12 362 VAL A O 1
ATOM 2727 N N . ALA A 1 363 ? 5.917 7.074 -19.972 1.00 90.19 363 ALA A N 1
ATOM 2728 C CA . ALA A 1 363 ? 6.765 6.056 -19.356 1.00 90.19 363 ALA A CA 1
ATOM 2729 C C . ALA A 1 363 ? 6.665 4.709 -20.090 1.00 90.19 363 ALA A C 1
ATOM 2731 O O . ALA A 1 363 ? 7.686 4.132 -20.469 1.00 90.19 363 ALA A O 1
ATOM 2732 N N . LEU A 1 364 ? 5.443 4.252 -20.385 1.00 93.50 364 LEU A N 1
ATOM 2733 C CA . LEU A 1 364 ? 5.203 3.027 -21.150 1.00 93.50 364 LEU A CA 1
ATOM 2734 C C . LEU A 1 364 ? 5.782 3.099 -22.565 1.00 93.50 364 LEU A C 1
ATOM 2736 O O . LEU A 1 364 ? 6.443 2.158 -23.002 1.00 93.50 364 LEU A O 1
ATOM 2740 N N . LEU A 1 365 ? 5.578 4.208 -23.281 1.00 94.38 365 LEU A N 1
ATOM 2741 C CA . LEU A 1 365 ? 6.117 4.389 -24.632 1.00 94.38 365 LEU A CA 1
ATOM 2742 C C . LEU A 1 365 ? 7.647 4.400 -24.639 1.00 94.38 365 LEU A C 1
ATOM 2744 O O . LEU A 1 365 ? 8.241 3.766 -25.510 1.00 94.38 365 LEU A O 1
ATOM 2748 N N . ARG A 1 366 ? 8.288 5.072 -23.673 1.00 93.19 366 ARG A N 1
ATOM 2749 C CA . ARG A 1 366 ? 9.753 5.087 -23.527 1.00 93.19 366 ARG A CA 1
ATOM 2750 C C . ARG A 1 366 ? 10.298 3.694 -23.222 1.00 93.19 366 ARG A C 1
ATOM 2752 O O . ARG A 1 366 ? 11.220 3.251 -23.908 1.00 93.19 366 ARG A O 1
ATOM 2759 N N . ALA A 1 367 ? 9.709 2.986 -22.260 1.00 93.75 367 ALA A N 1
ATOM 2760 C CA . ALA A 1 367 ? 10.128 1.637 -21.896 1.00 93.75 367 ALA A CA 1
ATOM 2761 C C . ALA A 1 367 ? 9.935 0.647 -23.053 1.00 93.75 367 ALA A C 1
ATOM 2763 O O . ALA A 1 367 ? 10.873 -0.058 -23.426 1.00 93.75 367 ALA A O 1
ATOM 2764 N N . ALA A 1 368 ? 8.756 0.645 -23.686 1.00 95.69 368 ALA A N 1
ATOM 2765 C CA . ALA A 1 368 ? 8.467 -0.206 -24.837 1.00 95.69 368 ALA A CA 1
ATOM 2766 C C . ALA A 1 368 ? 9.429 0.081 -25.998 1.00 95.69 368 ALA A C 1
ATOM 2768 O O . ALA A 1 368 ? 10.006 -0.846 -26.564 1.00 95.69 368 ALA A O 1
ATOM 2769 N N . PHE A 1 369 ? 9.655 1.359 -26.324 1.00 95.19 369 PHE A N 1
ATOM 2770 C CA . PHE A 1 369 ? 10.603 1.770 -27.361 1.00 95.19 369 PHE A CA 1
ATOM 2771 C C . PHE A 1 369 ? 12.006 1.221 -27.080 1.00 95.19 369 PHE A C 1
ATOM 2773 O O . PHE A 1 369 ? 12.626 0.606 -27.949 1.00 95.19 369 PHE A O 1
ATOM 2780 N N . THR A 1 370 ? 12.485 1.409 -25.852 1.00 93.81 370 THR A N 1
ATOM 2781 C CA . THR A 1 370 ? 13.836 1.021 -25.440 1.00 93.81 370 THR A CA 1
ATOM 2782 C C . THR A 1 370 ? 14.010 -0.497 -25.433 1.00 93.81 370 THR A C 1
ATOM 2784 O O . THR A 1 370 ? 15.041 -0.992 -25.883 1.00 93.81 370 THR A O 1
ATOM 2787 N N . ARG A 1 371 ? 12.990 -1.259 -25.015 1.00 94.56 371 ARG A N 1
ATOM 2788 C CA . ARG A 1 371 ? 13.011 -2.729 -25.085 1.00 94.56 371 ARG A CA 1
ATOM 2789 C C . ARG A 1 371 ? 13.034 -3.236 -26.523 1.00 94.56 371 ARG A C 1
ATOM 2791 O O . ARG A 1 371 ? 13.833 -4.111 -26.836 1.00 94.56 371 ARG A O 1
ATOM 2798 N N . GLN A 1 372 ? 12.235 -2.652 -27.421 1.00 95.19 372 GLN A N 1
ATOM 2799 C CA . GLN A 1 372 ? 12.290 -3.019 -28.842 1.00 95.19 372 GLN A CA 1
ATOM 2800 C C . GLN A 1 372 ? 13.664 -2.712 -29.455 1.00 95.19 372 GLN A C 1
ATOM 2802 O O . GLN A 1 372 ? 14.167 -3.497 -30.256 1.00 95.19 372 GLN A O 1
ATOM 2807 N N . MET A 1 373 ? 14.306 -1.613 -29.040 1.00 93.00 373 MET A N 1
ATOM 2808 C CA . MET A 1 373 ? 15.683 -1.302 -29.434 1.00 93.00 373 MET A CA 1
ATOM 2809 C C . MET A 1 373 ? 16.686 -2.340 -28.921 1.00 93.00 373 MET A C 1
ATOM 2811 O O . MET A 1 373 ? 17.510 -2.805 -29.707 1.00 93.00 373 MET A O 1
ATOM 2815 N N . ALA A 1 374 ? 16.602 -2.728 -27.645 1.00 92.44 374 ALA A N 1
ATOM 2816 C CA . ALA A 1 374 ? 17.466 -3.750 -27.048 1.00 92.44 374 ALA A CA 1
ATOM 2817 C C . ALA A 1 374 ? 17.349 -5.098 -27.780 1.00 92.44 374 ALA A C 1
ATOM 2819 O O . ALA A 1 374 ? 18.350 -5.734 -28.093 1.00 92.44 374 ALA A O 1
ATOM 2820 N N . LEU A 1 375 ? 16.124 -5.486 -28.148 1.00 92.19 375 LEU A N 1
ATOM 2821 C CA . LEU A 1 375 ? 15.843 -6.734 -28.863 1.00 92.19 375 LEU A CA 1
ATOM 2822 C C . LEU A 1 375 ? 16.161 -6.680 -30.369 1.00 92.19 375 LEU A C 1
ATOM 2824 O O . LEU A 1 375 ? 16.061 -7.704 -31.040 1.00 92.19 375 LEU A O 1
ATOM 2828 N N . GLY A 1 376 ? 16.543 -5.516 -30.910 1.00 91.44 376 GLY A N 1
ATOM 2829 C CA . GLY A 1 376 ? 16.852 -5.339 -32.334 1.00 91.44 376 GLY A CA 1
ATOM 2830 C C . GLY A 1 376 ? 15.626 -5.214 -33.250 1.00 91.44 376 GLY A C 1
ATOM 2831 O O . GLY A 1 376 ? 15.756 -5.288 -34.471 1.00 91.44 376 GLY A O 1
ATOM 2832 N N . ASN A 1 377 ? 14.436 -4.982 -32.695 1.00 93.81 377 ASN A N 1
ATOM 2833 C CA . ASN A 1 377 ? 13.175 -4.871 -33.431 1.00 93.81 377 ASN A CA 1
ATOM 2834 C C . ASN A 1 377 ? 12.956 -3.444 -33.969 1.00 93.81 377 ASN A C 1
ATOM 2836 O O . ASN A 1 377 ? 12.032 -2.722 -33.583 1.00 93.81 377 ASN A O 1
ATOM 2840 N N . THR A 1 378 ? 13.817 -3.018 -34.893 1.00 90.75 378 THR A N 1
ATOM 2841 C CA . THR A 1 378 ? 13.913 -1.630 -35.383 1.00 90.75 378 THR A CA 1
ATOM 2842 C C . THR A 1 378 ? 12.598 -1.066 -35.942 1.00 90.75 378 THR A C 1
ATOM 2844 O O . THR A 1 378 ? 12.269 0.100 -35.707 1.00 90.75 378 THR A O 1
ATOM 2847 N N . LYS A 1 379 ? 11.800 -1.887 -36.640 1.00 92.00 379 LYS A N 1
ATOM 2848 C CA . LYS A 1 379 ? 10.503 -1.464 -37.205 1.00 92.00 379 LYS A CA 1
ATOM 2849 C C . LYS A 1 379 ? 9.493 -1.094 -36.115 1.00 92.00 379 LYS A C 1
ATOM 2851 O O . LYS A 1 379 ? 8.819 -0.067 -36.214 1.00 92.00 379 LYS A O 1
ATOM 2856 N N . ASP A 1 380 ? 9.412 -1.911 -35.071 1.00 95.06 380 ASP A N 1
ATOM 2857 C CA . ASP A 1 380 ? 8.520 -1.689 -33.936 1.00 95.06 380 ASP A CA 1
ATOM 2858 C C . ASP A 1 380 ? 8.966 -0.497 -33.088 1.00 95.06 380 ASP A C 1
ATOM 2860 O O . ASP A 1 380 ? 8.150 0.371 -32.762 1.00 95.06 380 ASP A O 1
ATOM 2864 N N . ALA A 1 381 ? 10.274 -0.377 -32.839 1.00 94.12 381 ALA A N 1
ATOM 2865 C CA . ALA A 1 381 ? 10.853 0.785 -32.174 1.00 94.12 381 ALA A CA 1
ATOM 2866 C C . ALA A 1 381 ? 10.521 2.092 -32.918 1.00 94.12 381 ALA A C 1
ATOM 2868 O O . ALA A 1 381 ? 10.120 3.081 -32.307 1.00 94.12 381 ALA A O 1
ATOM 2869 N N . LYS A 1 382 ? 10.603 2.107 -34.254 1.00 92.31 382 LYS A N 1
ATOM 2870 C CA . LYS A 1 382 ? 10.257 3.287 -35.063 1.00 92.31 382 LYS A CA 1
ATOM 2871 C C . LYS A 1 382 ? 8.784 3.677 -34.947 1.00 92.31 382 LYS A C 1
ATOM 2873 O O . LYS A 1 382 ? 8.469 4.865 -34.843 1.00 92.31 382 LYS A O 1
ATOM 2878 N N . ARG A 1 383 ? 7.875 2.698 -34.928 1.00 93.62 383 ARG A N 1
ATOM 2879 C CA . ARG A 1 383 ? 6.444 2.943 -34.685 1.00 93.62 383 ARG A CA 1
ATOM 2880 C C . ARG A 1 383 ? 6.219 3.595 -33.318 1.00 93.62 383 ARG A C 1
ATOM 2882 O O . ARG A 1 383 ? 5.500 4.590 -33.239 1.00 93.62 383 ARG A O 1
ATOM 2889 N N . LEU A 1 384 ? 6.856 3.071 -32.273 1.00 94.94 384 LEU A N 1
ATOM 2890 C CA . LEU A 1 384 ? 6.757 3.605 -30.912 1.00 94.94 384 LEU A CA 1
ATOM 2891 C C . LEU A 1 384 ? 7.357 5.006 -30.785 1.00 94.94 384 LEU A C 1
ATOM 2893 O O . LEU A 1 384 ? 6.751 5.867 -30.156 1.00 94.94 384 LEU A O 1
ATOM 2897 N N . LEU A 1 385 ? 8.487 5.276 -31.440 1.00 91.62 385 LEU A N 1
ATOM 2898 C CA . LEU A 1 385 ? 9.100 6.603 -31.442 1.00 91.62 385 LEU A CA 1
ATOM 2899 C C . LEU A 1 385 ? 8.177 7.662 -32.062 1.00 91.62 385 LEU A C 1
ATOM 2901 O O . LEU A 1 385 ? 8.063 8.772 -31.546 1.00 91.62 385 LEU A O 1
ATOM 2905 N N . ASN A 1 386 ? 7.468 7.318 -33.139 1.00 90.12 386 ASN A N 1
ATOM 2906 C CA . ASN A 1 386 ? 6.480 8.216 -33.736 1.00 90.12 386 ASN A CA 1
ATOM 2907 C C . ASN A 1 386 ? 5.298 8.493 -32.800 1.00 90.12 386 ASN A C 1
ATOM 2909 O O . ASN A 1 386 ? 4.788 9.612 -32.795 1.00 90.12 386 ASN A O 1
ATOM 2913 N N . ALA A 1 387 ? 4.861 7.500 -32.022 1.00 92.75 387 ALA A N 1
ATOM 2914 C CA . ALA A 1 387 ? 3.834 7.697 -31.004 1.00 92.75 387 ALA A CA 1
ATOM 2915 C C . ALA A 1 387 ? 4.355 8.572 -29.851 1.00 92.75 387 ALA A C 1
ATOM 2917 O O . ALA A 1 387 ? 3.691 9.534 -29.473 1.00 92.75 387 ALA A O 1
ATOM 2918 N N . LEU A 1 388 ? 5.572 8.308 -29.366 1.00 91.44 388 LEU A N 1
ATOM 2919 C CA . LEU A 1 388 ? 6.218 9.070 -28.298 1.00 91.44 388 LEU A CA 1
ATOM 2920 C C . LEU A 1 388 ? 6.370 10.552 -28.663 1.00 91.44 388 LEU A C 1
ATOM 2922 O O . LEU A 1 388 ? 5.989 11.408 -27.876 1.00 91.44 388 LEU A O 1
ATOM 2926 N N . ARG A 1 389 ? 6.799 10.871 -29.890 1.00 89.44 389 ARG A N 1
ATOM 2927 C CA . ARG A 1 389 ? 6.914 12.260 -30.383 1.00 89.44 389 ARG A CA 1
ATOM 2928 C C . ARG A 1 389 ? 5.607 13.057 -30.345 1.00 89.44 389 ARG A C 1
ATOM 2930 O O . ARG A 1 389 ? 5.657 14.282 -30.347 1.00 89.44 389 ARG A O 1
ATOM 2937 N N . ARG A 1 390 ? 4.448 12.390 -30.364 1.00 89.81 390 ARG A N 1
ATOM 2938 C CA . ARG A 1 390 ? 3.137 13.061 -30.293 1.00 89.81 390 ARG A CA 1
ATOM 2939 C C . ARG A 1 390 ? 2.755 13.449 -28.869 1.00 89.81 390 ARG A C 1
ATOM 2941 O O . ARG A 1 390 ? 1.963 14.367 -28.703 1.00 89.81 390 ARG A O 1
ATOM 2948 N N . VAL A 1 391 ? 3.274 12.733 -27.874 1.00 88.00 391 VAL A N 1
ATOM 2949 C CA . VAL A 1 391 ? 2.903 12.905 -26.461 1.00 88.00 391 VAL A CA 1
ATOM 2950 C C . VAL A 1 391 ? 4.027 13.499 -25.614 1.00 88.00 391 VAL A C 1
ATOM 2952 O O . VAL A 1 391 ? 3.763 14.014 -24.535 1.00 88.00 391 VAL A O 1
ATOM 2955 N N . ASP A 1 392 ? 5.262 13.467 -26.112 1.00 85.00 392 ASP A N 1
ATOM 2956 C CA . ASP A 1 392 ? 6.448 14.031 -25.481 1.00 85.00 392 ASP A CA 1
ATOM 2957 C C . ASP A 1 392 ? 7.236 14.872 -26.503 1.00 85.00 392 ASP A C 1
ATOM 2959 O O . ASP A 1 392 ? 8.015 14.332 -27.298 1.00 85.00 392 ASP A O 1
ATOM 2963 N N . PRO A 1 393 ? 7.063 16.206 -26.502 1.00 78.44 393 PRO A N 1
ATOM 2964 C CA . PRO A 1 393 ? 7.804 17.102 -27.387 1.00 78.44 393 PRO A CA 1
ATOM 2965 C C . PRO A 1 393 ? 9.327 17.033 -27.197 1.00 78.44 393 PRO A C 1
ATOM 2967 O O . PRO A 1 393 ? 10.073 17.309 -28.138 1.00 78.44 393 PRO A O 1
ATOM 2970 N N . GLN A 1 394 ? 9.809 16.630 -26.012 1.00 75.25 394 GLN A N 1
ATOM 2971 C CA . GLN A 1 394 ? 11.243 16.466 -25.747 1.00 75.25 394 GLN A CA 1
ATOM 2972 C C . GLN A 1 394 ? 11.828 15.222 -26.434 1.00 75.25 394 GLN A C 1
ATOM 2974 O O . GLN A 1 394 ? 13.047 15.110 -26.564 1.00 75.25 394 GLN A O 1
ATOM 2979 N N . ALA A 1 395 ? 10.979 14.321 -26.941 1.00 70.69 395 ALA A N 1
ATOM 2980 C CA . ALA A 1 395 ? 11.374 13.188 -27.773 1.00 70.69 395 ALA A CA 1
ATOM 2981 C C . ALA A 1 395 ? 11.584 13.563 -29.256 1.00 70.69 395 ALA A C 1
ATOM 2983 O O . ALA A 1 395 ? 11.734 12.680 -30.106 1.00 70.69 395 ALA A O 1
ATOM 2984 N N . TYR A 1 396 ? 11.593 14.856 -29.605 1.00 71.38 396 TYR A N 1
ATOM 2985 C CA . TYR A 1 396 ? 11.988 15.307 -30.938 1.00 71.38 396 TYR A CA 1
ATOM 2986 C C . TYR A 1 396 ? 13.475 15.036 -31.199 1.00 71.38 396 TYR A C 1
ATOM 2988 O O . TYR A 1 396 ? 14.354 15.485 -30.464 1.00 71.38 396 TYR A O 1
ATOM 2996 N N . ILE A 1 397 ? 13.768 14.304 -32.276 1.00 69.44 397 ILE A N 1
ATOM 2997 C CA . ILE A 1 397 ? 15.124 13.856 -32.600 1.00 69.44 397 ILE A CA 1
ATOM 2998 C C . ILE A 1 397 ? 15.417 14.180 -34.075 1.00 69.44 397 ILE A C 1
ATOM 3000 O O . ILE A 1 397 ? 14.967 13.444 -34.955 1.00 69.44 397 ILE A O 1
ATOM 3004 N N . PRO A 1 398 ? 16.248 15.205 -34.357 1.00 65.56 398 PRO A N 1
ATOM 3005 C CA . PRO A 1 398 ? 16.625 15.599 -35.723 1.00 65.56 398 PRO A CA 1
ATOM 3006 C C . PRO A 1 398 ? 17.332 14.504 -36.545 1.00 65.56 398 PRO A C 1
ATOM 3008 O O . PRO A 1 398 ? 17.416 14.584 -37.760 1.00 65.56 398 PRO A O 1
ATOM 3011 N N . ALA A 1 399 ? 17.859 13.448 -35.905 1.00 60.28 399 ALA A N 1
ATOM 3012 C CA . ALA A 1 399 ? 18.621 12.382 -36.575 1.00 60.28 399 ALA A CA 1
ATOM 3013 C C . ALA A 1 399 ? 17.821 11.649 -37.660 1.00 60.28 399 ALA A C 1
ATOM 3015 O O . ALA A 1 399 ? 18.412 11.157 -38.616 1.00 60.28 399 ALA A O 1
ATOM 3016 N N . LEU A 1 400 ? 16.494 11.586 -37.514 1.00 64.62 400 LEU A N 1
ATOM 3017 C CA . LEU A 1 400 ? 15.601 10.948 -38.484 1.00 64.62 400 LEU A CA 1
ATOM 3018 C C . LEU A 1 400 ? 15.469 11.740 -39.796 1.00 64.62 400 LEU A C 1
ATOM 3020 O O . LEU A 1 400 ? 14.891 11.231 -40.752 1.00 64.62 400 LEU A O 1
ATOM 3024 N N . GLU A 1 401 ? 15.987 12.968 -39.846 1.00 65.19 401 GLU A N 1
ATOM 3025 C CA . GLU A 1 401 ? 15.975 13.833 -41.031 1.00 65.19 401 GLU A CA 1
ATOM 3026 C C . GLU A 1 401 ? 17.185 13.579 -41.945 1.00 65.19 401 GLU A C 1
ATOM 3028 O O . GLU A 1 401 ? 17.195 13.978 -43.110 1.00 65.19 401 GLU A O 1
ATOM 3033 N N . HIS A 1 402 ? 18.204 12.873 -41.444 1.00 69.50 402 HIS A N 1
ATOM 3034 C CA . HIS A 1 402 ? 19.371 12.469 -42.221 1.00 69.50 402 HIS A CA 1
ATOM 3035 C C . HIS A 1 402 ? 19.138 11.120 -42.922 1.00 69.50 402 HIS A C 1
ATOM 3037 O O . HIS A 1 402 ? 18.480 10.227 -42.389 1.00 69.50 402 HIS A O 1
ATOM 3043 N N . ARG A 1 403 ? 19.732 10.930 -44.111 1.00 81.12 403 ARG A N 1
ATOM 3044 C CA . ARG A 1 403 ? 19.715 9.650 -44.850 1.00 81.12 403 ARG A CA 1
ATOM 3045 C C . ARG A 1 403 ? 20.698 8.641 -44.236 1.00 81.12 403 ARG A C 1
ATOM 3047 O O . ARG A 1 403 ? 21.703 8.296 -44.849 1.00 81.12 403 ARG A O 1
ATOM 3054 N N . LEU A 1 404 ? 20.424 8.202 -43.012 1.00 86.38 404 LEU A N 1
ATOM 3055 C CA . LEU A 1 404 ? 21.198 7.176 -42.308 1.00 86.38 404 LEU A CA 1
ATOM 3056 C C . LEU A 1 404 ? 20.616 5.774 -42.550 1.00 86.38 404 LEU A C 1
ATOM 3058 O O . LEU A 1 404 ? 19.412 5.655 -42.800 1.00 86.38 404 LEU A O 1
ATOM 3062 N N . PRO A 1 405 ? 21.422 4.701 -42.404 1.00 90.88 405 PRO A N 1
ATOM 3063 C CA . PRO A 1 405 ? 20.884 3.356 -42.227 1.00 90.88 405 PRO A CA 1
ATOM 3064 C C . PRO A 1 405 ? 19.873 3.336 -41.075 1.00 90.88 405 PRO A C 1
ATOM 3066 O O . PRO A 1 405 ? 20.100 3.964 -40.040 1.00 90.88 405 PRO A O 1
ATOM 3069 N N . GLU A 1 406 ? 18.760 2.620 -41.244 1.00 88.81 406 GLU A N 1
ATOM 3070 C CA . GLU A 1 406 ? 17.629 2.693 -40.309 1.00 88.81 406 GLU A CA 1
ATOM 3071 C C . GLU A 1 406 ? 18.027 2.324 -38.871 1.00 88.81 406 GLU A C 1
ATOM 3073 O O . GLU A 1 406 ? 17.663 3.031 -37.934 1.00 88.81 406 GLU A O 1
ATOM 3078 N N . GLU A 1 407 ? 18.849 1.290 -38.690 1.00 90.75 407 GLU A N 1
ATOM 3079 C CA . GLU A 1 407 ? 19.351 0.876 -37.372 1.00 90.75 407 GLU A CA 1
ATOM 3080 C C . GLU A 1 407 ? 20.210 1.957 -36.702 1.00 90.75 407 GLU A C 1
ATOM 3082 O O . GLU A 1 407 ? 20.051 2.224 -35.513 1.00 90.75 407 GLU A O 1
ATOM 3087 N N . VAL A 1 408 ? 21.062 2.645 -37.469 1.00 91.81 408 VAL A N 1
ATOM 3088 C CA . VAL A 1 408 ? 21.895 3.753 -36.974 1.00 91.81 408 VAL A CA 1
ATOM 3089 C C . VAL A 1 408 ? 21.026 4.948 -36.595 1.00 91.81 408 VAL A C 1
ATOM 3091 O O . VAL A 1 408 ? 21.226 5.544 -35.536 1.00 91.81 408 VAL A O 1
ATOM 3094 N N . ALA A 1 409 ? 20.033 5.283 -37.425 1.00 90.25 409 ALA A N 1
ATOM 3095 C CA . ALA A 1 409 ? 19.094 6.364 -37.144 1.00 90.25 409 ALA A CA 1
ATOM 3096 C C . ALA A 1 409 ? 18.332 6.111 -35.836 1.00 90.25 409 ALA A C 1
ATOM 3098 O O . ALA A 1 409 ? 18.217 7.006 -34.997 1.00 90.25 409 ALA A O 1
ATOM 3099 N N . MET A 1 410 ? 17.861 4.877 -35.640 1.00 91.50 410 MET A N 1
ATOM 3100 C CA . MET A 1 410 ? 17.124 4.474 -34.446 1.00 91.50 410 MET A CA 1
ATOM 3101 C C . MET A 1 410 ? 18.019 4.373 -33.204 1.00 91.50 410 MET A C 1
ATOM 3103 O O . MET A 1 410 ? 17.616 4.824 -32.133 1.00 91.50 410 MET A O 1
ATOM 3107 N N . ALA A 1 411 ? 19.250 3.870 -33.330 1.00 92.94 411 ALA A N 1
ATOM 3108 C CA . ALA A 1 411 ? 20.219 3.841 -32.235 1.00 92.94 411 ALA A CA 1
ATOM 3109 C C . ALA A 1 411 ? 20.615 5.256 -31.791 1.00 92.94 411 ALA A C 1
ATOM 3111 O O . ALA A 1 411 ? 20.666 5.545 -30.595 1.00 92.94 411 ALA A O 1
ATOM 3112 N N . LEU A 1 412 ? 20.824 6.172 -32.742 1.00 91.31 412 LEU A N 1
ATOM 3113 C CA . LEU A 1 412 ? 21.118 7.570 -32.439 1.00 91.31 412 LEU A CA 1
ATOM 3114 C C . LEU A 1 412 ? 19.908 8.272 -31.819 1.00 91.31 412 LEU A C 1
ATOM 3116 O O . LEU A 1 412 ? 20.069 9.087 -30.908 1.00 91.31 412 LEU A O 1
ATOM 3120 N N . ALA A 1 413 ? 18.700 7.934 -32.275 1.00 90.06 413 ALA A N 1
ATOM 3121 C CA . ALA A 1 413 ? 17.471 8.408 -31.665 1.00 90.06 413 ALA A CA 1
ATOM 3122 C C . ALA A 1 413 ? 17.357 7.953 -30.202 1.00 90.06 413 ALA A C 1
ATOM 3124 O O . ALA A 1 413 ? 17.217 8.790 -29.310 1.00 90.06 413 ALA A O 1
ATOM 3125 N N . ALA A 1 414 ? 17.525 6.658 -29.932 1.00 91.19 414 ALA A N 1
ATOM 3126 C CA . ALA A 1 414 ? 17.519 6.128 -28.573 1.00 91.19 414 ALA A CA 1
ATOM 3127 C C . ALA A 1 414 ? 18.574 6.809 -27.691 1.00 91.19 414 ALA A C 1
ATOM 3129 O O . ALA A 1 414 ? 18.267 7.292 -26.605 1.00 91.19 414 ALA A O 1
ATOM 3130 N N . ALA A 1 415 ? 19.798 6.966 -28.195 1.00 91.19 415 ALA A N 1
ATOM 3131 C CA . ALA A 1 415 ? 20.879 7.594 -27.447 1.00 91.19 415 ALA A CA 1
ATOM 3132 C C . ALA A 1 415 ? 20.650 9.087 -27.147 1.00 91.19 415 ALA A C 1
ATOM 3134 O O . ALA A 1 415 ? 21.295 9.635 -26.247 1.00 91.19 415 ALA A O 1
ATOM 3135 N N . ARG A 1 416 ? 19.772 9.766 -27.897 1.00 89.50 416 ARG A N 1
ATOM 3136 C CA . ARG A 1 416 ? 19.382 11.169 -27.685 1.00 89.50 416 ARG A CA 1
ATOM 3137 C C . ARG A 1 416 ? 18.180 11.326 -26.756 1.00 89.50 416 ARG A C 1
ATOM 3139 O O . ARG A 1 416 ? 18.044 12.404 -26.181 1.00 89.50 416 ARG A O 1
ATOM 3146 N N . LEU A 1 417 ? 17.362 10.289 -26.594 1.00 87.50 417 LEU A N 1
ATOM 3147 C CA . LEU A 1 417 ? 16.123 10.342 -25.828 1.00 87.50 417 LEU A CA 1
ATOM 3148 C C . LEU A 1 417 ? 16.396 10.636 -24.336 1.00 87.50 417 LEU A C 1
ATOM 3150 O O . LEU A 1 417 ? 17.119 9.875 -23.683 1.00 87.50 417 LEU A O 1
ATOM 3154 N N . PRO A 1 418 ? 15.841 11.723 -23.768 1.00 83.19 418 PRO A N 1
ATOM 3155 C CA . PRO A 1 418 ? 15.876 11.951 -22.328 1.00 83.19 418 PRO A CA 1
ATOM 3156 C C . PRO A 1 418 ? 15.124 10.841 -21.589 1.00 83.19 418 PRO A C 1
ATOM 3158 O O . PRO A 1 418 ? 14.041 10.437 -22.007 1.00 83.19 418 PRO A O 1
ATOM 3161 N N . GLY A 1 419 ? 15.688 10.346 -20.485 1.00 80.75 419 GLY A N 1
ATOM 3162 C CA . GLY A 1 419 ? 15.046 9.277 -19.716 1.00 80.75 419 GLY A CA 1
ATOM 3163 C C . GLY A 1 419 ? 14.991 7.932 -20.447 1.00 80.75 419 GLY A C 1
ATOM 3164 O O . GLY A 1 419 ? 14.060 7.173 -20.212 1.00 80.75 419 GLY A O 1
ATOM 3165 N N . LEU A 1 420 ? 15.944 7.646 -21.348 1.00 87.88 420 LEU A N 1
ATOM 3166 C CA . LEU A 1 420 ? 16.108 6.316 -21.943 1.00 87.88 420 LEU A CA 1
ATOM 3167 C C . LEU A 1 420 ? 16.161 5.259 -20.833 1.00 87.88 420 LEU A C 1
ATOM 3169 O O . LEU A 1 420 ? 17.016 5.349 -19.956 1.00 87.88 420 LEU A O 1
ATOM 3173 N N . THR A 1 421 ? 15.262 4.282 -20.869 1.00 89.75 421 THR A N 1
ATOM 3174 C CA . THR A 1 421 ? 15.238 3.179 -19.908 1.00 89.75 421 THR A CA 1
ATOM 3175 C C . THR A 1 421 ? 14.370 2.041 -20.431 1.00 89.75 421 THR A C 1
ATOM 3177 O O . THR A 1 421 ? 13.379 2.275 -21.120 1.00 89.75 421 THR A O 1
ATOM 3180 N N . THR A 1 422 ? 14.741 0.802 -20.127 1.00 91.00 422 THR A N 1
ATOM 3181 C CA . THR A 1 422 ? 13.896 -0.386 -20.348 1.00 91.00 422 THR A CA 1
ATOM 3182 C C . THR A 1 422 ? 12.894 -0.612 -19.206 1.00 91.00 422 THR A C 1
ATOM 3184 O O . THR A 1 422 ? 12.032 -1.490 -19.310 1.00 91.00 422 THR A O 1
ATOM 3187 N N . LEU A 1 423 ? 12.982 0.178 -18.133 1.00 89.62 423 LEU A N 1
ATOM 3188 C CA . LEU A 1 423 ? 12.099 0.136 -16.974 1.00 89.62 423 LEU A CA 1
ATOM 3189 C C . LEU A 1 423 ? 10.873 1.038 -17.187 1.00 89.62 423 LEU A C 1
ATOM 3191 O O . LEU A 1 423 ? 10.994 2.204 -17.548 1.00 89.62 423 LEU A O 1
ATOM 3195 N N . VAL A 1 424 ? 9.682 0.523 -16.905 1.00 90.69 424 VAL A N 1
ATOM 3196 C CA . VAL A 1 424 ? 8.486 1.338 -16.686 1.00 90.69 424 VAL A CA 1
ATOM 3197 C C . VAL A 1 424 ? 8.547 1.860 -15.250 1.00 90.69 424 VAL A C 1
ATOM 3199 O O . VAL A 1 424 ? 8.487 1.069 -14.306 1.00 90.69 424 VAL A O 1
ATOM 3202 N N . SER A 1 425 ? 8.689 3.172 -15.084 1.00 82.81 425 SER A N 1
ATOM 3203 C CA . SER A 1 425 ? 8.709 3.855 -13.785 1.00 82.81 425 SER A CA 1
ATOM 3204 C C . SER A 1 425 ? 7.750 5.036 -13.796 1.00 82.81 425 SER A C 1
ATOM 3206 O O . SER A 1 425 ? 7.624 5.711 -14.823 1.00 82.81 425 SER A O 1
ATOM 3208 N N . SER A 1 426 ? 7.116 5.314 -12.659 1.00 74.44 426 SER A N 1
ATOM 3209 C CA . SER A 1 426 ? 6.300 6.515 -12.522 1.00 74.44 426 SER A CA 1
ATOM 3210 C C . SER A 1 426 ? 7.200 7.740 -12.395 1.00 74.44 426 SER A C 1
ATOM 3212 O O . SER A 1 426 ? 8.309 7.671 -11.864 1.00 74.44 426 SER A O 1
ATOM 3214 N N . THR A 1 427 ? 6.731 8.877 -12.900 1.00 62.06 427 THR A N 1
ATOM 3215 C CA . THR A 1 427 ? 7.322 10.187 -12.590 1.00 62.06 427 THR A CA 1
ATOM 3216 C C . THR A 1 427 ? 6.420 10.997 -11.671 1.00 62.06 427 THR A C 1
ATOM 3218 O O . THR A 1 427 ? 6.647 12.196 -11.531 1.00 62.06 427 THR A O 1
ATOM 3221 N N . ASN A 1 428 ? 5.364 10.389 -11.119 1.00 65.38 428 ASN A N 1
ATOM 3222 C CA . ASN A 1 428 ? 4.443 11.058 -10.218 1.00 65.38 428 ASN A CA 1
ATOM 3223 C C . ASN A 1 428 ? 4.877 10.838 -8.757 1.00 65.38 428 ASN A C 1
ATOM 3225 O O . ASN A 1 428 ? 4.642 9.757 -8.212 1.00 65.38 428 ASN A O 1
ATOM 3229 N N . PRO A 1 429 ? 5.493 11.843 -8.105 1.00 56.25 429 PRO A N 1
ATOM 3230 C CA . PRO A 1 429 ? 5.854 11.760 -6.697 1.00 56.25 429 PRO A CA 1
ATOM 3231 C C . PRO A 1 429 ? 4.645 11.914 -5.756 1.00 56.25 429 PRO A C 1
ATOM 3233 O O . PRO A 1 429 ? 4.826 11.920 -4.543 1.00 56.25 429 PRO A O 1
ATOM 3236 N N . GLU A 1 430 ? 3.427 12.089 -6.275 1.00 55.94 430 GLU A N 1
ATOM 3237 C CA . GLU A 1 430 ? 2.209 12.233 -5.466 1.00 55.94 430 GLU A CA 1
ATOM 3238 C C . GLU A 1 430 ? 1.396 10.926 -5.371 1.00 55.94 430 GLU A C 1
ATOM 3240 O O . GLU A 1 430 ? 0.527 10.816 -4.512 1.00 55.94 430 GLU A O 1
ATOM 3245 N N . ASP A 1 431 ? 1.701 9.901 -6.184 1.00 58.97 431 ASP A N 1
ATOM 3246 C CA . ASP A 1 431 ? 0.938 8.632 -6.275 1.00 58.97 431 ASP A CA 1
ATOM 3247 C C . ASP A 1 431 ? 1.314 7.577 -5.214 1.00 58.97 431 ASP A C 1
ATOM 3249 O O . ASP A 1 431 ? 1.076 6.371 -5.355 1.00 58.97 431 ASP A O 1
ATOM 3253 N N . PHE A 1 432 ? 1.951 8.003 -4.132 1.00 51.88 432 PHE A N 1
ATOM 3254 C CA . PHE A 1 432 ? 2.536 7.078 -3.183 1.00 51.88 432 PHE A CA 1
ATOM 3255 C C . PHE A 1 432 ? 1.507 6.548 -2.170 1.00 51.88 432 PHE A C 1
ATOM 3257 O O . PHE A 1 432 ? 1.229 7.147 -1.136 1.00 51.88 432 PHE A O 1
ATOM 3264 N N . GLU A 1 433 ? 1.084 5.300 -2.367 1.00 55.09 433 GLU A N 1
ATOM 3265 C CA . GLU A 1 433 ? 1.105 4.351 -1.249 1.00 55.09 433 GLU A CA 1
ATOM 3266 C C . GLU A 1 433 ? 2.570 4.163 -0.867 1.00 55.09 433 GLU A C 1
ATOM 3268 O O . GLU A 1 433 ? 3.265 3.316 -1.434 1.00 55.09 433 GLU A O 1
ATOM 3273 N N . TYR A 1 434 ? 3.064 5.070 -0.022 1.00 60.12 434 TYR A N 1
ATOM 3274 C CA . TYR A 1 434 ? 4.485 5.264 0.197 1.00 60.12 434 TYR A CA 1
ATOM 3275 C C . TYR A 1 434 ? 5.167 3.943 0.565 1.00 60.12 434 TYR A C 1
ATOM 3277 O O . TYR A 1 434 ? 4.899 3.319 1.585 1.00 60.12 434 TYR A O 1
ATOM 3285 N N . ASP A 1 435 ? 6.027 3.509 -0.352 1.00 71.00 435 ASP A N 1
ATOM 3286 C CA . ASP A 1 435 ? 6.928 2.375 -0.274 1.00 71.00 435 ASP A CA 1
ATOM 3287 C C . ASP A 1 435 ? 8.311 2.972 -0.525 1.00 71.00 435 ASP A C 1
ATOM 3289 O O . ASP A 1 435 ? 8.674 3.272 -1.670 1.00 71.00 435 ASP A O 1
ATOM 3293 N N . THR A 1 436 ? 9.072 3.201 0.551 1.00 67.56 436 THR A N 1
ATOM 3294 C CA . THR A 1 436 ? 10.414 3.805 0.460 1.00 67.56 436 THR A CA 1
ATOM 3295 C C . THR A 1 436 ? 11.314 3.034 -0.502 1.00 67.56 436 THR A C 1
ATOM 3297 O O . THR A 1 436 ? 12.147 3.632 -1.182 1.00 67.56 436 THR A O 1
ATOM 3300 N N . GLY A 1 437 ? 11.110 1.718 -0.614 1.00 70.94 437 GLY A N 1
ATOM 3301 C CA . GLY A 1 437 ? 11.810 0.864 -1.560 1.00 70.94 437 GLY A CA 1
ATOM 3302 C C . GLY A 1 437 ? 11.546 1.273 -3.004 1.00 70.94 437 GLY A C 1
ATOM 3303 O O . GLY A 1 437 ? 12.500 1.403 -3.761 1.00 70.94 437 GLY A O 1
ATOM 3304 N N . ILE A 1 438 ? 10.290 1.536 -3.383 1.00 75.50 438 ILE A N 1
ATOM 3305 C CA . ILE A 1 438 ? 9.941 1.997 -4.738 1.00 75.50 438 ILE A CA 1
ATOM 3306 C C . ILE A 1 438 ? 10.515 3.387 -5.000 1.00 75.50 438 ILE A C 1
ATOM 3308 O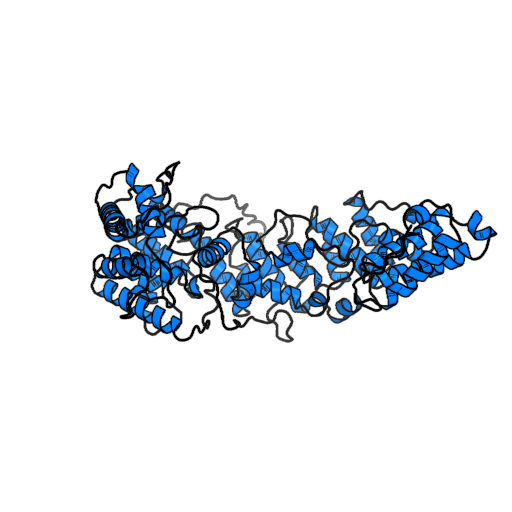 O . ILE A 1 438 ? 11.173 3.567 -6.019 1.00 75.50 438 ILE A O 1
ATOM 3312 N N . SER A 1 439 ? 10.353 4.331 -4.070 1.00 73.62 439 SER A N 1
ATOM 3313 C CA . SER A 1 439 ? 10.885 5.693 -4.228 1.00 73.62 439 SER A CA 1
ATOM 3314 C C . SER A 1 439 ? 12.411 5.701 -4.395 1.00 73.62 439 SER A C 1
ATOM 3316 O O . SER A 1 439 ? 12.942 6.285 -5.341 1.00 73.62 439 SER A O 1
ATOM 3318 N N . LEU A 1 440 ? 13.147 4.983 -3.538 1.00 71.44 440 LEU A N 1
ATOM 3319 C CA . LEU A 1 440 ? 14.603 4.834 -3.667 1.00 71.44 440 LEU A CA 1
ATOM 3320 C C . LEU A 1 440 ? 15.009 4.154 -4.978 1.00 71.44 440 LEU A C 1
ATOM 3322 O O . LEU A 1 440 ? 16.113 4.381 -5.474 1.00 71.44 440 LEU A O 1
ATOM 3326 N N . TYR A 1 441 ? 14.141 3.306 -5.521 1.00 72.00 441 TYR A N 1
ATOM 3327 C CA . TYR A 1 441 ? 14.380 2.600 -6.767 1.00 72.00 441 TYR A CA 1
ATOM 3328 C C . TYR A 1 441 ? 14.137 3.483 -7.994 1.00 72.00 441 TYR A C 1
ATOM 3330 O O . TYR A 1 441 ? 14.983 3.509 -8.882 1.00 72.00 441 TYR A O 1
ATOM 3338 N N . GLU A 1 442 ? 13.025 4.221 -8.030 1.00 71.94 442 GLU A N 1
ATOM 3339 C CA . GLU A 1 442 ? 12.651 5.134 -9.121 1.00 71.94 442 GLU A CA 1
ATOM 3340 C C . GLU A 1 442 ? 13.589 6.346 -9.201 1.00 71.94 442 GLU A C 1
ATOM 3342 O O . GLU A 1 442 ? 13.920 6.803 -10.292 1.00 71.94 442 GLU A O 1
ATOM 3347 N N . ASN A 1 443 ? 14.110 6.811 -8.061 1.00 70.25 443 ASN A N 1
ATOM 3348 C CA . ASN A 1 443 ? 15.070 7.916 -8.014 1.00 70.25 443 ASN A CA 1
ATOM 3349 C C . ASN A 1 443 ? 16.476 7.546 -8.525 1.00 70.25 443 ASN A C 1
ATOM 3351 O O . ASN A 1 443 ? 17.320 8.426 -8.712 1.00 70.25 443 ASN A O 1
ATOM 3355 N N . ARG A 1 444 ? 16.766 6.260 -8.767 1.00 72.38 444 ARG A N 1
ATOM 3356 C CA . ARG A 1 444 ? 18.036 5.834 -9.371 1.00 72.38 444 ARG A CA 1
ATOM 3357 C C . ARG A 1 444 ? 17.886 5.791 -10.886 1.00 72.38 444 ARG A C 1
ATOM 3359 O O . ARG A 1 444 ? 17.191 4.934 -11.421 1.00 72.38 444 ARG A O 1
ATOM 3366 N N . TYR A 1 445 ? 18.601 6.672 -11.585 1.00 72.25 445 TYR A N 1
ATOM 3367 C CA . TYR A 1 445 ? 18.668 6.628 -13.045 1.00 72.25 445 TYR A CA 1
ATOM 3368 C C . TYR A 1 445 ? 19.273 5.297 -13.515 1.00 72.25 445 TYR A C 1
ATOM 3370 O O . TYR A 1 445 ? 20.432 5.004 -13.216 1.00 72.25 445 TYR A O 1
ATOM 3378 N N . ARG A 1 446 ? 18.489 4.500 -14.250 1.00 79.00 446 ARG A N 1
ATOM 3379 C CA . ARG A 1 446 ? 18.900 3.205 -14.807 1.00 79.00 446 ARG A CA 1
ATOM 3380 C C . ARG A 1 446 ? 18.460 3.076 -16.258 1.00 79.00 446 ARG A C 1
ATOM 3382 O O . ARG A 1 446 ? 17.305 3.345 -16.587 1.00 79.00 446 ARG A O 1
ATOM 3389 N N . LEU A 1 447 ? 19.379 2.627 -17.107 1.00 86.81 447 LEU A N 1
ATOM 3390 C CA . LEU A 1 447 ? 19.107 2.347 -18.519 1.00 86.81 447 LEU A CA 1
ATOM 3391 C C . LEU A 1 447 ? 18.532 0.933 -18.718 1.00 86.81 447 LEU A C 1
ATOM 3393 O O . LEU A 1 447 ? 17.620 0.734 -19.523 1.00 86.81 447 LEU A O 1
ATOM 3397 N N . GLU A 1 448 ? 19.055 -0.033 -17.964 1.00 86.94 448 GLU A N 1
ATOM 3398 C CA . GLU A 1 448 ? 18.739 -1.457 -18.096 1.00 86.94 448 GLU A CA 1
ATOM 3399 C C . GLU A 1 448 ? 17.692 -1.926 -17.085 1.00 86.94 448 GLU A C 1
ATOM 3401 O O . GLU A 1 448 ? 17.509 -1.329 -16.016 1.00 86.94 448 GLU A O 1
ATOM 3406 N N . LEU A 1 449 ? 17.027 -3.031 -17.429 1.00 87.69 449 LEU A N 1
ATOM 3407 C CA . LEU A 1 449 ? 16.029 -3.658 -16.585 1.00 87.69 449 LEU A CA 1
ATOM 3408 C C . LEU A 1 449 ? 16.768 -4.374 -15.450 1.00 87.69 449 LEU A C 1
ATOM 3410 O O . LEU A 1 449 ? 17.624 -5.222 -15.720 1.00 87.69 449 LEU A O 1
ATOM 3414 N N . PRO A 1 450 ? 16.460 -4.073 -14.184 1.00 86.38 450 PRO A N 1
ATOM 3415 C CA . PRO A 1 450 ? 17.192 -4.696 -13.091 1.00 86.38 450 PRO A CA 1
ATOM 3416 C C . PRO A 1 450 ? 16.924 -6.200 -12.960 1.00 86.38 450 PRO A C 1
ATOM 3418 O O . PRO A 1 450 ? 15.883 -6.713 -13.386 1.00 86.38 450 PRO A O 1
ATOM 3421 N N . ALA A 1 451 ? 17.873 -6.901 -12.335 1.00 87.06 451 ALA A N 1
ATOM 3422 C CA . ALA A 1 451 ? 17.878 -8.357 -12.200 1.00 87.06 451 ALA A CA 1
ATOM 3423 C C . ALA A 1 451 ? 16.591 -8.917 -11.597 1.00 87.06 451 ALA A C 1
ATOM 3425 O O . ALA A 1 451 ? 16.095 -9.960 -12.022 1.00 87.06 451 ALA A O 1
ATOM 3426 N N . GLU A 1 452 ? 16.034 -8.204 -10.624 1.00 89.56 452 GLU A N 1
ATOM 3427 C CA . GLU A 1 452 ? 14.902 -8.657 -9.831 1.00 89.56 452 GLU A CA 1
ATOM 3428 C C . GLU A 1 452 ? 13.601 -8.688 -10.645 1.00 89.56 452 GLU A C 1
ATOM 3430 O O . GLU A 1 452 ? 12.679 -9.420 -10.297 1.00 89.56 452 GLU A O 1
ATOM 3435 N N . PHE A 1 453 ? 13.512 -7.940 -11.749 1.00 90.81 453 PHE A N 1
ATOM 3436 C CA . PHE A 1 453 ? 12.383 -8.050 -12.678 1.00 90.81 453 PHE A CA 1
ATOM 3437 C C . PHE A 1 453 ? 12.531 -9.241 -13.629 1.00 90.81 453 PHE A C 1
ATOM 3439 O O . PHE A 1 453 ? 11.529 -9.852 -13.991 1.00 90.81 453 PHE A O 1
ATOM 3446 N N . ALA A 1 454 ? 13.762 -9.626 -13.980 1.00 86.56 454 ALA A N 1
ATOM 3447 C CA . ALA A 1 454 ? 14.027 -10.780 -14.844 1.00 86.56 454 ALA A CA 1
ATOM 3448 C C . ALA A 1 454 ? 13.763 -12.138 -14.157 1.00 86.56 454 ALA A C 1
ATOM 3450 O O . ALA A 1 454 ? 13.699 -13.166 -14.833 1.00 86.56 454 ALA A O 1
ATOM 3451 N N . SER A 1 455 ? 13.604 -12.148 -12.830 1.00 87.88 455 SER A N 1
ATOM 3452 C CA . SER A 1 455 ? 13.176 -13.309 -12.036 1.00 87.88 455 SER A CA 1
ATOM 3453 C C . SER A 1 455 ? 11.780 -13.159 -11.420 1.00 87.88 455 SER A C 1
ATOM 3455 O O . SER A 1 455 ? 11.326 -14.067 -10.731 1.00 87.88 455 SER A O 1
ATOM 3457 N N . GLY A 1 456 ? 11.116 -12.012 -11.602 1.00 91.31 456 GLY A N 1
ATOM 3458 C CA . GLY A 1 456 ? 9.840 -11.692 -10.949 1.00 91.31 456 GLY A CA 1
ATOM 3459 C C . GLY A 1 456 ? 9.952 -11.321 -9.462 1.00 91.31 456 GLY A C 1
ATOM 3460 O O . GLY A 1 456 ? 8.967 -10.880 -8.870 1.00 91.31 456 GLY A O 1
ATOM 3461 N N . ALA A 1 457 ? 11.143 -11.420 -8.859 1.00 92.44 457 ALA A N 1
ATOM 3462 C CA . ALA A 1 457 ? 11.387 -11.136 -7.444 1.00 92.44 457 ALA A CA 1
ATOM 3463 C C . ALA A 1 457 ? 10.998 -9.707 -7.024 1.00 92.44 457 ALA A C 1
ATOM 3465 O O . ALA A 1 457 ? 10.505 -9.511 -5.915 1.00 92.44 457 ALA A O 1
ATOM 3466 N N . ALA A 1 458 ? 11.168 -8.711 -7.902 1.00 90.50 458 ALA A N 1
ATOM 3467 C CA . ALA A 1 458 ? 10.743 -7.336 -7.626 1.00 90.50 458 ALA A CA 1
ATOM 3468 C C . ALA A 1 458 ? 9.225 -7.242 -7.417 1.00 90.50 458 ALA A C 1
ATOM 3470 O O . ALA A 1 458 ? 8.771 -6.627 -6.454 1.00 90.50 458 ALA A O 1
ATOM 3471 N N . VAL A 1 459 ? 8.448 -7.882 -8.296 1.00 93.00 459 VAL A N 1
ATOM 3472 C CA . VAL A 1 459 ? 6.980 -7.850 -8.241 1.00 93.00 459 VAL A CA 1
ATOM 3473 C C . VAL A 1 459 ? 6.461 -8.735 -7.105 1.00 93.00 459 VAL A C 1
ATOM 3475 O O . VAL A 1 459 ? 5.522 -8.342 -6.421 1.00 93.00 459 VAL A O 1
ATOM 3478 N N . GLN A 1 460 ? 7.121 -9.863 -6.817 1.00 93.75 460 GLN A N 1
ATOM 3479 C CA . GLN A 1 460 ? 6.842 -10.659 -5.616 1.00 93.75 460 GLN A CA 1
ATOM 3480 C C . GLN A 1 460 ? 7.057 -9.830 -4.342 1.00 93.75 460 GLN A C 1
ATOM 3482 O O . GLN A 1 460 ? 6.180 -9.768 -3.487 1.00 93.75 460 GLN A O 1
ATOM 3487 N N . GLY A 1 461 ? 8.187 -9.125 -4.238 1.00 91.00 461 GLY A N 1
ATOM 3488 C CA . GLY A 1 461 ? 8.446 -8.230 -3.114 1.00 91.00 461 GLY A CA 1
ATOM 3489 C C . GLY A 1 461 ? 7.415 -7.104 -3.019 1.00 91.00 461 GLY A C 1
ATOM 3490 O O . GLY A 1 461 ? 7.037 -6.720 -1.913 1.00 91.00 461 GLY A O 1
ATOM 3491 N N . ASP A 1 462 ? 6.917 -6.589 -4.145 1.00 90.50 462 ASP A N 1
ATOM 3492 C CA . ASP A 1 462 ? 5.861 -5.575 -4.161 1.00 90.50 462 ASP A CA 1
ATOM 3493 C C . ASP A 1 462 ? 4.494 -6.141 -3.721 1.00 90.50 462 ASP A C 1
ATOM 3495 O O . ASP A 1 462 ? 3.771 -5.424 -3.023 1.00 90.50 462 ASP A O 1
ATOM 3499 N N . LEU A 1 463 ? 4.174 -7.408 -4.026 1.00 91.38 463 LEU A N 1
ATOM 3500 C CA . LEU A 1 463 ? 3.019 -8.137 -3.474 1.00 91.38 463 LEU A CA 1
ATOM 3501 C C . LEU A 1 463 ? 3.145 -8.333 -1.960 1.00 91.38 463 LEU A C 1
ATOM 3503 O O . LEU A 1 463 ? 2.221 -7.995 -1.231 1.00 91.38 463 LEU A O 1
ATOM 3507 N N . GLU A 1 464 ? 4.280 -8.836 -1.478 1.00 89.44 464 GLU A N 1
ATOM 3508 C CA . GLU A 1 464 ? 4.537 -9.015 -0.040 1.00 89.44 464 GLU A CA 1
ATOM 3509 C C . GLU A 1 464 ? 4.416 -7.689 0.725 1.00 89.44 464 GLU A C 1
ATOM 3511 O O . GLU A 1 464 ? 3.956 -7.632 1.860 1.00 89.44 464 GLU A O 1
ATOM 3516 N N . THR A 1 465 ? 4.806 -6.593 0.078 1.00 87.06 465 THR A N 1
ATOM 3517 C CA . THR A 1 465 ? 4.655 -5.242 0.625 1.00 87.06 465 THR A CA 1
ATOM 3518 C C . THR A 1 465 ? 3.181 -4.821 0.641 1.00 87.06 465 THR A C 1
ATOM 3520 O O . THR A 1 465 ? 2.704 -4.289 1.635 1.00 87.06 465 THR A O 1
ATOM 3523 N N . TRP A 1 466 ? 2.428 -5.096 -0.428 1.00 87.75 466 TRP A N 1
ATOM 3524 C CA . TRP A 1 466 ? 0.987 -4.815 -0.502 1.00 87.75 466 TRP A CA 1
ATOM 3525 C C . TRP A 1 466 ? 0.171 -5.621 0.523 1.00 87.75 466 TRP A C 1
ATOM 3527 O O . TRP A 1 466 ? -0.753 -5.079 1.126 1.00 87.75 466 TRP A O 1
ATOM 3537 N N . LEU A 1 467 ? 0.570 -6.871 0.775 1.00 86.75 467 LEU A N 1
ATOM 3538 C CA . LEU A 1 467 ? 0.062 -7.733 1.845 1.00 86.75 467 LEU A CA 1
ATOM 3539 C C . LEU A 1 467 ? 0.571 -7.323 3.236 1.00 86.75 467 LEU A C 1
ATOM 3541 O O . LEU A 1 467 ? 0.271 -7.992 4.207 1.00 86.75 467 LEU A O 1
ATOM 3545 N N . LEU A 1 468 ? 1.348 -6.245 3.380 1.00 82.38 468 LEU A N 1
ATOM 3546 C CA . LEU A 1 468 ? 1.859 -5.801 4.683 1.00 82.38 468 LEU A CA 1
ATOM 3547 C C . LEU A 1 468 ? 2.589 -6.896 5.462 1.00 82.38 468 LEU A C 1
ATOM 3549 O O . LEU A 1 468 ? 2.474 -6.973 6.687 1.00 82.38 468 LEU A O 1
ATOM 3553 N N . LEU A 1 469 ? 3.317 -7.770 4.776 1.00 82.31 469 LEU A N 1
ATOM 3554 C CA . LEU A 1 469 ? 3.944 -8.875 5.477 1.00 82.31 469 LEU A CA 1
ATOM 3555 C C . LEU A 1 469 ? 5.022 -8.350 6.431 1.00 82.31 469 LEU A C 1
ATOM 3557 O O . LEU A 1 469 ? 5.772 -7.443 6.048 1.00 82.31 469 LEU A O 1
ATOM 3561 N N . PRO A 1 470 ? 5.156 -8.928 7.635 1.00 79.31 470 PRO A N 1
ATOM 3562 C CA . PRO A 1 470 ? 6.098 -8.438 8.636 1.00 79.31 470 PRO A CA 1
ATOM 3563 C C . PRO A 1 470 ? 7.541 -8.315 8.143 1.00 79.31 470 PRO A C 1
ATOM 3565 O O . PRO A 1 470 ? 8.209 -7.313 8.405 1.00 79.31 470 PRO A O 1
ATOM 3568 N N . GLN A 1 471 ? 8.004 -9.259 7.314 1.00 80.50 471 GLN A N 1
ATOM 3569 C CA . GLN A 1 471 ? 9.335 -9.209 6.701 1.00 80.50 471 GLN A CA 1
ATOM 3570 C C . GLN A 1 471 ? 9.555 -8.005 5.760 1.00 80.50 471 GLN A C 1
ATOM 3572 O O . GLN A 1 471 ? 10.688 -7.739 5.360 1.00 80.50 471 GLN A O 1
ATOM 3577 N N . ARG A 1 472 ? 8.500 -7.267 5.390 1.00 85.38 472 ARG A N 1
ATOM 3578 C CA . ARG A 1 472 ? 8.548 -6.060 4.548 1.00 85.38 472 ARG A CA 1
ATOM 3579 C C . ARG A 1 472 ? 8.244 -4.768 5.299 1.00 85.38 472 ARG A C 1
ATOM 3581 O O . ARG A 1 472 ? 8.363 -3.709 4.686 1.00 85.38 472 ARG A O 1
ATOM 3588 N N . TRP A 1 473 ? 7.943 -4.803 6.601 1.00 80.62 473 TRP A N 1
ATOM 3589 C CA . TRP A 1 473 ? 7.580 -3.596 7.360 1.00 80.62 473 TRP A CA 1
ATOM 3590 C C . TRP A 1 473 ? 8.647 -2.500 7.355 1.00 80.62 473 TRP A C 1
ATOM 3592 O O . TRP A 1 473 ? 8.316 -1.319 7.394 1.00 80.62 473 TRP A O 1
ATOM 3602 N N . TYR A 1 474 ? 9.926 -2.858 7.205 1.00 78.88 474 TYR A N 1
ATOM 3603 C CA . TYR A 1 474 ? 11.014 -1.884 7.065 1.00 78.88 474 TYR A CA 1
ATOM 3604 C C . TYR A 1 474 ? 10.828 -0.935 5.868 1.00 78.88 474 TYR A C 1
ATOM 3606 O O . TYR A 1 474 ? 11.321 0.192 5.905 1.00 78.88 474 TYR A O 1
ATOM 3614 N N . ARG A 1 475 ? 10.109 -1.364 4.818 1.00 79.62 475 ARG A N 1
ATOM 3615 C CA . ARG A 1 475 ? 9.792 -0.520 3.657 1.00 79.62 475 ARG A CA 1
ATOM 3616 C C . ARG A 1 475 ? 8.837 0.609 4.024 1.00 79.62 475 ARG A C 1
ATOM 3618 O O . ARG A 1 475 ? 8.770 1.554 3.245 1.00 79.62 475 ARG A O 1
ATOM 3625 N N . PHE A 1 476 ? 8.178 0.525 5.188 1.00 76.44 476 PHE A N 1
ATOM 3626 C CA . PHE A 1 476 ? 7.173 1.461 5.694 1.00 76.44 476 PHE A CA 1
ATOM 3627 C C . PHE A 1 476 ? 7.676 2.541 6.650 1.00 76.44 476 PHE A C 1
ATOM 3629 O O . PHE A 1 476 ? 6.911 3.391 7.096 1.00 76.44 476 PHE A O 1
ATOM 3636 N N . ARG A 1 477 ? 8.975 2.529 6.954 1.00 69.88 477 ARG A N 1
ATOM 3637 C CA . ARG A 1 477 ? 9.556 3.403 7.970 1.00 69.88 477 ARG A CA 1
ATOM 3638 C C . ARG A 1 477 ? 9.401 4.887 7.611 1.00 69.88 477 ARG A C 1
ATOM 3640 O O . ARG A 1 477 ? 9.799 5.285 6.518 1.00 69.88 477 ARG A O 1
ATOM 3647 N N . ALA A 1 478 ? 8.926 5.679 8.579 1.00 63.28 478 ALA A N 1
ATOM 3648 C CA . ALA A 1 478 ? 8.737 7.132 8.488 1.00 63.28 478 ALA A CA 1
ATOM 3649 C C . ALA A 1 478 ? 7.720 7.575 7.416 1.00 63.28 478 ALA A C 1
ATOM 3651 O O . ALA A 1 478 ? 7.946 8.559 6.713 1.00 63.28 478 ALA A O 1
ATOM 3652 N N . MET A 1 479 ? 6.620 6.828 7.255 1.00 66.88 479 MET A N 1
ATOM 3653 C CA . MET A 1 479 ? 5.589 7.114 6.250 1.00 66.88 479 MET A CA 1
ATOM 3654 C C . MET A 1 479 ? 4.195 7.252 6.865 1.00 66.88 479 MET A C 1
ATOM 3656 O O . MET A 1 479 ? 3.914 6.671 7.908 1.00 66.88 479 MET A O 1
ATOM 3660 N N . HIS A 1 480 ? 3.335 8.034 6.203 1.00 56.62 480 HIS A N 1
ATOM 3661 C CA . HIS A 1 480 ? 2.028 8.466 6.712 1.00 56.62 480 HIS A CA 1
ATOM 3662 C C . HIS A 1 480 ? 0.856 7.784 5.991 1.00 56.62 480 HIS A C 1
ATOM 3664 O O . HIS A 1 480 ? 0.911 7.575 4.777 1.00 56.62 480 HIS A O 1
ATOM 3670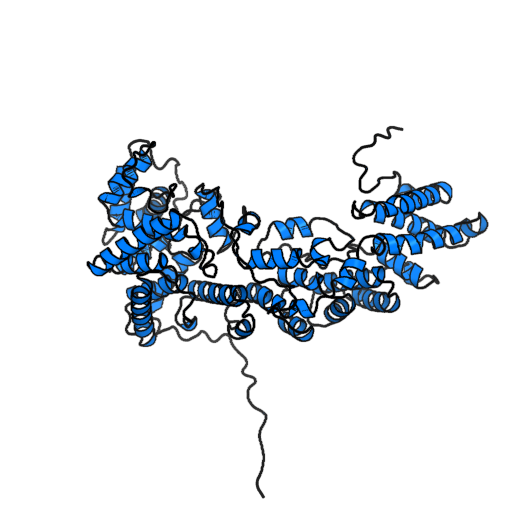 N N . GLY A 1 481 ? -0.228 7.487 6.714 1.00 57.97 481 GLY A N 1
ATOM 3671 C CA . GLY A 1 481 ? -1.484 6.923 6.198 1.00 57.97 481 GLY A CA 1
ATOM 3672 C C . GLY A 1 481 ? -1.966 5.700 6.986 1.00 57.97 481 GLY A C 1
ATOM 3673 O O . GLY A 1 481 ? -1.210 5.101 7.727 1.00 57.97 481 GLY A O 1
ATOM 3674 N N . MET A 1 482 ? -3.211 5.261 6.788 1.00 54.81 482 MET A N 1
ATOM 3675 C CA . MET A 1 482 ? -3.960 4.451 7.773 1.00 54.81 482 MET A CA 1
ATOM 3676 C C . MET A 1 482 ? -3.277 3.169 8.316 1.00 54.81 482 MET A C 1
ATOM 3678 O O . MET A 1 482 ? -3.507 2.759 9.445 1.00 54.81 482 MET A O 1
ATOM 3682 N N . THR A 1 483 ? -2.436 2.498 7.527 1.00 61.22 483 THR A N 1
ATOM 3683 C CA . THR A 1 483 ? -1.655 1.315 7.977 1.00 61.22 483 THR A CA 1
ATOM 3684 C C . THR A 1 483 ? -0.223 1.654 8.349 1.00 61.22 483 THR A C 1
ATOM 3686 O O . THR A 1 483 ? 0.392 1.002 9.187 1.00 61.22 483 THR A O 1
ATOM 3689 N N . TRP A 1 484 ? 0.315 2.680 7.704 1.00 72.25 484 TRP A N 1
ATOM 3690 C CA . TRP A 1 484 ? 1.658 3.184 7.937 1.00 72.25 484 TRP A CA 1
ATOM 3691 C C . TRP A 1 484 ? 1.733 3.876 9.285 1.00 72.25 484 TRP A C 1
ATOM 3693 O O . TRP A 1 484 ? 2.650 3.609 10.043 1.00 72.25 484 TRP A O 1
ATOM 3703 N N . ASP A 1 485 ? 0.694 4.629 9.629 1.00 76.56 485 ASP A N 1
ATOM 3704 C CA . ASP A 1 485 ? 0.491 5.263 10.919 1.00 76.56 485 ASP A CA 1
ATOM 3705 C C . ASP A 1 485 ? 0.482 4.214 12.037 1.00 76.56 485 ASP A C 1
ATOM 3707 O O . ASP A 1 485 ? 1.008 4.480 13.114 1.00 76.56 485 ASP A O 1
ATOM 3711 N N . ALA A 1 486 ? -0.065 3.013 11.795 1.00 78.38 486 ALA A N 1
ATOM 3712 C CA . ALA A 1 486 ? -0.030 1.928 12.773 1.00 78.38 486 ALA A CA 1
ATOM 3713 C C . ALA A 1 486 ? 1.410 1.435 12.992 1.00 78.38 486 ALA A C 1
ATOM 3715 O O . ALA A 1 486 ? 1.859 1.361 14.132 1.00 78.38 486 ALA A O 1
ATOM 3716 N N . LEU A 1 487 ? 2.171 1.185 11.920 1.00 76.56 487 LEU A N 1
ATOM 3717 C CA . LEU A 1 487 ? 3.586 0.797 12.019 1.00 76.56 487 LEU A CA 1
ATOM 3718 C C . LEU A 1 487 ? 4.465 1.906 12.620 1.00 76.56 487 LEU A C 1
ATOM 3720 O O . LEU A 1 487 ? 5.356 1.621 13.421 1.00 76.56 487 LEU A O 1
ATOM 3724 N N . ASP A 1 488 ? 4.208 3.164 12.272 1.00 76.31 488 ASP A N 1
ATOM 3725 C CA . ASP A 1 488 ? 4.928 4.326 12.789 1.00 76.31 488 ASP A CA 1
ATOM 3726 C C . ASP A 1 488 ? 4.607 4.571 14.270 1.00 76.31 488 ASP A C 1
ATOM 3728 O O . ASP A 1 488 ? 5.513 4.842 15.052 1.00 76.31 488 ASP A O 1
ATOM 3732 N N . ARG A 1 489 ? 3.354 4.359 14.700 1.00 81.06 489 ARG A N 1
ATOM 3733 C CA . ARG A 1 489 ? 2.964 4.323 16.121 1.00 81.06 489 ARG A CA 1
ATOM 3734 C C . ARG A 1 489 ? 3.767 3.275 16.888 1.00 81.06 489 ARG A C 1
ATOM 3736 O O . ARG A 1 489 ? 4.318 3.579 17.945 1.00 81.06 489 ARG A O 1
ATOM 3743 N N . LEU A 1 490 ? 3.852 2.049 16.370 1.00 76.69 490 LEU A N 1
ATOM 3744 C CA . LEU A 1 490 ? 4.602 0.970 17.024 1.00 76.69 490 LEU A CA 1
ATOM 3745 C C . LEU A 1 490 ? 6.098 1.295 17.114 1.00 76.69 490 LEU A C 1
ATOM 3747 O O . LEU A 1 490 ? 6.729 1.083 18.151 1.00 76.69 490 LEU A O 1
ATOM 3751 N N . ASN A 1 491 ? 6.647 1.882 16.051 1.00 74.31 491 ASN A N 1
ATOM 3752 C CA . ASN A 1 491 ? 8.014 2.388 16.018 1.00 74.31 491 ASN A CA 1
ATOM 3753 C C . ASN A 1 491 ? 8.241 3.520 17.042 1.00 74.31 491 ASN A C 1
ATOM 3755 O O . ASN A 1 491 ? 9.207 3.478 17.803 1.00 74.31 491 ASN A O 1
ATOM 3759 N N . GLY A 1 492 ? 7.334 4.499 17.104 1.00 72.69 492 GLY A N 1
ATOM 3760 C CA . GLY A 1 492 ? 7.368 5.621 18.046 1.00 72.69 492 GLY A CA 1
ATOM 3761 C C . GLY A 1 492 ? 7.262 5.188 19.511 1.00 72.69 492 GLY A C 1
ATOM 3762 O O . GLY A 1 492 ? 7.869 5.814 20.375 1.00 72.69 492 GLY A O 1
ATOM 3763 N N . ARG A 1 493 ? 6.575 4.073 19.786 1.00 75.12 493 ARG A N 1
ATOM 3764 C CA . ARG A 1 493 ? 6.492 3.441 21.116 1.00 75.12 493 ARG A CA 1
ATOM 3765 C C . ARG A 1 493 ? 7.640 2.464 21.416 1.00 75.12 493 ARG A C 1
ATOM 3767 O O . ARG A 1 493 ? 7.591 1.756 22.416 1.00 75.12 493 ARG A O 1
ATOM 3774 N N . GLY A 1 494 ? 8.686 2.423 20.585 1.00 68.12 494 GLY A N 1
ATOM 3775 C CA . GLY A 1 494 ? 9.929 1.707 20.888 1.00 68.12 494 GLY A CA 1
ATOM 3776 C C . GLY A 1 494 ? 9.917 0.197 20.621 1.00 68.12 494 GLY A C 1
ATOM 3777 O O . GLY A 1 494 ? 10.846 -0.495 21.037 1.00 68.12 494 GLY A O 1
ATOM 3778 N N . ARG A 1 495 ? 8.930 -0.342 19.892 1.00 70.12 495 ARG A N 1
ATOM 3779 C CA . ARG A 1 495 ? 8.835 -1.777 19.542 1.00 70.12 495 ARG A CA 1
ATOM 3780 C C . ARG A 1 495 ? 9.751 -2.169 18.372 1.00 70.12 495 ARG A C 1
ATOM 3782 O O . ARG A 1 495 ? 9.310 -2.683 17.350 1.00 70.12 495 ARG A O 1
ATOM 3789 N N . TYR A 1 496 ? 11.051 -1.911 18.505 1.00 52.62 496 TYR A N 1
ATOM 3790 C CA . TYR A 1 496 ? 12.025 -1.972 17.403 1.00 52.62 496 TYR A CA 1
ATOM 3791 C C . TYR A 1 496 ? 12.440 -3.375 16.921 1.00 52.62 496 TYR A C 1
ATOM 3793 O O . TYR A 1 496 ? 13.200 -3.478 15.958 1.00 52.62 496 TYR A O 1
ATOM 3801 N N . SER A 1 497 ? 11.971 -4.467 17.528 1.00 49.72 497 SER A N 1
ATOM 3802 C CA . SER A 1 497 ? 12.427 -5.818 17.176 1.00 49.72 497 SER A CA 1
ATOM 3803 C C . SER A 1 497 ? 11.283 -6.757 16.818 1.00 49.72 497 SER A C 1
ATOM 3805 O O . SER A 1 497 ? 10.985 -7.716 17.527 1.00 49.72 497 SER A O 1
ATOM 3807 N N . TRP A 1 498 ? 10.687 -6.535 15.659 1.00 56.44 498 TRP A N 1
ATOM 3808 C CA . TRP A 1 498 ? 9.862 -7.535 14.999 1.00 56.44 498 TRP A CA 1
ATOM 3809 C C . TRP A 1 498 ? 10.788 -8.606 14.402 1.00 56.44 498 TRP A C 1
ATOM 3811 O O . TRP A 1 498 ? 11.042 -8.631 13.198 1.00 56.44 498 TRP A O 1
ATOM 3821 N N . ARG A 1 499 ? 11.355 -9.487 15.240 1.00 55.47 499 ARG A N 1
ATOM 3822 C CA . ARG A 1 499 ? 11.893 -10.773 14.761 1.00 55.47 499 ARG A CA 1
ATOM 3823 C C . ARG A 1 499 ? 10.703 -11.662 14.416 1.00 55.47 499 ARG A C 1
ATOM 3825 O O . ARG A 1 499 ? 10.408 -12.614 15.126 1.00 55.47 499 ARG A O 1
ATOM 3832 N N . VAL A 1 500 ? 9.976 -11.289 13.371 1.00 60.22 500 VAL A N 1
ATOM 3833 C CA . VAL A 1 500 ? 8.791 -12.028 12.949 1.00 60.22 500 VAL A CA 1
ATOM 3834 C C . VAL A 1 500 ? 9.239 -13.117 12.005 1.00 60.22 500 VAL A C 1
ATOM 3836 O O . VAL A 1 500 ? 10.052 -12.893 11.104 1.00 60.22 500 VAL A O 1
ATOM 3839 N N . THR A 1 501 ? 8.706 -14.307 12.235 1.00 64.94 501 THR A N 1
ATOM 3840 C CA . THR A 1 501 ? 8.785 -15.414 11.294 1.00 64.94 501 THR A CA 1
ATOM 3841 C C . THR A 1 501 ? 8.312 -14.935 9.925 1.00 64.94 501 THR A C 1
ATOM 3843 O O . THR A 1 501 ? 7.320 -14.213 9.824 1.00 64.94 501 THR A O 1
ATOM 3846 N N . ILE A 1 502 ? 9.035 -15.310 8.868 1.00 71.88 502 ILE A N 1
ATOM 3847 C CA . ILE A 1 502 ? 8.642 -14.978 7.496 1.00 71.88 502 ILE A CA 1
ATOM 3848 C C . ILE A 1 502 ? 7.238 -15.532 7.271 1.00 71.88 502 ILE A C 1
ATOM 3850 O O . ILE A 1 502 ? 7.032 -16.744 7.323 1.00 71.88 502 ILE A O 1
ATOM 3854 N N . ALA A 1 503 ? 6.282 -14.639 7.031 1.00 73.88 503 ALA A N 1
ATOM 3855 C CA . ALA A 1 503 ? 4.924 -15.043 6.728 1.00 73.88 503 ALA A CA 1
ATOM 3856 C C . ALA A 1 503 ? 4.882 -15.628 5.307 1.00 73.88 503 ALA A C 1
ATOM 3858 O O . ALA A 1 503 ? 5.467 -15.022 4.395 1.00 73.88 503 ALA A O 1
ATOM 3859 N N . PRO A 1 504 ? 4.216 -16.778 5.092 1.00 78.38 504 PRO A N 1
ATOM 3860 C CA . PRO A 1 504 ? 4.092 -17.357 3.765 1.00 78.38 504 PRO A CA 1
ATOM 3861 C C . PRO A 1 504 ? 3.338 -16.402 2.838 1.00 78.38 504 PRO A C 1
ATOM 3863 O O . PRO A 1 504 ? 2.485 -15.620 3.252 1.00 78.38 504 PRO A O 1
ATOM 3866 N N . THR A 1 505 ? 3.673 -16.449 1.555 1.00 86.31 505 THR A N 1
ATOM 3867 C CA . THR A 1 505 ? 3.029 -15.646 0.513 1.00 86.31 505 THR A CA 1
ATOM 3868 C C . THR A 1 505 ? 2.849 -16.521 -0.705 1.00 86.31 505 THR A C 1
ATOM 3870 O O . THR A 1 505 ? 3.794 -17.230 -1.062 1.00 86.31 505 THR A O 1
ATOM 3873 N N . PRO A 1 506 ? 1.692 -16.479 -1.378 1.00 88.75 506 PRO A N 1
ATOM 3874 C CA . PRO A 1 506 ? 1.552 -17.213 -2.616 1.00 88.75 506 PRO A CA 1
ATOM 3875 C C . PRO A 1 506 ? 2.519 -16.638 -3.657 1.00 88.75 506 PRO A C 1
ATOM 3877 O O . PRO A 1 506 ? 2.726 -15.423 -3.761 1.00 88.75 506 PRO A O 1
ATOM 3880 N N . ALA A 1 507 ? 3.153 -17.535 -4.405 1.00 91.75 507 ALA A N 1
ATOM 3881 C CA . ALA A 1 507 ? 4.110 -17.158 -5.428 1.00 91.75 507 ALA A CA 1
ATOM 3882 C C . ALA A 1 507 ? 3.373 -16.613 -6.658 1.00 91.75 507 ALA A C 1
ATOM 3884 O O . ALA A 1 507 ? 2.561 -17.311 -7.273 1.00 91.75 507 ALA A O 1
ATOM 3885 N N . LEU A 1 508 ? 3.694 -15.383 -7.063 1.00 92.50 508 LEU A N 1
ATOM 3886 C CA . LEU A 1 508 ? 3.163 -14.780 -8.289 1.00 92.50 508 LEU A CA 1
ATOM 3887 C C . LEU A 1 508 ? 3.623 -15.497 -9.559 1.00 92.50 508 LEU A C 1
ATOM 3889 O O . LEU A 1 508 ? 2.965 -15.362 -10.575 1.00 92.50 508 LEU A O 1
ATOM 3893 N N . PHE A 1 509 ? 4.757 -16.202 -9.534 1.00 92.00 509 PHE A N 1
ATOM 3894 C CA . PHE A 1 509 ? 5.414 -16.722 -10.743 1.00 92.00 509 PHE A CA 1
ATOM 3895 C C . PHE A 1 509 ? 5.812 -18.202 -10.635 1.00 92.00 509 PHE A C 1
ATOM 3897 O O . PHE A 1 509 ? 6.852 -18.609 -11.150 1.00 92.00 509 PHE A O 1
ATOM 3904 N N . ALA A 1 510 ? 4.997 -19.003 -9.949 1.00 89.38 510 ALA A N 1
ATOM 3905 C CA . ALA A 1 510 ? 5.095 -20.464 -9.953 1.00 89.38 510 ALA A CA 1
ATOM 3906 C C . ALA A 1 510 ? 4.306 -21.085 -11.126 1.00 89.38 510 ALA A C 1
ATOM 3908 O O . ALA A 1 510 ? 3.444 -20.430 -11.711 1.00 89.38 510 ALA A O 1
ATOM 3909 N N . GLU A 1 511 ? 4.594 -22.347 -11.460 1.00 84.00 511 GLU A N 1
ATOM 3910 C CA . GLU A 1 511 ? 3.919 -23.096 -12.538 1.00 84.00 511 GLU A CA 1
ATOM 3911 C C . GLU A 1 511 ? 2.398 -23.197 -12.321 1.00 84.00 511 GLU A C 1
ATOM 3913 O O . GLU A 1 511 ? 1.616 -23.085 -13.262 1.00 84.00 511 GLU A O 1
ATOM 3918 N N . ASP A 1 512 ? 1.984 -23.321 -11.064 1.00 86.88 512 ASP A N 1
ATOM 3919 C CA . ASP A 1 512 ? 0.605 -23.403 -10.588 1.00 86.88 512 ASP A CA 1
ATOM 3920 C C . ASP A 1 512 ? 0.106 -22.081 -9.980 1.00 86.88 512 ASP A C 1
ATOM 3922 O O . ASP A 1 512 ? -0.862 -22.069 -9.217 1.00 86.88 512 ASP A O 1
ATOM 3926 N N . SER A 1 513 ? 0.755 -20.954 -10.305 1.00 90.38 513 SER A N 1
ATOM 3927 C CA . SER A 1 513 ? 0.389 -19.668 -9.715 1.00 90.38 513 SER A CA 1
ATOM 3928 C C . SER A 1 513 ? -1.085 -19.333 -9.983 1.00 90.38 513 SER A C 1
ATOM 3930 O O . SER A 1 513 ? -1.520 -19.319 -11.141 1.00 90.38 513 SER A O 1
ATOM 3932 N N . PRO A 1 514 ? -1.863 -18.978 -8.944 1.00 88.75 514 PRO A N 1
ATOM 3933 C CA . PRO A 1 514 ? -3.257 -18.577 -9.114 1.00 88.75 514 PRO A CA 1
ATOM 3934 C C . PRO A 1 514 ? -3.399 -17.182 -9.745 1.00 88.75 514 PRO A C 1
ATOM 3936 O O . PRO A 1 514 ? -4.511 -16.730 -10.029 1.00 88.75 514 PRO A O 1
ATOM 3939 N N . PHE A 1 515 ? -2.287 -16.473 -9.951 1.00 94.25 515 PHE A N 1
ATOM 3940 C CA . PHE A 1 515 ? -2.265 -15.107 -10.451 1.00 94.25 515 PHE A CA 1
ATOM 3941 C C . PHE A 1 515 ? -2.109 -15.070 -11.969 1.00 94.25 515 PHE A C 1
ATOM 3943 O O . PHE A 1 515 ? -1.174 -15.626 -12.545 1.00 94.25 515 PHE A O 1
ATOM 3950 N N . GLY A 1 516 ? -3.026 -14.367 -12.637 1.00 93.31 516 GLY A N 1
ATOM 3951 C CA . GLY A 1 516 ? -3.040 -14.279 -14.093 1.00 93.31 516 GLY A CA 1
ATOM 3952 C C . GLY A 1 516 ? -1.794 -13.621 -14.686 1.00 93.31 516 GLY A C 1
ATOM 3953 O O . GLY A 1 516 ? -1.362 -14.049 -15.758 1.00 93.31 516 GLY A O 1
ATOM 3954 N N . LEU A 1 517 ? -1.187 -12.657 -13.978 1.00 94.81 517 LEU A N 1
ATOM 3955 C CA . LEU A 1 517 ? -0.032 -11.898 -14.465 1.00 94.81 517 LEU A CA 1
ATOM 3956 C C . LEU A 1 517 ? 1.162 -12.805 -14.791 1.00 94.81 517 LEU A C 1
ATOM 3958 O O . LEU A 1 517 ? 1.912 -12.511 -15.721 1.00 94.81 517 LEU A O 1
ATOM 3962 N N . ALA A 1 518 ? 1.302 -13.932 -14.086 1.00 92.31 518 ALA A N 1
ATOM 3963 C CA . ALA A 1 518 ? 2.355 -14.915 -14.323 1.00 92.31 518 ALA A CA 1
ATOM 3964 C C . ALA A 1 518 ? 2.378 -15.406 -15.773 1.00 92.31 518 ALA A C 1
ATOM 3966 O O . ALA A 1 518 ? 3.437 -15.529 -16.383 1.00 92.31 518 ALA A O 1
ATOM 3967 N N . ARG A 1 519 ? 1.187 -15.627 -16.342 1.00 93.50 519 ARG A N 1
ATOM 3968 C CA . ARG A 1 519 ? 0.992 -16.131 -17.709 1.00 93.50 519 ARG A CA 1
ATOM 3969 C C . ARG A 1 519 ? 1.285 -15.085 -18.778 1.00 93.50 519 ARG A C 1
ATOM 3971 O O . ARG A 1 519 ? 1.420 -15.428 -19.948 1.00 93.50 519 ARG A O 1
ATOM 3978 N N . LEU A 1 520 ? 1.342 -13.813 -18.388 1.00 95.69 520 LEU A N 1
ATOM 3979 C CA . LEU A 1 520 ? 1.671 -12.700 -19.272 1.00 95.69 520 LEU A CA 1
ATOM 3980 C C . LEU A 1 520 ? 3.166 -12.368 -19.257 1.00 95.69 520 LEU A C 1
ATOM 3982 O O . LEU A 1 520 ? 3.606 -11.572 -20.086 1.00 95.69 520 LEU A O 1
ATOM 3986 N N . ALA A 1 521 ? 3.931 -12.935 -18.321 1.00 95.25 521 ALA A N 1
ATOM 3987 C CA . ALA A 1 521 ? 5.358 -12.695 -18.206 1.00 95.25 521 ALA A CA 1
ATOM 3988 C C . ALA A 1 521 ? 6.161 -13.544 -19.203 1.00 95.25 521 ALA A C 1
ATOM 3990 O O . ALA A 1 521 ? 5.836 -14.703 -19.454 1.00 95.25 521 ALA A O 1
ATOM 3991 N N . ASP A 1 522 ? 7.255 -12.986 -19.725 1.00 94.44 522 ASP A N 1
ATOM 3992 C CA . ASP A 1 522 ? 8.233 -13.724 -20.536 1.00 94.44 522 ASP A CA 1
ATOM 3993 C C . ASP A 1 522 ? 9.633 -13.567 -19.937 1.00 94.44 522 ASP A C 1
ATOM 3995 O O . ASP A 1 522 ? 10.445 -12.745 -20.364 1.00 94.44 522 ASP A O 1
ATOM 3999 N N . PHE A 1 523 ? 9.934 -14.362 -18.909 1.00 93.06 523 PHE A N 1
ATOM 4000 C CA . PHE A 1 523 ? 11.225 -14.281 -18.223 1.00 93.06 523 PHE A CA 1
ATOM 4001 C C . PHE A 1 523 ? 12.419 -14.637 -19.117 1.00 93.06 523 PHE A C 1
ATOM 4003 O O . PHE A 1 523 ? 13.540 -14.223 -18.815 1.00 93.06 523 PHE A O 1
ATOM 4010 N N . ALA A 1 524 ? 12.216 -15.377 -20.212 1.00 93.00 524 ALA A N 1
ATOM 4011 C CA . ALA A 1 524 ? 13.283 -15.660 -21.165 1.00 93.00 524 ALA A CA 1
ATOM 4012 C C . ALA A 1 524 ? 13.644 -14.397 -21.962 1.00 93.00 524 ALA A C 1
ATOM 4014 O O . ALA A 1 524 ? 14.826 -14.062 -22.079 1.00 93.00 524 ALA A O 1
ATOM 4015 N N . GLU A 1 525 ? 12.645 -13.653 -22.443 1.00 93.56 525 GLU A N 1
ATOM 4016 C CA . GLU A 1 525 ? 12.861 -12.353 -23.078 1.00 93.56 525 GLU A CA 1
ATOM 4017 C C . GLU A 1 525 ? 13.422 -11.323 -22.086 1.00 93.56 525 GLU A C 1
ATOM 4019 O O . GLU A 1 525 ? 14.395 -10.642 -22.405 1.00 93.56 525 GLU A O 1
ATOM 4024 N N . LEU A 1 526 ? 12.896 -11.239 -20.858 1.00 92.38 526 LEU A N 1
ATOM 4025 C CA . LEU A 1 526 ? 13.389 -10.275 -19.864 1.00 92.38 526 LEU A CA 1
ATOM 4026 C C . LEU A 1 526 ? 14.859 -10.503 -19.498 1.00 92.38 526 LEU A C 1
ATOM 4028 O O . LEU A 1 526 ? 15.609 -9.541 -19.343 1.00 92.38 526 LEU A O 1
ATOM 4032 N N . LYS A 1 527 ? 15.302 -11.763 -19.400 1.00 89.62 527 LYS A N 1
ATOM 4033 C CA . LYS A 1 527 ? 16.724 -12.090 -19.195 1.00 89.62 527 LYS A CA 1
ATOM 4034 C C . LYS A 1 527 ? 17.590 -11.625 -20.365 1.00 89.62 527 LYS A C 1
ATOM 4036 O O . LYS A 1 527 ? 18.718 -11.195 -20.141 1.00 89.62 527 LYS A O 1
ATOM 4041 N N . ARG A 1 528 ? 17.062 -11.649 -21.595 1.00 88.62 528 ARG A N 1
ATOM 4042 C CA . ARG A 1 528 ? 17.737 -11.086 -22.773 1.00 88.62 528 ARG A CA 1
ATOM 4043 C C . ARG A 1 528 ? 17.780 -9.561 -22.777 1.00 88.62 528 ARG A C 1
ATOM 4045 O O . ARG A 1 528 ? 18.524 -9.010 -23.565 1.00 88.62 528 ARG A O 1
ATOM 4052 N N . LEU A 1 529 ? 17.030 -8.849 -21.945 1.00 86.88 529 LEU A N 1
ATOM 4053 C CA . LEU A 1 529 ? 17.158 -7.389 -21.854 1.00 86.88 529 LEU A CA 1
ATOM 4054 C C . LEU A 1 529 ? 18.359 -6.956 -20.994 1.00 86.88 529 LEU A C 1
ATOM 4056 O O . LEU A 1 529 ? 18.493 -5.775 -20.693 1.00 86.88 529 LEU A O 1
ATOM 4060 N N . ARG A 1 530 ? 19.214 -7.897 -20.568 1.00 80.88 530 ARG A N 1
ATOM 4061 C CA . ARG A 1 530 ? 20.368 -7.665 -19.691 1.00 80.88 530 ARG A CA 1
ATOM 4062 C C . ARG A 1 530 ? 21.660 -8.211 -20.308 1.00 80.88 530 ARG A C 1
ATOM 4064 O O . ARG A 1 530 ? 21.626 -9.031 -21.228 1.00 80.88 530 ARG A O 1
ATOM 4071 N N . GLY A 1 531 ? 22.801 -7.770 -19.771 1.00 76.38 531 GLY A N 1
ATOM 4072 C CA . GLY A 1 531 ? 24.133 -8.267 -20.135 1.00 76.38 531 GLY A CA 1
ATOM 4073 C C . GLY A 1 531 ? 24.440 -8.102 -21.626 1.00 76.38 531 GLY A C 1
ATOM 4074 O O . GLY A 1 531 ? 24.313 -7.002 -22.164 1.00 76.38 531 GLY A O 1
ATOM 4075 N N . ASP A 1 532 ? 24.775 -9.209 -22.298 1.00 70.88 532 ASP A N 1
ATOM 4076 C CA . ASP A 1 532 ? 25.187 -9.248 -23.712 1.00 70.88 532 ASP A CA 1
ATOM 4077 C C . ASP A 1 532 ? 24.169 -8.669 -24.707 1.00 70.88 532 ASP A C 1
ATOM 4079 O O . ASP A 1 532 ? 24.508 -8.369 -25.849 1.00 70.88 532 ASP A O 1
ATOM 4083 N N . ASN A 1 533 ? 22.917 -8.510 -24.288 1.00 74.31 533 ASN A N 1
ATOM 4084 C CA . ASN A 1 533 ? 21.828 -7.996 -25.113 1.00 74.31 533 ASN A CA 1
ATOM 4085 C C . ASN A 1 533 ? 21.198 -6.717 -24.516 1.00 74.31 533 ASN A C 1
ATOM 4087 O O . ASN A 1 533 ? 20.127 -6.289 -24.947 1.00 74.31 533 ASN A O 1
ATOM 4091 N N . GLY A 1 534 ? 21.859 -6.098 -23.528 1.00 84.88 534 GLY A N 1
ATOM 4092 C CA . GLY A 1 534 ? 21.425 -4.839 -22.921 1.00 84.88 534 GLY A CA 1
ATOM 4093 C C . GLY A 1 534 ? 21.345 -3.694 -23.934 1.00 84.88 534 GLY A C 1
ATOM 4094 O O . GLY A 1 534 ? 22.088 -3.646 -24.926 1.00 84.88 534 GLY A O 1
ATOM 4095 N N . VAL A 1 535 ? 20.447 -2.736 -23.691 1.00 90.25 535 VAL A N 1
ATOM 4096 C CA . VAL A 1 535 ? 20.211 -1.623 -24.620 1.00 90.25 535 VAL A CA 1
ATOM 4097 C C . VAL A 1 535 ? 21.452 -0.753 -24.820 1.00 90.25 535 VAL A C 1
ATOM 4099 O O . VAL A 1 535 ? 21.715 -0.291 -25.935 1.00 90.25 535 VAL A O 1
ATOM 4102 N N . VAL A 1 536 ? 22.255 -0.559 -23.772 1.00 91.19 536 VAL A N 1
ATOM 4103 C CA . VAL A 1 536 ? 23.498 0.217 -23.838 1.00 91.19 536 VAL A CA 1
ATOM 4104 C C . VAL A 1 536 ? 24.477 -0.419 -24.812 1.00 91.19 536 VAL A C 1
ATOM 4106 O O . VAL A 1 536 ? 25.036 0.275 -25.671 1.00 91.19 536 VAL A O 1
ATOM 4109 N N . ARG A 1 537 ? 24.660 -1.737 -24.707 1.00 90.19 537 ARG A N 1
ATOM 4110 C CA . ARG A 1 537 ? 25.549 -2.490 -25.587 1.00 90.19 537 ARG A CA 1
ATOM 4111 C C . ARG A 1 537 ? 25.041 -2.449 -27.018 1.00 90.19 537 ARG A C 1
ATOM 4113 O O . ARG A 1 537 ? 25.786 -2.032 -27.899 1.00 90.19 537 ARG A O 1
ATOM 4120 N N . ARG A 1 538 ? 23.761 -2.757 -27.242 1.00 91.50 538 ARG A N 1
ATOM 4121 C CA . ARG A 1 538 ? 23.157 -2.773 -28.582 1.00 91.50 538 ARG A CA 1
ATOM 4122 C C . ARG A 1 538 ? 23.298 -1.433 -29.305 1.00 91.50 538 ARG A C 1
ATOM 4124 O O . ARG A 1 538 ? 23.682 -1.390 -30.476 1.00 91.50 538 ARG A O 1
ATOM 4131 N N . ILE A 1 539 ? 23.029 -0.324 -28.612 1.00 93.50 539 ILE A N 1
ATOM 4132 C CA . ILE A 1 539 ? 23.221 1.022 -29.170 1.00 93.50 539 ILE A CA 1
ATOM 4133 C C . ILE A 1 539 ? 24.704 1.266 -29.476 1.00 93.50 539 ILE A C 1
ATOM 4135 O O . ILE A 1 539 ? 25.035 1.780 -30.545 1.00 93.50 539 ILE A O 1
ATOM 4139 N N . SER A 1 540 ? 25.601 0.880 -28.568 1.00 93.50 540 SER A N 1
ATOM 4140 C CA . SER A 1 540 ? 27.044 1.079 -28.728 1.00 93.50 540 SER A CA 1
ATOM 4141 C C . SER A 1 540 ? 27.622 0.284 -29.900 1.00 93.50 540 SER A C 1
ATOM 4143 O O . SER A 1 540 ? 28.360 0.845 -30.707 1.00 93.50 540 SER A O 1
ATOM 4145 N N . GLU A 1 541 ? 27.233 -0.980 -30.050 1.00 93.31 541 GLU A N 1
ATOM 4146 C CA . GLU A 1 541 ? 27.619 -1.861 -31.159 1.00 93.31 541 GLU A CA 1
ATOM 4147 C C . GLU A 1 541 ? 27.039 -1.418 -32.505 1.00 93.31 541 GLU A C 1
ATOM 4149 O O . GLU A 1 541 ? 27.588 -1.756 -33.548 1.00 93.31 541 GLU A O 1
ATOM 4154 N N . THR A 1 542 ? 25.971 -0.621 -32.504 1.00 94.44 542 THR A N 1
ATOM 4155 C CA . THR A 1 542 ? 25.418 -0.040 -33.733 1.00 94.44 542 THR A CA 1
ATOM 4156 C C . THR A 1 542 ? 26.137 1.261 -34.103 1.00 94.44 542 THR A C 1
ATOM 4158 O O . THR A 1 542 ? 26.553 1.459 -35.246 1.00 94.44 542 THR A O 1
ATOM 4161 N N . LEU A 1 543 ? 26.308 2.168 -33.136 1.00 95.12 543 LEU A N 1
ATOM 4162 C CA . LEU A 1 543 ? 26.840 3.509 -33.386 1.00 95.12 543 LEU A CA 1
ATOM 4163 C C . LEU A 1 543 ? 28.356 3.533 -33.576 1.00 95.12 543 LEU A C 1
ATOM 4165 O O . LEU A 1 543 ? 28.845 4.290 -34.414 1.00 95.12 543 LEU A O 1
ATOM 4169 N N . LEU A 1 544 ? 29.110 2.736 -32.814 1.00 95.19 544 LEU A N 1
ATOM 4170 C CA . LEU A 1 544 ? 30.571 2.770 -32.846 1.00 95.19 544 LEU A CA 1
ATOM 4171 C C . LEU A 1 544 ? 31.146 2.290 -34.192 1.00 95.19 544 LEU A C 1
ATOM 4173 O O . LEU A 1 544 ? 31.945 3.037 -34.765 1.00 95.19 544 LEU A O 1
ATOM 4177 N N . PRO A 1 545 ? 30.749 1.127 -34.753 1.00 95.44 545 PRO A N 1
ATOM 4178 C CA . PRO A 1 545 ? 31.271 0.678 -36.045 1.00 95.44 545 PRO A CA 1
ATOM 4179 C C . PRO A 1 545 ? 30.874 1.608 -37.191 1.00 95.44 545 PRO A C 1
ATOM 4181 O O . PRO A 1 545 ? 31.698 1.903 -38.058 1.00 95.44 545 PRO A O 1
ATOM 4184 N N . TRP A 1 546 ? 29.640 2.126 -37.171 1.00 95.06 546 TRP A N 1
ATOM 4185 C CA . TRP A 1 546 ? 29.193 3.126 -38.140 1.00 95.06 546 TRP A CA 1
ATOM 4186 C C . TRP A 1 546 ? 30.058 4.388 -38.069 1.00 95.06 546 TRP A C 1
ATOM 4188 O O . TRP A 1 546 ? 30.643 4.797 -39.073 1.00 95.06 546 TRP A O 1
ATOM 4198 N N . ALA A 1 547 ? 30.225 4.961 -36.874 1.00 93.69 547 ALA A N 1
ATOM 4199 C CA . ALA A 1 547 ? 31.024 6.165 -36.692 1.00 93.69 547 ALA A CA 1
ATOM 4200 C C . ALA A 1 547 ? 32.493 5.944 -37.082 1.00 93.69 547 ALA A C 1
ATOM 4202 O O . ALA A 1 547 ? 33.145 6.838 -37.626 1.00 93.69 547 ALA A O 1
ATOM 4203 N N . GLU A 1 548 ? 33.032 4.750 -36.841 1.00 93.62 548 GLU A N 1
ATOM 4204 C CA . GLU A 1 548 ? 34.383 4.390 -37.249 1.00 93.62 548 GLU A CA 1
ATOM 4205 C C . GLU A 1 548 ? 34.539 4.320 -38.773 1.00 93.62 548 GLU A C 1
ATOM 4207 O O . GLU A 1 548 ? 35.534 4.835 -39.297 1.00 93.62 548 GLU A O 1
ATOM 4212 N N . ALA A 1 549 ? 33.564 3.736 -39.475 1.00 92.88 549 ALA A N 1
ATOM 4213 C CA . ALA A 1 549 ? 33.541 3.630 -40.932 1.00 92.88 549 ALA A CA 1
ATOM 4214 C C . ALA A 1 549 ? 33.356 4.993 -41.624 1.00 92.88 549 ALA A C 1
ATOM 4216 O O . ALA A 1 549 ? 33.995 5.255 -42.654 1.00 92.88 549 ALA A O 1
ATOM 4217 N N . GLU A 1 550 ? 32.536 5.870 -41.037 1.00 90.62 550 GLU A N 1
ATOM 4218 C CA . GLU A 1 550 ? 32.284 7.241 -41.504 1.00 90.62 550 GLU A CA 1
ATOM 4219 C C . GLU A 1 550 ? 33.422 8.213 -41.174 1.00 90.62 550 GLU A C 1
ATOM 4221 O O . GLU A 1 550 ? 33.537 9.274 -41.774 1.00 90.62 550 GLU A O 1
ATOM 4226 N N . SER A 1 551 ? 34.339 7.850 -40.274 1.00 90.50 551 SER A N 1
ATOM 4227 C CA . SER A 1 551 ? 35.489 8.695 -39.921 1.00 90.50 551 SER A CA 1
ATOM 4228 C C . SER A 1 551 ? 36.850 8.049 -40.196 1.00 90.50 551 SER A C 1
ATOM 4230 O O . SER A 1 551 ? 37.871 8.494 -39.669 1.00 90.50 551 SER A O 1
ATOM 4232 N N . SER A 1 552 ? 36.890 7.006 -41.028 1.00 91.44 552 SER A N 1
ATOM 4233 C CA . SER A 1 552 ? 38.091 6.187 -41.251 1.00 91.44 552 SER A CA 1
ATOM 4234 C C . SER A 1 552 ? 39.247 6.918 -41.946 1.00 91.44 552 SER A C 1
ATOM 4236 O O . SER A 1 552 ? 40.398 6.517 -41.790 1.00 91.44 552 SER A O 1
ATOM 4238 N N . ASN A 1 553 ? 38.985 8.009 -42.675 1.00 89.56 553 ASN A N 1
ATOM 4239 C CA . ASN A 1 553 ? 40.013 8.810 -43.347 1.00 89.56 553 ASN A CA 1
ATOM 4240 C C . ASN A 1 553 ? 39.709 10.319 -43.303 1.00 89.56 553 ASN A C 1
ATOM 4242 O O . ASN A 1 553 ? 38.673 10.750 -42.804 1.00 89.56 553 ASN A O 1
ATOM 4246 N N . ALA A 1 554 ? 40.649 11.153 -43.761 1.00 81.94 554 ALA A N 1
ATOM 4247 C CA . ALA A 1 554 ? 40.516 12.615 -43.711 1.00 81.94 554 ALA A CA 1
ATOM 4248 C C . ALA A 1 554 ? 39.354 13.160 -44.564 1.00 81.94 554 ALA A C 1
ATOM 4250 O O . ALA A 1 554 ? 38.655 14.058 -44.109 1.00 81.94 554 ALA A O 1
ATOM 4251 N N . VAL A 1 555 ? 39.110 12.591 -45.749 1.00 81.69 555 VAL A N 1
ATOM 4252 C CA . VAL A 1 555 ? 38.036 13.036 -46.655 1.00 81.69 555 VAL A CA 1
ATOM 4253 C C . VAL A 1 555 ? 36.671 12.786 -46.023 1.00 81.69 555 VAL A C 1
ATOM 4255 O O . VAL A 1 555 ? 35.865 13.704 -45.907 1.00 81.69 555 VAL A O 1
ATOM 4258 N N . LYS A 1 556 ? 36.425 11.570 -45.525 1.00 84.12 556 LYS A N 1
ATOM 4259 C CA . LYS A 1 556 ? 35.158 11.256 -44.858 1.00 84.12 556 LYS A CA 1
ATOM 4260 C C . LYS A 1 556 ? 34.935 12.115 -43.611 1.00 84.12 556 LYS A C 1
ATOM 4262 O O . LYS A 1 556 ? 33.848 12.643 -43.422 1.00 84.12 556 LYS A O 1
ATOM 4267 N N . ARG A 1 557 ? 35.996 12.363 -42.833 1.00 82.06 557 ARG A N 1
ATOM 4268 C CA . ARG A 1 557 ? 35.954 13.255 -41.662 1.00 82.06 557 ARG A CA 1
ATOM 4269 C C . ARG A 1 557 ? 35.607 14.709 -41.989 1.00 82.06 557 ARG A C 1
ATOM 4271 O O . ARG A 1 557 ? 35.149 15.395 -41.087 1.00 82.06 557 ARG A O 1
ATOM 4278 N N . LEU A 1 558 ? 35.832 15.186 -43.215 1.00 76.62 558 LEU A N 1
ATOM 4279 C CA . LEU A 1 558 ? 35.430 16.536 -43.625 1.00 76.62 558 LEU A CA 1
ATOM 4280 C C . LEU A 1 558 ? 34.025 16.581 -44.238 1.00 76.62 558 LEU A C 1
ATOM 4282 O O . LEU A 1 558 ? 33.312 17.558 -44.030 1.00 76.62 558 LEU A O 1
ATOM 4286 N N . PHE A 1 559 ? 33.633 15.555 -44.999 1.00 73.69 559 PHE A N 1
ATOM 4287 C CA . PHE A 1 559 ? 32.460 15.633 -45.879 1.00 73.69 559 PHE A CA 1
ATOM 4288 C C . PHE A 1 559 ? 31.269 14.760 -45.456 1.00 73.69 559 PHE A C 1
ATOM 4290 O O . PHE A 1 559 ? 30.146 15.044 -45.868 1.00 73.69 559 PHE A O 1
ATOM 4297 N N . LEU A 1 560 ? 31.469 13.727 -44.630 1.00 78.19 560 LEU A N 1
ATOM 4298 C CA . LEU A 1 560 ? 30.404 12.814 -44.200 1.00 78.19 560 LEU A CA 1
ATOM 4299 C C . LEU A 1 560 ? 30.000 13.109 -42.751 1.00 78.19 560 LEU A C 1
ATOM 4301 O O . LEU A 1 560 ? 30.561 12.567 -41.804 1.00 78.19 560 LEU A O 1
ATOM 4305 N N . HIS A 1 561 ? 29.026 14.012 -42.597 1.00 78.69 561 HIS A N 1
ATOM 4306 C CA . HIS A 1 561 ? 28.355 14.347 -41.331 1.00 78.69 561 HIS A CA 1
ATOM 4307 C C . HIS A 1 561 ? 29.291 14.400 -40.094 1.00 78.69 561 HIS A C 1
ATOM 4309 O O . HIS A 1 561 ? 29.079 13.652 -39.131 1.00 78.69 561 HIS A O 1
ATOM 4315 N N . PRO A 1 562 ? 30.326 15.265 -40.083 1.00 85.31 562 PRO A N 1
ATOM 4316 C CA . PRO A 1 562 ? 31.352 15.274 -39.033 1.00 85.31 562 PRO A CA 1
ATOM 4317 C C . PRO A 1 562 ? 30.783 15.457 -37.623 1.00 85.31 562 PRO A C 1
ATOM 4319 O O . PRO A 1 562 ? 31.141 14.714 -36.710 1.00 85.31 562 PRO A O 1
ATOM 4322 N N . ASP A 1 563 ? 29.844 16.390 -37.458 1.00 89.94 563 ASP A N 1
ATOM 4323 C CA . ASP A 1 563 ? 29.196 16.650 -36.169 1.00 89.94 563 ASP A CA 1
ATOM 4324 C C . ASP A 1 563 ? 28.352 15.469 -35.685 1.00 89.94 563 ASP A C 1
ATOM 4326 O O . ASP A 1 563 ? 28.376 15.137 -34.503 1.00 89.94 563 ASP A O 1
ATOM 4330 N N . LEU A 1 564 ? 27.645 14.800 -36.597 1.00 89.50 564 LEU A N 1
ATOM 4331 C CA . LEU A 1 564 ? 26.799 13.650 -36.283 1.00 89.50 564 LEU A CA 1
ATOM 4332 C C . LEU A 1 564 ? 27.636 12.441 -35.850 1.00 89.50 564 LEU A C 1
ATOM 4334 O O . LEU A 1 564 ? 27.278 11.724 -34.918 1.00 89.50 564 LEU A O 1
ATOM 4338 N N . THR A 1 565 ? 28.773 12.242 -36.516 1.00 91.81 565 THR A N 1
ATOM 4339 C CA . THR A 1 565 ? 29.726 11.175 -36.204 1.00 91.81 565 THR A CA 1
ATOM 4340 C C . THR A 1 565 ? 30.402 11.422 -34.854 1.00 91.81 565 THR A C 1
ATOM 4342 O O . THR A 1 565 ? 30.487 10.513 -34.025 1.00 91.81 565 THR A O 1
ATOM 4345 N N . ALA A 1 566 ? 30.834 12.661 -34.593 1.00 92.94 566 ALA A N 1
ATOM 4346 C CA . ALA A 1 566 ? 31.379 13.061 -33.298 1.00 92.94 566 ALA A CA 1
ATOM 4347 C C . ALA A 1 566 ? 30.336 12.931 -32.174 1.00 92.94 566 ALA A C 1
ATOM 4349 O O . ALA A 1 566 ? 30.652 12.433 -31.090 1.00 92.94 566 ALA A O 1
ATOM 4350 N N . GLU A 1 567 ? 29.080 13.301 -32.435 1.00 93.94 567 GLU A N 1
ATOM 4351 C CA . GLU A 1 567 ? 27.992 13.104 -31.483 1.00 93.94 567 GLU A CA 1
ATOM 4352 C C . GLU A 1 567 ? 27.783 11.625 -31.166 1.00 93.94 567 GLU A C 1
ATOM 4354 O O . GLU A 1 567 ? 27.715 11.270 -29.992 1.00 93.94 567 GLU A O 1
ATOM 4359 N N . ALA A 1 568 ? 27.687 10.756 -32.174 1.00 93.44 568 ALA A N 1
ATOM 4360 C CA . ALA A 1 568 ? 27.455 9.330 -31.958 1.00 93.44 568 ALA A CA 1
ATOM 4361 C C . ALA A 1 568 ? 28.523 8.717 -31.041 1.00 93.44 568 ALA A C 1
ATOM 4363 O O . ALA A 1 568 ? 28.179 8.046 -30.067 1.00 93.44 568 ALA A O 1
ATOM 4364 N N . LEU A 1 569 ? 29.804 9.034 -31.269 1.00 95.31 569 LEU A N 1
ATOM 4365 C CA . LEU A 1 569 ? 30.901 8.610 -30.390 1.00 95.31 569 LEU A CA 1
ATOM 4366 C C . LEU A 1 569 ? 30.737 9.152 -28.961 1.00 95.31 569 LEU A C 1
ATOM 4368 O O . LEU A 1 569 ? 30.883 8.402 -27.996 1.00 95.31 569 LEU A O 1
ATOM 4372 N N . TYR A 1 570 ? 30.380 10.430 -28.806 1.00 94.69 570 TYR A N 1
ATOM 4373 C CA . TYR A 1 570 ? 30.085 11.018 -27.496 1.00 94.69 570 TYR A CA 1
ATOM 4374 C C . TYR A 1 570 ? 28.926 10.312 -26.782 1.00 94.69 570 TYR A C 1
ATOM 4376 O O . TYR A 1 570 ? 28.990 10.073 -25.575 1.00 94.69 570 TYR A O 1
ATOM 4384 N N . ARG A 1 571 ? 27.860 9.958 -27.505 1.00 93.44 571 ARG A N 1
ATOM 4385 C CA . ARG A 1 571 ? 26.699 9.276 -26.928 1.00 93.44 571 ARG A CA 1
ATOM 4386 C C . ARG A 1 571 ? 27.058 7.877 -26.436 1.00 93.44 571 ARG A C 1
ATOM 4388 O O . ARG A 1 571 ? 26.620 7.530 -25.345 1.00 93.44 571 ARG A O 1
ATOM 4395 N N . VAL A 1 572 ? 27.896 7.133 -27.164 1.00 93.81 572 VAL A N 1
ATOM 4396 C CA . VAL A 1 572 ? 28.435 5.839 -26.700 1.00 93.81 572 VAL A CA 1
ATOM 4397 C C . VAL A 1 572 ? 29.198 6.009 -25.383 1.00 93.81 572 VAL A C 1
ATOM 4399 O O . VAL A 1 572 ? 28.921 5.301 -24.418 1.00 93.81 572 VAL A O 1
ATOM 4402 N N . VAL A 1 573 ? 30.082 7.012 -25.291 1.00 92.12 573 VAL A N 1
ATOM 4403 C CA . VAL A 1 573 ? 30.790 7.335 -24.036 1.00 92.12 573 VAL A CA 1
ATOM 4404 C C . VAL A 1 573 ? 29.809 7.651 -22.905 1.00 92.12 573 VAL A C 1
ATOM 4406 O O . VAL A 1 573 ? 29.986 7.197 -21.778 1.00 92.12 573 VAL A O 1
ATOM 4409 N N . ARG A 1 574 ? 28.766 8.437 -23.188 1.00 90.50 574 ARG A N 1
ATOM 4410 C CA . ARG A 1 574 ? 27.781 8.846 -22.182 1.00 90.50 574 ARG A CA 1
ATOM 4411 C C . ARG A 1 574 ? 26.918 7.684 -21.691 1.00 90.50 574 ARG A C 1
ATOM 4413 O O . ARG A 1 574 ? 26.639 7.632 -20.502 1.00 90.50 574 ARG A O 1
ATOM 4420 N N . LEU A 1 575 ? 26.493 6.786 -22.578 1.00 89.56 575 LEU A N 1
ATOM 4421 C CA . LEU A 1 575 ? 25.681 5.625 -22.206 1.00 89.56 575 LEU A CA 1
ATOM 4422 C C . LEU A 1 575 ? 26.443 4.705 -21.249 1.00 89.56 575 LEU A C 1
ATOM 4424 O O . LEU A 1 575 ? 25.894 4.311 -20.228 1.00 89.56 575 LEU A O 1
ATOM 4428 N N . ALA A 1 576 ? 27.727 4.460 -21.513 1.00 86.19 576 ALA A N 1
ATOM 4429 C CA . ALA A 1 576 ? 28.566 3.626 -20.655 1.00 86.19 576 ALA A CA 1
ATOM 4430 C C . ALA A 1 576 ? 28.748 4.166 -19.228 1.00 86.19 576 ALA A C 1
ATOM 4432 O O . ALA A 1 576 ? 28.872 3.386 -18.293 1.00 86.19 576 ALA A O 1
ATOM 4433 N N . ARG A 1 577 ? 28.706 5.492 -19.031 1.00 83.56 577 ARG A N 1
ATOM 4434 C CA . ARG A 1 577 ? 28.750 6.103 -17.686 1.00 83.56 577 ARG A CA 1
ATOM 4435 C C . ARG A 1 577 ? 27.537 5.760 -16.822 1.00 83.56 577 ARG A C 1
ATOM 4437 O O . ARG A 1 577 ? 27.600 5.910 -15.609 1.00 83.56 577 ARG A O 1
ATOM 4444 N N . HIS A 1 578 ? 26.434 5.376 -17.455 1.00 78.94 578 HIS A N 1
ATOM 4445 C CA . HIS A 1 578 ? 25.174 5.023 -16.806 1.00 78.94 578 HIS A CA 1
ATOM 4446 C C . HIS A 1 578 ? 24.802 3.553 -17.043 1.00 78.94 578 HIS A C 1
ATOM 4448 O O . HIS A 1 578 ? 23.658 3.168 -16.798 1.00 78.94 578 HIS A O 1
ATOM 4454 N N . ALA A 1 579 ? 25.742 2.753 -17.557 1.00 80.94 579 ALA A N 1
ATOM 4455 C CA . ALA A 1 579 ? 25.572 1.317 -17.689 1.00 80.94 579 ALA A CA 1
ATOM 4456 C C . ALA A 1 579 ? 25.533 0.661 -16.306 1.00 80.94 579 ALA A C 1
ATOM 4458 O O . ALA A 1 579 ? 26.080 1.193 -15.336 1.00 80.94 579 ALA A O 1
ATOM 4459 N N . ASP A 1 580 ? 24.882 -0.496 -16.233 1.00 74.25 580 ASP A N 1
ATOM 4460 C CA . ASP A 1 580 ? 24.911 -1.326 -15.033 1.00 74.25 580 ASP A CA 1
ATOM 4461 C C . ASP A 1 580 ? 26.368 -1.760 -14.759 1.00 74.25 580 ASP A C 1
ATOM 4463 O O . ASP A 1 580 ? 27.053 -2.157 -15.708 1.00 74.25 580 ASP A O 1
ATOM 4467 N N . PRO A 1 581 ? 26.876 -1.673 -13.512 1.00 70.94 581 PRO A N 1
ATOM 4468 C CA . PRO A 1 581 ? 28.213 -2.149 -13.162 1.00 70.94 581 PRO A CA 1
ATOM 4469 C C . PRO A 1 581 ? 28.513 -3.591 -13.584 1.00 70.94 581 PRO A C 1
ATOM 4471 O O . PRO A 1 581 ? 29.675 -3.916 -13.782 1.00 70.94 581 PRO A O 1
ATOM 4474 N N . GLU A 1 582 ? 27.490 -4.435 -13.753 1.00 69.88 582 GLU A N 1
ATOM 4475 C CA . GLU A 1 582 ? 27.631 -5.820 -14.230 1.00 69.88 582 GLU A CA 1
ATOM 4476 C C . GLU A 1 582 ? 27.997 -5.932 -15.733 1.00 69.88 582 GLU A C 1
ATOM 4478 O O . GLU A 1 582 ? 28.231 -7.032 -16.229 1.00 69.88 582 GLU A O 1
ATOM 4483 N N . MET A 1 583 ? 28.044 -4.821 -16.483 1.00 73.50 583 MET A N 1
ATOM 4484 C CA . MET A 1 583 ? 28.369 -4.784 -17.920 1.00 73.50 583 MET A CA 1
ATOM 4485 C C . MET A 1 583 ? 29.856 -4.478 -18.182 1.00 73.50 583 MET A C 1
ATOM 4487 O O . MET A 1 583 ? 30.212 -3.436 -18.749 1.00 73.50 583 MET A O 1
ATOM 4491 N N . ASP A 1 584 ? 30.741 -5.390 -17.774 1.00 69.50 584 ASP A N 1
ATOM 4492 C CA . ASP A 1 584 ? 32.205 -5.236 -17.884 1.00 69.50 584 ASP A CA 1
ATOM 4493 C C . ASP A 1 584 ? 32.701 -4.973 -19.324 1.00 69.50 584 ASP A C 1
ATOM 4495 O O . ASP A 1 584 ? 33.720 -4.315 -19.557 1.00 69.50 584 ASP A O 1
ATOM 4499 N N . ASP A 1 585 ? 31.955 -5.445 -20.316 1.00 72.31 585 ASP A N 1
ATOM 4500 C CA . ASP A 1 585 ? 32.247 -5.386 -21.747 1.00 72.31 585 ASP A CA 1
ATOM 4501 C C . ASP A 1 585 ? 31.898 -4.038 -22.416 1.00 72.31 585 ASP A C 1
ATOM 4503 O O . ASP A 1 585 ? 32.464 -3.684 -23.459 1.00 72.31 585 ASP A O 1
ATOM 4507 N N . VAL A 1 586 ? 31.030 -3.228 -21.800 1.00 81.06 586 VAL A N 1
ATOM 4508 C CA . VAL A 1 586 ? 30.666 -1.888 -22.299 1.00 81.06 586 VAL A CA 1
ATOM 4509 C C . VAL A 1 586 ? 31.820 -0.895 -22.127 1.00 81.06 586 VAL A C 1
ATOM 4511 O O . VAL A 1 586 ? 32.015 0.006 -22.953 1.00 81.06 586 VAL A O 1
ATOM 4514 N N . THR A 1 587 ? 32.631 -1.080 -21.086 1.00 83.31 587 THR A N 1
ATOM 4515 C CA . THR A 1 587 ? 33.794 -0.236 -20.782 1.00 83.31 587 THR A CA 1
ATOM 4516 C C . THR A 1 587 ? 34.800 -0.185 -21.949 1.00 83.31 587 THR A C 1
ATOM 4518 O O . THR A 1 587 ? 35.138 0.919 -22.397 1.00 83.31 587 THR A O 1
ATOM 4521 N N . PRO A 1 588 ? 35.241 -1.322 -22.530 1.00 87.50 588 PRO A N 1
ATOM 4522 C CA . PRO A 1 588 ? 36.045 -1.341 -23.753 1.00 87.50 588 PRO A CA 1
ATOM 4523 C C . PRO A 1 588 ? 35.447 -0.568 -24.939 1.00 87.50 588 PRO A C 1
ATOM 4525 O O . PRO A 1 588 ? 36.163 0.210 -25.582 1.00 87.50 588 PRO A O 1
ATOM 4528 N N . LEU A 1 589 ? 34.151 -0.746 -25.230 1.00 88.38 589 LEU A N 1
ATOM 4529 C CA . LEU A 1 589 ? 33.476 -0.072 -26.349 1.00 88.38 589 LEU A CA 1
ATOM 4530 C C . LEU A 1 589 ? 33.510 1.448 -26.177 1.00 88.38 589 LEU A C 1
ATOM 4532 O O . LEU A 1 589 ? 33.855 2.193 -27.100 1.00 88.38 589 LEU A O 1
ATOM 4536 N N . ALA A 1 590 ? 33.218 1.914 -24.970 1.00 89.25 590 ALA A N 1
ATOM 4537 C CA . ALA A 1 590 ? 33.178 3.330 -24.664 1.00 89.25 590 ALA A CA 1
ATOM 4538 C C . ALA A 1 590 ? 34.571 3.963 -24.577 1.00 89.25 590 ALA A C 1
ATOM 4540 O O . ALA A 1 590 ? 34.758 5.081 -25.063 1.00 89.25 590 ALA A O 1
ATOM 4541 N N . ARG A 1 591 ? 35.585 3.237 -24.091 1.00 90.44 591 ARG A N 1
ATOM 4542 C CA . ARG A 1 591 ? 36.986 3.677 -24.173 1.00 90.44 591 ARG A CA 1
ATOM 4543 C C . ARG A 1 591 ? 37.435 3.832 -25.627 1.00 90.44 591 ARG A C 1
ATOM 4545 O O . ARG A 1 591 ? 38.059 4.836 -25.974 1.00 90.44 591 ARG A O 1
ATOM 4552 N N . ARG A 1 592 ? 37.083 2.883 -26.502 1.00 93.44 592 ARG A N 1
ATOM 4553 C CA . ARG A 1 592 ? 37.358 2.987 -27.945 1.00 93.44 592 ARG A CA 1
ATOM 4554 C C . ARG A 1 592 ? 36.652 4.199 -28.554 1.00 93.44 592 ARG A C 1
ATOM 4556 O O . ARG A 1 592 ? 37.297 4.971 -29.264 1.00 93.44 592 ARG A O 1
ATOM 4563 N N . ALA A 1 593 ? 35.377 4.416 -28.232 1.00 94.31 593 ALA A N 1
ATOM 4564 C CA . ALA A 1 593 ? 34.626 5.586 -28.684 1.00 94.31 593 ALA A CA 1
ATOM 4565 C C . ALA A 1 593 ? 35.262 6.907 -28.216 1.00 94.31 593 ALA A C 1
ATOM 4567 O O . ALA A 1 593 ? 35.422 7.831 -29.014 1.00 94.31 593 ALA A O 1
ATOM 4568 N N . PHE A 1 594 ? 35.702 6.976 -26.955 1.00 94.88 594 PHE A N 1
ATOM 4569 C CA . PHE A 1 594 ? 36.387 8.133 -26.376 1.00 94.88 594 PHE A CA 1
ATOM 4570 C C . PHE A 1 594 ? 37.682 8.470 -27.125 1.00 94.88 594 PHE A C 1
ATOM 4572 O O . PHE A 1 594 ? 37.901 9.627 -27.495 1.00 94.88 594 PHE A O 1
ATOM 4579 N N . VAL A 1 595 ? 38.520 7.461 -27.390 1.00 94.81 595 VAL A N 1
ATOM 4580 C CA . VAL A 1 595 ? 39.776 7.628 -28.138 1.00 94.81 595 VAL A CA 1
ATOM 4581 C C . VAL A 1 595 ? 39.500 8.101 -29.563 1.00 94.81 595 VAL A C 1
ATOM 4583 O O . VAL A 1 595 ? 40.154 9.030 -30.039 1.00 94.81 595 VAL A O 1
ATOM 4586 N N . LEU A 1 596 ? 38.522 7.499 -30.247 1.00 95.00 596 LEU A N 1
ATOM 4587 C CA . LEU A 1 596 ? 38.146 7.905 -31.600 1.00 95.00 596 LEU A CA 1
ATOM 4588 C C . LEU A 1 596 ? 37.631 9.347 -31.638 1.00 95.00 596 LEU A C 1
ATOM 4590 O O . LEU A 1 596 ? 38.046 10.099 -32.519 1.00 95.00 596 LEU A O 1
ATOM 4594 N N . LEU A 1 597 ? 36.804 9.747 -30.669 1.00 95.62 597 LEU A N 1
ATOM 4595 C CA . LEU A 1 597 ? 36.267 11.104 -30.558 1.00 95.62 597 LEU A CA 1
ATOM 4596 C C . LEU A 1 597 ? 37.392 12.141 -30.440 1.00 95.62 597 LEU A C 1
ATOM 4598 O O . LEU A 1 597 ? 37.478 13.056 -31.259 1.00 95.62 597 LEU A O 1
ATOM 4602 N N . HIS A 1 598 ? 38.305 11.955 -29.483 1.00 94.56 598 HIS A N 1
ATOM 4603 C CA . HIS A 1 598 ? 39.400 12.899 -29.237 1.00 94.56 598 HIS A CA 1
ATOM 4604 C C . HIS A 1 598 ? 40.427 12.917 -30.369 1.00 94.56 598 HIS A C 1
ATOM 4606 O O . HIS A 1 598 ? 40.937 13.976 -30.724 1.00 94.56 598 HIS A O 1
ATOM 4612 N N . ARG A 1 599 ? 40.718 11.759 -30.972 1.00 94.56 599 ARG A N 1
ATOM 4613 C CA . ARG A 1 599 ? 41.704 11.657 -32.054 1.00 94.56 599 ARG A CA 1
ATOM 4614 C C . ARG A 1 599 ? 41.181 12.202 -33.380 1.00 94.56 599 ARG A C 1
ATOM 4616 O O . ARG A 1 599 ? 41.943 12.801 -34.136 1.00 94.56 599 ARG A O 1
ATOM 4623 N N . ARG A 1 600 ? 39.922 11.921 -33.726 1.00 93.88 600 ARG A N 1
ATOM 4624 C CA . ARG A 1 600 ? 39.364 12.243 -35.051 1.00 93.88 600 ARG A CA 1
ATOM 4625 C C . ARG A 1 600 ? 38.655 13.594 -35.077 1.00 93.88 600 ARG A C 1
ATOM 4627 O O . ARG A 1 600 ? 38.612 14.193 -36.147 1.00 93.88 600 ARG A O 1
ATOM 4634 N N . PHE A 1 601 ? 38.175 14.077 -33.930 1.00 94.75 601 PHE A N 1
ATOM 4635 C CA . PHE A 1 601 ? 37.398 15.312 -33.805 1.00 94.75 601 PHE A CA 1
ATOM 4636 C C . PHE A 1 601 ? 37.847 16.181 -32.609 1.00 94.75 601 PHE A C 1
ATOM 4638 O O . PHE A 1 601 ? 37.008 16.585 -31.798 1.00 94.75 601 PHE A O 1
ATOM 4645 N N . PRO A 1 602 ? 39.147 16.510 -32.467 1.00 92.56 602 PRO A N 1
ATOM 4646 C CA . PRO A 1 602 ? 39.689 17.163 -31.265 1.00 92.56 602 PRO A CA 1
ATOM 4647 C C . PRO A 1 602 ? 39.046 18.521 -30.938 1.00 92.56 602 PRO A C 1
ATOM 4649 O O . PRO A 1 602 ? 38.987 18.912 -29.776 1.00 92.56 602 PRO A O 1
ATOM 4652 N N . HIS A 1 603 ? 38.527 19.227 -31.946 1.00 92.25 603 HIS A N 1
ATOM 4653 C CA . HIS A 1 603 ? 37.938 20.562 -31.796 1.00 92.25 603 HIS A CA 1
ATOM 4654 C C . HIS A 1 603 ? 36.403 20.574 -31.775 1.00 92.25 603 HIS A C 1
ATOM 4656 O O . HIS A 1 603 ? 35.805 21.645 -31.693 1.00 92.25 603 HIS A O 1
ATOM 4662 N N . SER A 1 604 ? 35.749 19.408 -31.842 1.00 93.19 604 SER A N 1
ATOM 4663 C CA . SER A 1 604 ? 34.284 19.353 -31.808 1.00 93.19 604 SER A CA 1
ATOM 4664 C C . SER A 1 604 ? 33.732 19.767 -30.440 1.00 93.19 604 SER A C 1
ATOM 4666 O O . SER A 1 604 ? 34.377 19.615 -29.396 1.00 93.19 604 SER A O 1
ATOM 4668 N N . GLU A 1 605 ? 32.496 20.266 -30.414 1.00 93.50 605 GLU A N 1
ATOM 4669 C CA . GLU A 1 605 ? 31.787 20.506 -29.154 1.00 93.50 605 GLU A CA 1
ATOM 4670 C C . GLU A 1 605 ? 31.624 19.220 -28.331 1.00 93.50 605 GLU A C 1
ATOM 4672 O O . GLU A 1 605 ? 31.757 19.240 -27.107 1.00 93.50 605 GLU A O 1
ATOM 4677 N N . TRP A 1 606 ? 31.410 18.087 -28.995 1.00 94.44 606 TRP A N 1
ATOM 4678 C CA . TRP A 1 606 ? 31.224 16.787 -28.358 1.00 94.44 606 TRP A CA 1
ATOM 4679 C C . TRP A 1 606 ? 32.464 16.325 -27.589 1.00 94.44 606 TRP A C 1
ATOM 4681 O O . TRP A 1 606 ? 32.345 15.871 -26.450 1.00 94.44 606 TRP A O 1
ATOM 4691 N N . THR A 1 607 ? 33.657 16.548 -28.143 1.00 92.25 607 THR A N 1
ATOM 4692 C CA . THR A 1 607 ? 34.933 16.336 -27.442 1.00 92.25 607 THR A CA 1
ATOM 4693 C C . THR A 1 607 ? 35.037 17.239 -26.212 1.00 92.25 607 THR A C 1
ATOM 4695 O O . THR A 1 607 ? 35.346 16.771 -25.118 1.00 92.25 607 THR A O 1
ATOM 4698 N N . ARG A 1 608 ? 34.663 18.523 -26.335 1.00 91.25 608 ARG A N 1
ATOM 4699 C CA . ARG A 1 608 ? 34.635 19.454 -25.189 1.00 91.25 608 ARG A CA 1
ATOM 4700 C C . ARG A 1 608 ? 33.644 19.042 -24.095 1.00 91.25 608 ARG A C 1
ATOM 4702 O O . ARG A 1 608 ? 33.873 19.402 -22.940 1.00 91.25 608 ARG A O 1
ATOM 4709 N N . ARG A 1 609 ? 32.568 18.320 -24.433 1.00 90.25 609 ARG A N 1
ATOM 4710 C CA . ARG A 1 609 ? 31.580 17.764 -23.485 1.00 90.25 609 ARG A CA 1
ATOM 4711 C C . ARG A 1 609 ? 32.041 16.443 -22.850 1.00 90.25 609 ARG A C 1
ATOM 4713 O O . ARG A 1 609 ? 31.645 16.144 -21.725 1.00 90.25 609 ARG A O 1
ATOM 4720 N N . ALA A 1 610 ? 32.888 15.665 -23.520 1.00 89.06 610 ALA A N 1
ATOM 4721 C CA . ALA A 1 610 ? 33.488 14.435 -22.995 1.00 89.06 610 ALA A CA 1
ATOM 4722 C C . ALA A 1 610 ? 34.953 14.631 -22.571 1.00 89.06 610 ALA A C 1
ATOM 4724 O O . ALA A 1 610 ? 35.807 13.854 -22.963 1.00 89.06 610 ALA A O 1
ATOM 4725 N N . ARG A 1 611 ? 35.257 15.633 -21.733 1.00 81.31 611 ARG A N 1
ATOM 4726 C CA . ARG A 1 611 ? 36.653 15.955 -21.351 1.00 81.31 611 ARG A CA 1
ATOM 4727 C C . ARG A 1 611 ? 37.404 14.829 -20.641 1.00 8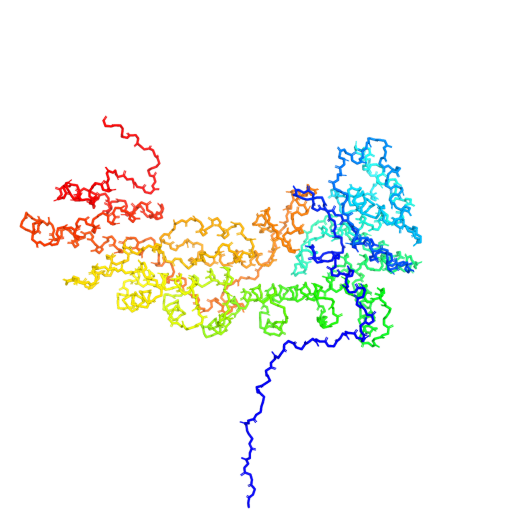1.31 611 ARG A C 1
ATOM 4729 O O . ARG A 1 611 ? 38.624 14.773 -20.711 1.00 81.31 611 ARG A O 1
ATOM 4736 N N . THR A 1 612 ? 36.689 13.984 -19.907 1.00 77.94 612 THR A N 1
ATOM 4737 C CA . THR A 1 612 ? 37.271 12.916 -19.092 1.00 77.94 612 THR A CA 1
ATOM 4738 C C . THR A 1 612 ? 36.603 11.582 -19.386 1.00 77.94 612 THR A C 1
ATOM 4740 O O . THR A 1 612 ? 35.395 11.507 -19.642 1.00 77.94 612 THR A O 1
ATOM 4743 N N . TRP A 1 613 ? 37.398 10.518 -19.346 1.00 72.94 613 TRP A N 1
ATOM 4744 C CA . TRP A 1 613 ? 36.890 9.158 -19.259 1.00 72.94 613 TRP A CA 1
ATOM 4745 C C . TRP A 1 613 ? 36.493 8.866 -17.805 1.00 72.94 613 TRP A C 1
ATOM 4747 O O . TRP A 1 613 ? 37.196 9.284 -16.887 1.00 72.94 613 TRP A O 1
ATOM 4757 N N . ARG A 1 614 ? 35.338 8.221 -17.617 1.00 67.50 614 ARG A N 1
ATOM 4758 C CA . ARG A 1 614 ? 34.877 7.660 -16.340 1.00 67.50 614 ARG A CA 1
ATOM 4759 C C . ARG A 1 614 ? 34.068 6.409 -16.662 1.00 67.50 614 ARG A C 1
ATOM 4761 O O . ARG A 1 614 ? 33.034 6.536 -17.321 1.00 67.50 614 ARG A O 1
ATOM 4768 N N . GLY A 1 615 ? 34.552 5.240 -16.262 1.00 59.53 615 GLY A N 1
ATOM 4769 C CA . GLY A 1 615 ? 33.770 4.001 -16.304 1.00 59.53 615 GLY A CA 1
ATOM 4770 C C . GLY A 1 615 ? 32.695 3.947 -15.203 1.00 59.53 615 GLY A C 1
ATOM 4771 O O . GLY A 1 615 ? 32.745 4.753 -14.272 1.00 59.53 615 GLY A O 1
ATOM 4772 N N . PRO A 1 616 ? 31.743 2.995 -15.269 1.00 54.59 616 PRO A N 1
ATOM 4773 C CA . PRO A 1 616 ? 30.697 2.816 -14.251 1.00 54.59 616 PRO A CA 1
ATOM 4774 C C . PRO A 1 616 ? 31.236 2.444 -12.851 1.00 54.59 616 PRO A C 1
ATOM 4776 O O . PRO A 1 616 ? 30.532 2.641 -11.865 1.00 54.59 616 PRO A O 1
ATOM 4779 N N . LEU A 1 617 ? 32.487 1.969 -12.748 1.00 51.09 617 LEU A N 1
ATOM 4780 C CA . LEU A 1 617 ? 33.161 1.568 -11.499 1.00 51.09 617 LEU A CA 1
ATOM 4781 C C . LEU A 1 617 ? 34.358 2.456 -11.101 1.00 51.09 617 LEU A C 1
ATOM 4783 O O . LEU A 1 617 ? 34.980 2.230 -10.067 1.00 51.09 617 LEU A O 1
ATOM 4787 N N . GLU A 1 618 ? 34.707 3.475 -11.891 1.00 51.94 618 GLU A N 1
ATOM 4788 C CA . GLU A 1 618 ? 35.835 4.364 -11.579 1.00 51.94 618 GLU A CA 1
ATOM 4789 C C . GLU A 1 618 ? 35.378 5.497 -10.640 1.00 51.94 618 GLU A C 1
ATOM 4791 O O . GLU A 1 618 ? 35.191 6.644 -11.056 1.00 51.94 618 GLU A O 1
ATOM 4796 N N . THR A 1 619 ? 35.181 5.184 -9.355 1.00 43.72 619 THR A N 1
ATOM 4797 C CA . THR A 1 619 ? 35.140 6.202 -8.293 1.00 43.72 619 THR A CA 1
ATOM 4798 C C . THR A 1 619 ? 36.573 6.573 -7.921 1.00 43.72 619 THR A C 1
ATOM 4800 O O . THR A 1 619 ? 37.309 5.740 -7.406 1.00 43.72 619 THR A O 1
ATOM 4803 N N . ASP A 1 620 ? 36.957 7.814 -8.215 1.00 47.50 620 ASP A N 1
ATOM 4804 C CA . ASP A 1 620 ? 38.256 8.427 -7.916 1.00 47.50 620 ASP A CA 1
ATOM 4805 C C . ASP A 1 620 ? 39.501 7.681 -8.425 1.00 47.50 620 ASP A C 1
ATOM 4807 O O . ASP A 1 620 ? 40.183 6.951 -7.713 1.00 47.50 620 ASP A O 1
ATOM 4811 N N . CYS A 1 621 ? 39.910 8.007 -9.651 1.00 32.00 621 CYS A N 1
ATOM 4812 C CA . CYS A 1 621 ? 41.328 8.004 -9.999 1.00 32.00 621 CYS A CA 1
ATOM 4813 C C . CYS A 1 621 ? 41.741 9.421 -10.388 1.00 32.00 621 CYS A C 1
ATOM 4815 O O . CYS A 1 621 ? 41.319 9.973 -11.407 1.00 32.00 621 CYS A O 1
ATOM 4817 N N . GLY A 1 622 ? 42.543 10.024 -9.508 1.00 37.47 622 GLY A N 1
ATOM 4818 C CA . GLY A 1 622 ? 43.124 11.343 -9.671 1.00 37.47 622 GLY A CA 1
ATOM 4819 C C . GLY A 1 622 ? 43.898 11.459 -10.978 1.00 37.47 622 GLY A C 1
ATOM 4820 O O . GLY A 1 622 ? 44.977 10.903 -11.130 1.00 37.47 622 GLY A O 1
ATOM 4821 N N . CYS A 1 623 ? 43.366 12.251 -11.898 1.00 29.45 623 CYS A N 1
ATOM 4822 C CA . CYS A 1 623 ? 44.151 12.913 -12.928 1.00 29.45 623 CYS A CA 1
ATOM 4823 C C . CYS A 1 623 ? 44.117 14.408 -12.599 1.00 29.45 623 CYS A C 1
ATOM 4825 O O . CYS A 1 623 ? 43.234 15.138 -13.050 1.00 29.45 623 CYS A O 1
ATOM 4827 N N . ARG A 1 624 ? 45.047 14.853 -11.745 1.00 28.64 624 ARG A N 1
ATOM 4828 C CA . ARG A 1 624 ? 45.560 16.222 -11.860 1.00 28.64 624 ARG A CA 1
ATOM 4829 C C . ARG A 1 624 ? 46.462 16.226 -13.096 1.00 28.64 624 ARG A C 1
ATOM 4831 O O . ARG A 1 624 ? 47.242 15.290 -13.255 1.00 28.64 624 ARG A O 1
ATOM 4838 N N . ASN A 1 625 ? 46.252 17.217 -13.962 1.00 32.19 625 ASN A N 1
ATOM 4839 C CA . ASN A 1 625 ? 47.078 17.494 -15.141 1.00 32.19 625 ASN A CA 1
ATOM 4840 C C . ASN A 1 625 ? 48.569 17.523 -14.815 1.00 32.19 625 ASN A C 1
ATOM 4842 O O . ASN A 1 625 ? 48.901 18.009 -13.707 1.00 32.19 625 ASN A O 1
#

Foldseek 3Di:
DDDDDDDDDDPPPDDVPPPQCQLNCLQVVLLVLLCQCCVFANANQNAFQPPPHQGFRQSNLQLVCVQVVADRPPLVPQDADPDDDPDPDDLPCLLVSLVVLLVQSVDNHHDSNCSPVSRSSLRVLAADDPALQVLVDPDDDPGSSSVSLSVVVVVRVVSVLSSLRVSLLVDPCSQQVLQLPQDPDPNLVRLVVSLVVLVVCVVVVVTLSSLLSNLSSDGPPDPCNVVNVVLLVVLLVCSVVVNDHSSSLSSNLNSLLSCLPDPRPLSSHRPSSSLSSLLNVCLNCQQVLNLVCLVVSDPSDPVNLQLSLLSQLQQDQDLVSVLVSQAVHDHFQLSQQLCLLFQLVSLLVSLPDNSDDDQLSLLSLLLSLLLCLLVVVLVSNVVSLVVNCVRPVQLDDCLVVDPDDSNLSSLLSLLSRPLQANGRGGPDPPSDPQQQVNVVVRPQRANFDDPCSLVVNVSVLSSCVSSVWLVRLVSLPPDGGHNSSSSSSCVSSPVPDCPTDGRDGQDSQDPPRSTSSNVRGDSVSSVCCDAPSPSLNSSLVSLQVVLCVQQVDDVSCVPPPVLSSLVSLLSLQVSQLRHDPVHPPSLVSNVSSLCCNCVRPVPHVSVVVCVDRDGVPPDDDDDDD

pLDDT: mean 82.84, std 15.41, range [24.97, 97.69]

Radius of gyration: 31.05 Å; chains: 1; bounding box: 95×49×89 Å

Secondary structure (DSSP, 8-state):
------------------PPPGGGGTTHHHHHHHHHHHHHHSSS------SSS----HHHHHHHHHHTT-----GGGPPPPS---S-S--TTTHHHHHHHHHHHHHSSS--HHHHHHHHHHHHHH----SSTTGGGS-PPPSSHHHHHHHHHHHH-HHHHHHHHHHHHHTSHHHH-TT-TT---THHHHHHHHHHHHHHHHHHTT--HHHHHHHHHT--TT-TTHHHHHHHHHHHHHHHHTT---HHHHHHHHHHHHT--SS---GGGS-HHHHHHHHHHHHHHHHHTT-GGGGGGS-S--TTTHHHHHHHHHHH--SHHHHHHHHTTS---HHHHHHGGGS-HHHHHHHHHSSS--HHHHHHHHHHHHHHHHHTT-HHHHHHHHHHHHHH-GGG--GGGGS---HHHHHHHHHHHSTT--SS-----TT-----HHHHHHHTS--SSPPHHHHTSHHHHHHHHHHTT-GGGGGGGTT--STTHHHHHHHHHTT-----PPPPP---TTSTT-S-GGGGG--HHHHHHTSGGG-HHHHHHHHHHHHHHHHTSSHHHHHHS-HHHHHHHHHHHHHHHTTS-TT-TTHHHHHHHHHHHHHHH-TTSHHHHH--S---TT--------

Organism: NCBI:txid908842